Protein 5H4U (pdb70)

GO terms:
  GO:0005576 extracellular region (C, IDA)
  GO:0008810 cellulase activity (F, IDA)
  GO:0030245 cellulose catabolic process (P, IDA)

InterPro domains:
  IPR000334 Glycoside hydrolase, family 45 [PF02015] (21-219)
  IPR000334 Glycoside hydrolase, family 45 [PS01140] (24-35)
  IPR036908 RlpA-like domain superfamily [G3DSA:2.40.40.10] (17-224)
  IPR036908 RlpA-like domain superfamily [SSF50685] (20-222)
  IPR052288 Glycosyl Hydrolase 45 Enzymes [PTHR39730] (4-222)

Organism: Cryptopygus antarcticus (NCBI:txid187623)

Secondary structure (DSSP, 8-state):
--EEEEEEEEE---BPPGGGSTTSSSBSSPPP-B-TTSSSB--TTSPBGGGTSSBB--GGGS-EEETTEEEEEEEEEESS--HHHHTT-EEEEEE-SSTTTT-EEEEEEEEE----SSEEEEEE-TTS--TT---HHHHH---TT-SSBTTTB-S-GGGGGGS-GGGHHHHHHHHTTSTT-SS-EEEEEEEPPPHHHHHHH---BS--/--EEEEEEEEE---PPPGGGSTTSSSBSSPPP-B-TTSSSB--TTSPBGGGTSSBB--GGGS-EEETTEEEEEEEEEESS--HHHHTT-EEEEEE-SSTTTT-EEEEEEEEE----SSEEEEEE-TTSB-TT---HHHHH---BTBSSBTBTB--SGGGGGGS-HHHHHHHHHHHTTSTT-SS-EEEEEEEPPPHHHHHHH---BS--/--EEEEEEEEE---BPPGGGSTTSSSBSSPPPEE-TTSSSB--TTSPBGGGTSSBEE-GGGS-EEETTEEEEEEEEEESS--HHHHTT-EEEEEE-SSTTTT-EEEEEEEE-----SSEEEEEE-TTS--TT---HHHHH---TT-SSBTTTB-S-GGGGGGS-GGGHHHHHHHHHTSTT-SS-EEEEEEEPPPHHHHHHH---BS--

CATH classification: 2.40.40.10

Structure (mmCIF, N/CA/C/O backbone):
data_5H4U
#
_entry.id   5H4U
#
_cell.length_a   81.714
_cell.length_b   81.714
_cell.length_c   89.352
_cell.angle_alpha   90.00
_cell.angle_beta   90.00
_cell.angle_gamma   120.00
#
_symmetry.space_group_name_H-M   'P 31'
#
loop_
_entity.id
_entity.type
_entity.pdbx_description
1 polymer Endo-beta-1,4-glucanase
2 water water
#
loop_
_atom_site.group_PDB
_atom_site.id
_atom_site.type_symbol
_atom_site.label_atom_id
_atom_site.label_alt_id
_atom_site.label_comp_id
_atom_site.label_asym_id
_atom_site.label_entity_id
_atom_site.label_seq_id
_atom_site.pdbx_PDB_ins_code
_atom_site.Cartn_x
_atom_site.Cartn_y
_atom_site.Cartn_z
_atom_site.occupancy
_atom_site.B_iso_or_equiv
_atom_site.auth_seq_id
_atom_site.auth_comp_id
_atom_site.auth_asym_id
_atom_site.auth_atom_id
_atom_site.pdbx_PDB_model_num
ATOM 1 N N . LEU A 1 17 ? -3.984 23.962 7.590 1.00 16.49 1 LEU A N 1
ATOM 2 C CA . LEU A 1 17 ? -3.450 25.073 6.808 1.00 14.80 1 LEU A CA 1
ATOM 3 C C . LEU A 1 17 ? -4.527 26.146 6.683 1.00 14.21 1 LEU A C 1
ATOM 4 O O . LEU A 1 17 ? -5.713 25.852 6.750 1.00 15.72 1 LEU A O 1
ATOM 9 N N . THR A 1 18 ? -4.108 27.387 6.500 1.00 13.22 2 THR A N 1
ATOM 10 C CA . THR A 1 18 ? -4.990 28.536 6.598 1.00 13.14 2 THR A CA 1
ATOM 11 C C . THR A 1 18 ? -5.443 28.964 5.216 1.00 12.82 2 THR A C 1
ATOM 12 O O . THR A 1 18 ? -4.663 28.948 4.260 1.00 12.46 2 THR A O 1
ATOM 16 N N . SER A 1 19 ? -6.710 29.324 5.105 1.00 12.69 3 SER A N 1
ATOM 17 C CA . SER A 1 19 ? -7.189 29.878 3.853 1.00 12.47 3 SER A CA 1
ATOM 18 C C . SER A 1 19 ? -8.390 30.748 4.165 1.00 12.72 3 SER A C 1
ATOM 19 O O . SER A 1 19 ? -9.023 30.611 5.210 1.00 13.33 3 SER A O 1
ATOM 22 N N . GLY A 1 20 ? -8.677 31.680 3.268 1.00 13.30 4 GLY A N 1
ATOM 23 C CA . GLY A 1 20 ? -9.860 32.499 3.449 1.00 12.79 4 GLY A CA 1
ATOM 24 C C . GLY A 1 20 ? -9.855 33.668 2.496 1.00 11.69 4 GLY A C 1
ATOM 25 O O . GLY A 1 20 ? -9.229 33.619 1.452 1.00 11.60 4 GLY A O 1
ATOM 26 N N . SER A 1 21 ? -10.635 34.676 2.837 1.00 12.25 5 SER A N 1
ATOM 27 C CA . SER A 1 21 ? -10.736 35.909 2.077 1.00 11.82 5 SER A CA 1
ATOM 28 C C . SER A 1 21 ? -9.971 36.998 2.811 1.00 12.66 5 SER A C 1
ATOM 29 O O . SER A 1 21 ? -9.842 36.962 4.039 1.00 13.39 5 SER A O 1
ATOM 32 N N . GLY A 1 22 ? -9.459 37.974 2.069 1.00 11.79 6 GLY A N 1
ATOM 33 C CA . GLY A 1 22 ? -8.735 39.018 2.763 1.00 10.85 6 GLY A CA 1
ATOM 34 C C . GLY A 1 22 ? -8.603 40.267 1.927 1.00 10.95 6 GLY A C 1
ATOM 35 O O . GLY A 1 22 ? -8.987 40.317 0.753 1.00 10.85 6 GLY A O 1
ATOM 36 N N . VAL A 1 23 ? -8.023 41.274 2.562 1.00 10.10 7 VAL A N 1
ATOM 37 C CA . VAL A 1 23 ? -7.725 42.532 1.903 1.00 9.80 7 VAL A CA 1
ATOM 38 C C . VAL A 1 23 ? -6.212 42.730 1.889 1.00 10.02 7 VAL A C 1
ATOM 39 O O . VAL A 1 23 ? -5.472 42.124 2.669 1.00 10.68 7 VAL A O 1
ATOM 43 N N . THR A 1 24 ? -5.744 43.567 0.968 1.00 9.59 8 THR A N 1
ATOM 44 C CA . THR A 1 24 ? -4.314 43.821 0.828 1.00 9.07 8 THR A CA 1
ATOM 45 C C . THR A 1 24 ? -4.045 45.318 0.932 1.00 8.65 8 THR A C 1
ATOM 46 O O . THR A 1 24 ? -4.963 46.138 0.909 1.00 9.10 8 THR A O 1
ATOM 50 N N . THR A 1 25 ? -2.775 45.672 1.109 1.00 8.24 9 THR A N 1
ATOM 51 C CA . THR A 1 25 ? -2.308 47.048 1.000 1.00 8.16 9 THR A CA 1
ATOM 52 C C . THR A 1 25 ? -0.958 47.000 0.305 1.00 7.95 9 THR A C 1
ATOM 53 O O . THR A 1 25 ? -0.472 45.925 -0.041 1.00 8.10 9 THR A O 1
ATOM 57 N N . ARG A 1 26 ? -0.333 48.154 0.096 1.00 7.79 10 ARG A N 1
ATOM 58 C CA . ARG A 1 26 ? 1.023 48.176 -0.441 1.00 7.98 10 ARG A CA 1
ATOM 59 C C . ARG A 1 26 ? 1.929 49.020 0.444 1.00 7.99 10 ARG A C 1
ATOM 60 O O . ARG A 1 26 ? 1.518 50.063 0.955 1.00 8.25 10 ARG A O 1
ATOM 68 N N . TYR A 1 27 ? 3.180 48.602 0.589 1.00 8.01 11 TYR A N 1
ATOM 69 C CA . TYR A 1 27 ? 4.035 49.369 1.479 1.00 8.11 11 TYR A CA 1
ATOM 70 C C . TYR A 1 27 ? 5.482 48.977 1.285 1.00 7.98 11 TYR A C 1
ATOM 71 O O . TYR A 1 27 ? 5.783 47.875 0.840 1.00 8.00 11 TYR A O 1
ATOM 80 N N . TRP A 1 28 ? 6.370 49.912 1.604 1.00 8.03 12 TRP A N 1
ATOM 81 C CA . TRP A 1 28 ? 7.801 49.640 1.590 1.00 8.51 12 TRP A CA 1
ATOM 82 C C . TRP A 1 28 ? 8.448 50.690 2.495 1.00 9.19 12 TRP A C 1
ATOM 83 O O . TRP A 1 28 ? 8.776 51.791 2.053 1.00 9.31 12 TRP A O 1
ATOM 94 N N . ASP A 1 29 ? 8.610 50.330 3.753 1.00 9.03 13 ASP A N 1
ATOM 95 C CA . ASP A 1 29 ? 9.212 51.207 4.730 1.00 9.49 13 ASP A CA 1
ATOM 96 C C . ASP A 1 29 ? 10.686 50.900 4.943 1.00 9.72 13 ASP A C 1
ATOM 97 O O . ASP A 1 29 ? 11.316 51.540 5.781 1.00 10.17 13 ASP A O 1
ATOM 102 N N . CYS A 1 30 ? 11.241 49.923 4.228 1.00 9.56 14 CYS A N 1
ATOM 103 C CA . CYS A 1 30 ? 12.652 49.583 4.284 1.00 9.28 14 CYS A CA 1
ATOM 104 C C . CYS A 1 30 ? 13.081 48.929 5.593 1.00 9.78 14 CYS A C 1
ATOM 105 O O . CYS A 1 30 ? 14.277 48.649 5.757 1.00 9.55 14 CYS A O 1
ATOM 108 N N . CYS A 1 31 ? 12.171 48.688 6.540 1.00 10.13 15 CYS A N 1
ATOM 109 C CA . CYS A 1 31 ? 12.602 48.288 7.873 1.00 10.11 15 CYS A CA 1
ATOM 110 C C . CYS A 1 31 ? 12.959 46.807 7.922 1.00 10.24 15 CYS A C 1
ATOM 111 O O . CYS A 1 31 ? 12.475 45.998 7.126 1.00 10.09 15 CYS A O 1
ATOM 114 N N . LYS A 1 32 ? 13.751 46.443 8.919 1.00 9.86 16 LYS A N 1
ATOM 115 C CA . LYS A 1 32 ? 14.034 45.032 9.109 1.00 10.06 16 LYS A CA 1
ATOM 116 C C . LYS A 1 32 ? 12.740 44.332 9.505 1.00 9.53 16 LYS A C 1
ATOM 117 O O . LYS A 1 32 ? 12.097 44.737 10.479 1.00 9.94 16 LYS A O 1
ATOM 123 N N . PRO A 1 33 ? 12.301 43.324 8.762 1.00 9.30 17 PRO A N 1
ATOM 124 C CA . PRO A 1 33 ? 10.985 42.733 9.013 1.00 9.49 17 PRO A CA 1
ATOM 125 C C . PRO A 1 33 ? 10.978 41.849 10.255 1.00 9.81 17 PRO A C 1
ATOM 126 O O . PRO A 1 33 ? 11.993 41.263 10.647 1.00 9.50 17 PRO A O 1
ATOM 130 N N . SER A 1 34 ? 9.798 41.746 10.869 1.00 9.71 18 SER A N 1
ATOM 131 C CA . SER A 1 34 ? 9.722 41.144 12.196 1.00 9.64 18 SER A CA 1
ATOM 132 C C . SER A 1 34 ? 10.146 39.681 12.197 1.00 10.19 18 SER A C 1
ATOM 133 O O . SER A 1 34 ? 10.716 39.212 13.184 1.00 10.73 18 SER A O 1
ATOM 136 N N . CYS A 1 35 ? 9.939 38.961 11.096 1.00 9.98 19 CYS A N 1
ATOM 137 C CA . CYS A 1 35 ? 10.341 37.560 11.033 1.00 10.28 19 CYS A CA 1
ATOM 138 C C . CYS A 1 35 ? 11.837 37.399 10.784 1.00 10.95 19 CYS A C 1
ATOM 139 O O . CYS A 1 35 ? 12.311 36.266 10.613 1.00 10.36 19 CYS A O 1
ATOM 142 N N . SER A 1 36 ? 12.581 38.507 10.733 1.00 10.84 20 SER A N 1
ATOM 143 C CA . SER A 1 36 ? 14.025 38.466 10.607 1.00 10.76 20 SER A CA 1
ATOM 144 C C . SER A 1 36 ? 14.735 38.298 11.949 1.00 10.60 20 SER A C 1
ATOM 145 O O . SER A 1 36 ? 15.961 38.214 11.968 1.00 10.93 20 SER A O 1
ATOM 147 N N . TRP A 1 37 ? 14.016 38.229 13.063 1.00 10.52 21 TRP A N 1
ATOM 148 C CA . TRP A 1 37 ? 14.669 37.876 14.319 1.00 10.55 21 TRP A CA 1
ATOM 149 C C . TRP A 1 37 ? 14.606 36.368 14.539 1.00 11.19 21 TRP A C 1
ATOM 150 O O . TRP A 1 37 ? 13.738 35.665 14.010 1.00 10.96 21 TRP A O 1
ATOM 161 N N . GLY A 1 38 ? 15.560 35.875 15.320 1.00 12.21 22 GLY A N 1
ATOM 162 C CA . GLY A 1 38 ? 15.518 34.491 15.736 1.00 12.65 22 GLY A CA 1
ATOM 163 C C . GLY A 1 38 ? 14.464 34.261 16.797 1.00 11.23 22 GLY A C 1
ATOM 164 O O . GLY A 1 38 ? 14.054 35.168 17.516 1.00 11.49 22 GLY A O 1
ATOM 165 N N . GLY A 1 39 ? 13.978 33.030 16.866 1.00 10.66 23 GLY A N 1
ATOM 166 C CA . GLY A 1 39 ? 13.032 32.684 17.898 1.00 11.44 23 GLY A CA 1
ATOM 167 C C . GLY A 1 39 ? 11.594 33.082 17.655 1.00 11.67 23 GLY A C 1
ATOM 168 O O . GLY A 1 39 ? 10.782 32.984 18.584 1.00 11.83 23 GLY A O 1
ATOM 169 N N . LYS A 1 40 ? 11.243 33.533 16.450 1.00 11.47 24 LYS A N 1
ATOM 170 C CA . LYS A 1 40 ? 9.857 33.894 16.183 1.00 11.85 24 LYS A CA 1
ATOM 171 C C . LYS A 1 40 ? 9.047 32.748 15.599 1.00 11.34 24 LYS A C 1
ATOM 172 O O . LYS A 1 40 ? 7.817 32.758 15.689 1.00 11.36 24 LYS A O 1
ATOM 178 N N . ALA A 1 41 ? 9.699 31.786 14.975 1.00 11.25 25 ALA A N 1
ATOM 179 C CA . ALA A 1 41 ? 9.013 30.586 14.547 1.00 11.54 25 ALA A CA 1
ATOM 180 C C . ALA A 1 41 ? 10.055 29.506 14.358 1.00 12.36 25 ALA A C 1
ATOM 181 O O . ALA A 1 41 ? 11.251 29.785 14.241 1.00 12.73 25 ALA A O 1
ATOM 183 N N . SER A 1 42 ? 9.581 28.275 14.303 1.00 12.20 26 SER A N 1
ATOM 184 C CA . SER A 1 42 ? 10.447 27.157 13.973 1.00 13.63 26 SER A CA 1
ATOM 185 C C . SER A 1 42 ? 10.846 27.233 12.503 1.00 13.77 26 SER A C 1
ATOM 186 O O . SER A 1 42 ? 10.036 26.933 11.616 1.00 13.15 26 SER A O 1
ATOM 189 N N . VAL A 1 43 ? 12.091 27.636 12.238 1.00 14.08 27 VAL A N 1
ATOM 190 C CA . VAL A 1 43 ? 12.574 27.843 10.874 1.00 14.56 27 VAL A CA 1
ATOM 191 C C . VAL A 1 43 ? 14.026 27.405 10.750 1.00 15.25 27 VAL A C 1
ATOM 192 O O . VAL A 1 43 ? 14.748 27.264 11.736 1.00 16.46 27 VAL A O 1
ATOM 196 N N . THR A 1 44 ? 14.448 27.223 9.500 1.00 15.59 28 THR A N 1
ATOM 197 C CA . THR A 1 44 ? 15.841 26.894 9.215 1.00 17.47 28 THR A CA 1
ATOM 198 C C . THR A 1 44 ? 16.753 28.042 9.614 1.00 18.70 28 THR A C 1
ATOM 199 O O . THR A 1 44 ? 17.790 27.837 10.253 1.00 22.40 28 THR A O 1
ATOM 203 N N . LYS A 1 45 ? 16.377 29.257 9.227 1.00 16.83 29 LYS A N 1
ATOM 204 C CA . LYS A 1 45 ? 17.067 30.509 9.485 1.00 16.68 29 LYS A CA 1
ATOM 205 C C . LYS A 1 45 ? 16.008 31.596 9.530 1.00 15.12 29 LYS A C 1
ATOM 206 O O . LYS A 1 45 ? 14.980 31.466 8.860 1.00 14.60 29 LYS A O 1
ATOM 212 N N . PRO A 1 46 ? 16.227 32.683 10.264 1.00 14.93 30 PRO A N 1
ATOM 213 C CA . PRO A 1 46 ? 15.290 33.806 10.181 1.00 13.14 30 PRO A CA 1
ATOM 214 C C . PRO A 1 46 ? 15.357 34.393 8.786 1.00 12.35 30 PRO A C 1
ATOM 215 O O . PRO A 1 46 ? 16.253 34.078 8.004 1.00 13.17 30 PRO A O 1
ATOM 219 N N . VAL A 1 47 ? 14.406 35.266 8.466 1.00 11.63 31 VAL A N 1
ATOM 220 C CA . VAL A 1 47 ? 14.475 35.921 7.169 1.00 11.22 31 VAL A CA 1
ATOM 221 C C . VAL A 1 47 ? 15.731 36.776 7.099 1.00 10.79 31 VAL A C 1
ATOM 222 O O . VAL A 1 47 ? 16.059 37.522 8.030 1.00 11.10 31 VAL A O 1
ATOM 226 N N . ARG A 1 48 ? 16.403 36.703 5.961 1.00 10.57 32 ARG A N 1
ATOM 227 C CA . ARG A 1 48 ? 17.661 37.402 5.735 1.00 10.81 32 ARG A CA 1
ATOM 228 C C . ARG A 1 48 ? 17.469 38.922 5.756 1.00 10.70 32 ARG A C 1
ATOM 229 O O . ARG A 1 48 ? 16.540 39.455 5.144 1.00 10.64 32 ARG A O 1
ATOM 237 N N . THR A 1 49 ? 18.324 39.627 6.485 1.00 10.53 33 THR A N 1
ATOM 238 C CA . THR A 1 49 ? 18.360 41.076 6.389 1.00 10.65 33 THR A CA 1
ATOM 239 C C . THR A 1 49 ? 19.720 41.540 5.882 1.00 10.73 33 THR A C 1
ATOM 240 O O . THR A 1 49 ? 20.688 40.784 5.810 1.00 10.84 33 THR A O 1
ATOM 244 N N . CYS A 1 50 ? 19.767 42.785 5.462 1.00 10.69 34 CYS A N 1
ATOM 245 C CA . CYS A 1 50 ? 20.927 43.262 4.751 1.00 10.93 34 CYS A CA 1
ATOM 246 C C . CYS A 1 50 ? 21.444 44.546 5.368 1.00 11.21 34 CYS A C 1
ATOM 247 O O . CYS A 1 50 ? 20.788 45.204 6.192 1.00 11.36 34 CYS A O 1
ATOM 250 N N . LYS A 1 51 ? 22.622 44.915 4.903 1.00 11.03 35 LYS A N 1
ATOM 251 C CA . LYS A 1 51 ? 23.198 46.195 5.230 1.00 11.39 35 LYS A CA 1
ATOM 252 C C . LYS A 1 51 ? 22.475 47.266 4.427 1.00 10.97 35 LYS A C 1
ATOM 253 O O . LYS A 1 51 ? 21.609 46.981 3.597 1.00 10.94 35 LYS A O 1
ATOM 259 N N . ALA A 1 52 ? 22.852 48.517 4.658 1.00 11.35 36 ALA A N 1
ATOM 260 C CA . ALA A 1 52 ? 22.194 49.629 3.985 1.00 10.53 36 ALA A CA 1
ATOM 261 C C . ALA A 1 52 ? 22.147 49.466 2.482 1.00 9.90 36 ALA A C 1
ATOM 262 O O . ALA A 1 52 ? 21.185 49.894 1.849 1.00 10.45 36 ALA A O 1
ATOM 264 N N . ASN A 1 53 ? 23.138 48.809 1.893 1.00 10.21 37 ASN A N 1
ATOM 265 C CA . ASN A 1 53 ? 23.179 48.779 0.441 1.00 10.10 37 ASN A CA 1
ATOM 266 C C . ASN A 1 53 ? 22.089 47.902 -0.149 1.00 10.70 37 ASN A C 1
ATOM 267 O O . ASN A 1 53 ? 21.848 47.970 -1.356 1.00 10.90 37 ASN A O 1
ATOM 272 N N . GLY A 1 54 ? 21.448 47.066 0.662 1.00 11.08 38 GLY A N 1
ATOM 273 C CA . GLY A 1 54 ? 20.413 46.190 0.172 1.00 10.73 38 GLY A CA 1
ATOM 274 C C . GLY A 1 54 ? 20.895 44.868 -0.379 1.00 11.02 38 GLY A C 1
ATOM 275 O O . GLY A 1 54 ? 20.067 44.094 -0.853 1.00 11.00 38 GLY A O 1
ATOM 276 N N . ASN A 1 55 ? 22.204 44.604 -0.387 1.00 10.89 39 ASN A N 1
ATOM 277 C CA . ASN A 1 55 ? 22.716 43.357 -0.938 1.00 11.48 39 ASN A CA 1
ATOM 278 C C . ASN A 1 55 ? 23.535 42.503 0.027 1.00 12.79 39 ASN A C 1
ATOM 279 O O . ASN A 1 55 ? 23.397 41.271 0.016 1.00 13.24 39 ASN A O 1
ATOM 284 N N . THR A 1 56 ? 24.420 43.082 0.836 1.00 12.09 40 THR A N 1
ATOM 285 C CA . THR A 1 56 ? 25.319 42.267 1.648 1.00 12.90 40 THR A CA 1
ATOM 286 C C . THR A 1 56 ? 24.664 41.901 2.981 1.00 13.01 40 THR A C 1
ATOM 287 O O . THR A 1 56 ? 24.070 42.752 3.649 1.00 12.59 40 THR A O 1
ATOM 291 N N . THR A 1 57 ? 24.779 40.633 3.354 1.00 12.75 41 THR A N 1
ATOM 292 C CA . THR A 1 57 ? 24.056 40.108 4.498 1.00 12.55 41 THR A CA 1
ATOM 293 C C . THR A 1 57 ? 24.582 40.679 5.811 1.00 12.99 41 THR A C 1
ATOM 294 O O . THR A 1 57 ? 25.790 40.750 6.042 1.00 14.28 41 THR A O 1
ATOM 298 N N . ILE A 1 58 ? 23.669 41.054 6.687 1.00 12.20 42 ILE A N 1
ATOM 299 C CA . ILE A 1 58 ? 24.014 41.518 8.016 1.00 12.67 42 ILE A CA 1
ATOM 300 C C . ILE A 1 58 ? 23.505 40.480 9.013 1.00 13.14 42 ILE A C 1
ATOM 301 O O . ILE A 1 58 ? 22.688 39.624 8.678 1.00 13.10 42 ILE A O 1
ATOM 306 N N . ASP A 1 59 ? 24.005 40.538 10.246 1.00 14.20 43 ASP A N 1
ATOM 307 C CA . ASP A 1 59 ? 23.627 39.523 11.233 1.00 15.22 43 ASP A CA 1
ATOM 308 C C . ASP A 1 59 ? 22.165 39.675 11.634 1.00 13.80 43 ASP A C 1
ATOM 309 O O . ASP A 1 59 ? 21.659 40.790 11.771 1.00 13.92 43 ASP A O 1
ATOM 311 N N . SER A 1 60 ? 21.487 38.542 11.829 1.00 13.73 44 SER A N 1
ATOM 312 C CA . SER A 1 60 ? 20.070 38.565 12.168 1.00 14.01 44 SER A CA 1
ATOM 313 C C . SER A 1 60 ? 19.779 39.196 13.524 1.00 13.70 44 SER A C 1
ATOM 314 O O . SER A 1 60 ? 18.636 39.586 13.769 1.00 12.81 44 SER A O 1
ATOM 317 N N . ASN A 1 61 ? 20.779 39.376 14.376 1.00 14.21 45 ASN A N 1
ATOM 318 C CA . ASN A 1 61 ? 20.555 40.057 15.641 1.00 13.87 45 ASN A CA 1
ATOM 319 C C . ASN A 1 61 ? 20.889 41.538 15.573 1.00 13.27 45 ASN A C 1
ATOM 320 O O . ASN A 1 61 ? 20.625 42.251 16.537 1.00 13.59 45 ASN A O 1
ATOM 325 N N . THR A 1 62 ? 21.467 42.022 14.477 1.00 12.64 46 THR A N 1
ATOM 326 C CA . THR A 1 62 ? 21.712 43.450 14.358 1.00 12.40 46 THR A CA 1
ATOM 327 C C . THR A 1 62 ? 20.393 44.220 14.395 1.00 12.51 46 THR A C 1
ATOM 328 O O . THR A 1 62 ? 19.397 43.826 13.779 1.00 11.79 46 THR A O 1
ATOM 332 N N . GLN A 1 63 ? 20.393 45.316 15.155 1.00 12.44 47 GLN A N 1
ATOM 333 C CA . GLN A 1 63 ? 19.206 46.147 15.282 1.00 12.59 47 GLN A CA 1
ATOM 334 C C . GLN A 1 63 ? 18.861 46.806 13.934 1.00 12.45 47 GLN A C 1
ATOM 335 O O . GLN A 1 63 ? 19.707 46.975 13.050 1.00 11.61 47 GLN A O 1
ATOM 341 N N . SER A 1 64 ? 17.587 47.135 13.781 1.00 12.10 48 SER A N 1
ATOM 342 C CA . SER A 1 64 ? 17.046 47.662 12.540 1.00 11.82 48 SER A CA 1
ATOM 343 C C . SER A 1 64 ? 17.344 49.147 12.386 1.00 12.80 48 SER A C 1
ATOM 344 O O . SER A 1 64 ? 17.357 49.905 13.362 1.00 13.20 48 SER A O 1
ATOM 347 N N . GLY A 1 65 ? 17.552 49.567 11.130 1.00 11.96 49 GLY A N 1
ATOM 348 C CA . GLY A 1 65 ? 17.685 50.977 10.861 1.00 11.46 49 GLY A CA 1
ATOM 349 C C . GLY A 1 65 ? 16.470 51.758 11.304 1.00 13.00 49 GLY A C 1
ATOM 350 O O . GLY A 1 65 ? 16.590 52.913 11.714 1.00 13.69 49 GLY A O 1
ATOM 351 N N . CYS A 1 66 ? 15.289 51.128 11.274 1.00 13.29 50 CYS A N 1
ATOM 352 C CA . CYS A 1 66 ? 14.081 51.784 11.763 1.00 12.72 50 CYS A CA 1
ATOM 353 C C . CYS A 1 66 ? 14.143 52.061 13.261 1.00 13.74 50 CYS A C 1
ATOM 354 O O . CYS A 1 66 ? 13.464 52.979 13.741 1.00 14.36 50 CYS A O 1
ATOM 357 N N . ASN A 1 67 ? 14.996 51.362 14.005 1.00 13.61 51 ASN A N 1
ATOM 358 C CA . ASN A 1 67 ? 15.100 51.563 15.449 1.00 13.82 51 ASN A CA 1
ATOM 359 C C . ASN A 1 67 ? 16.475 52.097 15.824 1.00 14.51 51 ASN A C 1
ATOM 360 O O . ASN A 1 67 ? 16.937 51.920 16.954 1.00 15.98 51 ASN A O 1
ATOM 365 N N . GLY A 1 68 ? 17.151 52.728 14.880 1.00 13.77 52 GLY A N 1
ATOM 366 C CA . GLY A 1 68 ? 18.432 53.323 15.140 1.00 14.00 52 GLY A CA 1
ATOM 367 C C . GLY A 1 68 ? 19.617 52.435 14.867 1.00 14.02 52 GLY A C 1
ATOM 368 O O . GLY A 1 68 ? 20.758 52.877 15.071 1.00 15.79 52 GLY A O 1
ATOM 369 N N . GLY A 1 69 ? 19.408 51.235 14.369 1.00 12.64 53 GLY A N 1
ATOM 370 C CA . GLY A 1 69 ? 20.491 50.336 14.033 1.00 12.45 53 GLY A CA 1
ATOM 371 C C . GLY A 1 69 ? 20.911 50.457 12.583 1.00 12.19 53 GLY A C 1
ATOM 372 O O . GLY A 1 69 ? 20.839 51.520 11.974 1.00 12.37 53 GLY A O 1
ATOM 373 N N . SER A 1 70 ? 21.337 49.344 12.009 1.00 12.05 54 SER A N 1
ATOM 374 C CA . SER A 1 70 ? 21.911 49.392 10.674 1.00 11.38 54 SER A CA 1
ATOM 375 C C . SER A 1 70 ? 21.448 48.262 9.753 1.00 10.99 54 SER A C 1
ATOM 376 O O . SER A 1 70 ? 22.090 48.022 8.731 1.00 11.73 54 SER A O 1
ATOM 379 N N . SER A 1 71 ? 20.376 47.557 10.081 1.00 10.62 55 SER A N 1
ATOM 380 C CA . SER A 1 71 ? 19.883 46.436 9.289 1.00 10.72 55 SER A CA 1
ATOM 381 C C . SER A 1 71 ? 18.618 46.811 8.520 1.00 10.17 55 SER A C 1
ATOM 382 O O . SER A 1 71 ? 17.701 47.414 9.079 1.00 10.14 55 SER A O 1
ATOM 385 N N . TYR A 1 72 ? 18.545 46.418 7.247 1.00 10.17 56 TYR A N 1
ATOM 386 C CA . TYR A 1 72 ? 17.433 46.804 6.371 1.00 9.85 56 TYR A CA 1
ATOM 387 C C . TYR A 1 72 ? 16.879 45.595 5.630 1.00 9.95 56 TYR A C 1
ATOM 388 O O . TYR A 1 72 ? 17.435 44.493 5.693 1.00 10.23 56 TYR A O 1
ATOM 397 N N . VAL A 1 73 ? 15.750 45.801 4.943 1.00 9.52 57 VAL A N 1
ATOM 398 C CA . VAL A 1 73 ? 15.223 44.764 4.057 1.00 9.78 57 VAL A CA 1
ATOM 399 C C . VAL A 1 73 ? 16.097 44.663 2.810 1.00 9.67 57 VAL A C 1
ATOM 400 O O . VAL A 1 73 ? 16.632 45.662 2.312 1.00 9.58 57 VAL A O 1
ATOM 404 N N . CYS A 1 74 ? 16.221 43.447 2.281 1.00 10.08 58 CYS A N 1
ATOM 405 C CA . CYS A 1 74 ? 17.136 43.192 1.174 1.00 10.02 58 CYS A CA 1
ATOM 406 C C . CYS A 1 74 ? 16.496 43.536 -0.171 1.00 10.21 58 CYS A C 1
ATOM 407 O O . CYS A 1 74 ? 15.293 43.329 -0.379 1.00 9.84 58 CYS A O 1
ATOM 410 N N . ASN A 1 75 ? 17.322 44.049 -1.098 1.00 10.33 59 ASN A N 1
ATOM 411 C CA . ASN A 1 75 ? 16.851 44.364 -2.445 1.00 10.02 59 ASN A CA 1
ATOM 412 C C . ASN A 1 75 ? 16.199 43.132 -3.043 1.00 10.11 59 ASN A C 1
ATOM 413 O O . ASN A 1 75 ? 15.252 43.226 -3.833 1.00 10.16 59 ASN A O 1
ATOM 418 N N . ASP A 1 76 ? 16.643 41.977 -2.569 1.00 10.21 60 ASP A N 1
ATOM 419 C CA . ASP A 1 76 ? 16.215 40.654 -2.963 1.00 10.16 60 ASP A CA 1
ATOM 420 C C . ASP A 1 76 ? 14.754 40.388 -2.649 1.00 10.37 60 ASP A C 1
ATOM 421 O O . ASP A 1 76 ? 14.149 39.472 -3.224 1.00 10.00 60 ASP A O 1
ATOM 426 N N . GLN A 1 77 ? 14.165 41.172 -1.760 1.00 9.34 61 GLN A N 1
ATOM 427 C CA . GLN A 1 77 ? 12.821 40.899 -1.300 1.00 9.08 61 GLN A CA 1
ATOM 428 C C . GLN A 1 77 ? 11.776 41.790 -1.957 1.00 8.86 61 GLN A C 1
ATOM 429 O O . GLN A 1 77 ? 10.753 42.111 -1.350 1.00 8.76 61 GLN A O 1
ATOM 435 N N . GLN A 1 78 ? 12.004 42.164 -3.197 1.00 9.42 62 GLN A N 1
ATOM 436 C CA . GLN A 1 78 ? 11.098 42.883 -4.070 1.00 8.77 62 GLN A CA 1
ATOM 437 C C . GLN A 1 78 ? 10.156 41.926 -4.791 1.00 8.49 62 GLN A C 1
ATOM 438 O O . GLN A 1 78 ? 10.496 40.761 -5.015 1.00 8.17 62 GLN A O 1
ATOM 444 N N . PRO A 1 79 ? 8.995 42.433 -5.200 1.00 8.49 63 PRO A N 1
ATOM 445 C CA . PRO A 1 79 ? 8.053 41.599 -5.943 1.00 8.28 63 PRO A CA 1
ATOM 446 C C . PRO A 1 79 ? 8.551 41.349 -7.351 1.00 8.74 63 PRO A C 1
ATOM 447 O O . PRO A 1 79 ? 9.252 42.172 -7.950 1.00 8.47 63 PRO A O 1
ATOM 451 N N . PHE A 1 80 ? 8.160 40.197 -7.885 1.00 8.85 64 PHE A N 1
ATOM 452 C CA . PHE A 1 80 ? 8.571 39.802 -9.217 1.00 8.80 64 PHE A CA 1
ATOM 453 C C . PHE A 1 80 ? 7.523 38.871 -9.799 1.00 8.72 64 PHE A C 1
ATOM 454 O O . PHE A 1 80 ? 6.436 38.697 -9.244 1.00 8.57 64 PHE A O 1
ATOM 462 N N . THR A 1 81 ? 7.864 38.280 -10.934 1.00 9.26 65 THR A N 1
ATOM 463 C CA . THR A 1 81 ? 7.017 37.339 -11.641 1.00 9.32 65 THR A CA 1
ATOM 464 C C . THR A 1 81 ? 7.819 36.118 -12.049 1.00 9.67 65 THR A C 1
ATOM 465 O O . THR A 1 81 ? 9.019 36.206 -12.320 1.00 9.56 65 THR A O 1
ATOM 469 N N . GLN A 1 82 ? 7.121 34.992 -12.141 1.00 9.79 66 GLN A N 1
ATOM 470 C CA . GLN A 1 82 ? 7.614 33.808 -12.828 1.00 10.38 66 GLN A CA 1
ATOM 471 C C . GLN A 1 82 ? 6.484 33.335 -13.736 1.00 10.27 66 GLN A C 1
ATOM 472 O O . GLN A 1 82 ? 5.399 32.983 -13.256 1.00 10.12 66 GLN A O 1
ATOM 478 N N . GLY A 1 83 ? 6.734 33.324 -15.044 1.00 10.24 67 GLY A N 1
ATOM 479 C CA . GLY A 1 83 ? 5.624 33.170 -15.971 1.00 9.77 67 GLY A CA 1
ATOM 480 C C . GLY A 1 83 ? 4.606 34.270 -15.722 1.00 9.92 67 GLY A C 1
ATOM 481 O O . GLY A 1 83 ? 4.957 35.444 -15.559 1.00 10.48 67 GLY A O 1
ATOM 482 N N . ASN A 1 84 ? 3.331 33.908 -15.628 1.00 9.76 68 ASN A N 1
ATOM 483 C CA . ASN A 1 84 ? 2.307 34.903 -15.343 1.00 9.92 68 ASN A CA 1
ATOM 484 C C . ASN A 1 84 ? 2.002 35.022 -13.857 1.00 9.44 68 ASN A C 1
ATOM 485 O O . ASN A 1 84 ? 1.099 35.770 -13.485 1.00 9.06 68 ASN A O 1
ATOM 490 N N . VAL A 1 85 ? 2.743 34.337 -12.999 1.00 9.35 69 VAL A N 1
ATOM 491 C CA . VAL A 1 85 ? 2.418 34.297 -11.584 1.00 9.09 69 VAL A CA 1
ATOM 492 C C . VAL A 1 85 ? 3.236 35.351 -10.870 1.00 9.01 69 VAL A C 1
ATOM 493 O O . VAL A 1 85 ? 4.442 35.484 -11.116 1.00 8.90 69 VAL A O 1
ATOM 497 N N . GLY A 1 86 ? 2.576 36.109 -9.993 1.00 8.63 70 GLY A N 1
ATOM 498 C CA . GLY A 1 86 ? 3.286 37.034 -9.150 1.00 8.16 70 GLY A CA 1
ATOM 499 C C . GLY A 1 86 ? 3.937 36.340 -7.969 1.00 8.53 70 GLY A C 1
ATOM 500 O O . GLY A 1 86 ? 3.501 35.278 -7.512 1.00 8.34 70 GLY A O 1
ATOM 501 N N . TYR A 1 87 ? 5.019 36.951 -7.489 1.00 8.18 71 TYR A N 1
ATOM 502 C CA . TYR A 1 87 ? 5.769 36.448 -6.349 1.00 8.63 71 TYR A CA 1
ATOM 503 C C . TYR A 1 87 ? 6.237 37.627 -5.520 1.00 8.43 71 TYR A C 1
ATOM 504 O O . TYR A 1 87 ? 6.532 38.692 -6.056 1.00 8.43 71 TYR A O 1
ATOM 513 N N . GLY A 1 88 ? 6.262 37.458 -4.209 1.00 8.74 72 GLY A N 1
ATOM 514 C CA . GLY A 1 88 ? 6.756 38.545 -3.396 1.00 8.52 72 GLY A CA 1
ATOM 515 C C . GLY A 1 88 ? 6.755 38.198 -1.930 1.00 8.37 72 GLY A C 1
ATOM 516 O O . GLY A 1 88 ? 6.612 37.040 -1.530 1.00 8.30 72 GLY A O 1
ATOM 517 N N . PHE A 1 89 ? 6.931 39.237 -1.141 1.00 8.47 73 PHE A N 1
ATOM 518 C CA . PHE A 1 89 ? 6.956 39.132 0.300 1.00 8.58 73 PHE A CA 1
ATOM 519 C C . PHE A 1 89 ? 5.914 40.087 0.870 1.00 8.22 73 PHE A C 1
ATOM 520 O O . PHE A 1 89 ? 5.505 41.055 0.222 1.00 7.98 73 PHE A O 1
ATOM 528 N N . ALA A 1 90 ? 5.443 39.780 2.070 1.00 8.23 74 ALA A N 1
ATOM 529 C CA . ALA A 1 90 ? 4.342 40.553 2.612 1.00 7.99 74 ALA A CA 1
ATOM 530 C C . ALA A 1 90 ? 4.366 40.539 4.133 1.00 8.43 74 ALA A C 1
ATOM 531 O O . ALA A 1 90 ? 4.954 39.661 4.773 1.00 8.44 74 ALA A O 1
ATOM 533 N N . ALA A 1 91 ? 3.735 41.556 4.693 1.00 8.16 75 ALA A N 1
ATOM 534 C CA . ALA A 1 91 ? 3.300 41.541 6.070 1.00 8.98 75 ALA A CA 1
ATOM 535 C C . ALA A 1 91 ? 1.904 40.944 6.122 1.00 9.39 75 ALA A C 1
ATOM 536 O O . ALA A 1 91 ? 1.133 41.042 5.168 1.00 9.27 75 ALA A O 1
ATOM 538 N N . ALA A 1 92 ? 1.600 40.256 7.206 1.00 9.49 76 ALA A N 1
ATOM 539 C CA . ALA A 1 92 ? 0.270 39.690 7.308 1.00 10.31 76 ALA A CA 1
ATOM 540 C C . ALA A 1 92 ? -0.226 39.803 8.733 1.00 10.88 76 ALA A C 1
ATOM 541 O O . ALA A 1 92 ? 0.544 39.874 9.694 1.00 10.71 76 ALA A O 1
ATOM 543 N N . SER A 1 93 ? -1.541 39.816 8.832 1.00 11.55 77 SER A N 1
ATOM 544 C CA . SER A 1 93 ? -2.303 39.898 10.069 1.00 11.53 77 SER A CA 1
ATOM 545 C C . SER A 1 93 ? -3.445 38.939 9.775 1.00 12.10 77 SER A C 1
ATOM 546 O O . SER A 1 93 ? -4.434 39.320 9.146 1.00 12.59 77 SER A O 1
ATOM 549 N N . ILE A 1 94 ? -3.260 37.679 10.146 1.00 12.29 78 ILE A N 1
ATOM 550 C CA . ILE A 1 94 ? -4.191 36.639 9.733 1.00 13.43 78 ILE A CA 1
ATOM 551 C C . ILE A 1 94 ? -5.067 36.217 10.905 1.00 15.61 78 ILE A C 1
ATOM 552 O O . ILE A 1 94 ? -4.688 35.336 11.685 1.00 16.03 78 ILE A O 1
ATOM 557 N N . SER A 1 95 ? -6.230 36.854 11.033 1.00 15.88 79 SER A N 1
ATOM 558 C CA . SER A 1 95 ? -7.340 36.409 11.881 1.00 17.17 79 SER A CA 1
ATOM 559 C C . SER A 1 95 ? -6.863 35.771 13.184 1.00 17.84 79 SER A C 1
ATOM 560 O O . SER A 1 95 ? -7.022 34.576 13.418 1.00 18.37 79 SER A O 1
ATOM 562 N N . GLY A 1 96 ? -6.241 36.592 14.025 1.00 18.50 80 GLY A N 1
ATOM 563 C CA . GLY A 1 96 ? -5.792 36.119 15.323 1.00 17.94 80 GLY A CA 1
ATOM 564 C C . GLY A 1 96 ? -4.885 34.907 15.265 1.00 17.58 80 GLY A C 1
ATOM 565 O O . GLY A 1 96 ? -5.239 33.833 15.781 1.00 19.81 80 GLY A O 1
ATOM 566 N N . GLN A 1 97 ? -3.738 35.050 14.599 1.00 15.84 81 GLN A N 1
ATOM 567 C CA . GLN A 1 97 ? -2.722 34.015 14.510 1.00 14.64 81 GLN A CA 1
ATOM 568 C C . GLN A 1 97 ? -1.394 34.578 14.992 1.00 13.24 81 GLN A C 1
ATOM 569 O O . GLN A 1 97 ? -1.048 35.718 14.671 1.00 12.28 81 GLN A O 1
ATOM 575 N N . PRO A 1 98 ? -0.650 33.817 15.781 1.00 12.50 82 PRO A N 1
ATOM 576 C CA . PRO A 1 98 ? 0.635 34.298 16.287 1.00 11.73 82 PRO A CA 1
ATOM 577 C C . PRO A 1 98 ? 1.743 34.128 15.251 1.00 11.85 82 PRO A C 1
ATOM 578 O O . PRO A 1 98 ? 1.620 33.373 14.282 1.00 11.62 82 PRO A O 1
ATOM 582 N N . GLU A 1 99 ? 2.853 34.836 15.486 1.00 11.59 83 GLU A N 1
ATOM 583 C CA . GLU A 1 99 ? 3.962 34.798 14.533 1.00 11.61 83 GLU A CA 1
ATOM 584 C C . GLU A 1 99 ? 4.522 33.385 14.384 1.00 11.53 83 GLU A C 1
ATOM 585 O O . GLU A 1 99 ? 5.053 33.034 13.324 1.00 11.63 83 GLU A O 1
ATOM 591 N N . SER A 1 100 ? 4.403 32.550 15.413 1.00 10.77 84 SER A N 1
ATOM 592 C CA . SER A 1 100 ? 4.854 31.184 15.242 1.00 10.77 84 SER A CA 1
ATOM 593 C C . SER A 1 100 ? 4.097 30.480 14.124 1.00 11.24 84 SER A C 1
ATOM 594 O O . SER A 1 100 ? 4.631 29.555 13.508 1.00 11.10 84 SER A O 1
ATOM 597 N N . GLN A 1 101 ? 2.900 30.947 13.795 1.00 11.29 85 GLN A N 1
ATOM 598 C CA . GLN A 1 101 ? 2.134 30.331 12.726 1.00 11.70 85 GLN A CA 1
ATOM 599 C C . GLN A 1 101 ? 2.238 31.049 11.390 1.00 11.15 85 GLN A C 1
ATOM 600 O O . GLN A 1 101 ? 1.953 30.433 10.361 1.00 11.83 85 GLN A O 1
ATOM 606 N N . THR A 1 102 ? 2.671 32.306 11.362 1.00 11.09 86 THR A N 1
ATOM 607 C CA . THR A 1 102 ? 2.689 33.074 10.123 1.00 10.54 86 THR A CA 1
ATOM 608 C C . THR A 1 102 ? 4.083 33.370 9.600 1.00 9.99 86 THR A C 1
ATOM 609 O O . THR A 1 102 ? 4.247 33.501 8.388 1.00 9.48 86 THR A O 1
ATOM 613 N N . CYS A 1 103 ? 5.083 33.464 10.470 1.00 9.53 87 CYS A N 1
ATOM 614 C CA . CYS A 1 103 ? 6.408 33.866 10.030 1.00 9.55 87 CYS A CA 1
ATOM 615 C C . CYS A 1 103 ? 6.997 32.863 9.048 1.00 9.75 87 CYS A C 1
ATOM 616 O O . CYS A 1 103 ? 7.123 31.667 9.348 1.00 9.40 87 CYS A O 1
ATOM 619 N N . CYS A 1 104 ? 7.310 33.366 7.853 1.00 9.39 88 CYS A N 1
ATOM 620 C CA . CYS A 1 104 ? 7.862 32.609 6.736 1.00 9.93 88 CYS A CA 1
ATOM 621 C C . CYS A 1 104 ? 6.890 31.588 6.169 1.00 9.36 88 CYS A C 1
ATOM 622 O O . CYS A 1 104 ? 7.300 30.686 5.442 1.00 9.77 88 CYS A O 1
ATOM 625 N N . ALA A 1 105 ? 5.608 31.715 6.475 1.00 8.96 89 ALA A N 1
ATOM 626 C CA . ALA A 1 105 ? 4.615 30.924 5.788 1.00 8.93 89 ALA A CA 1
ATOM 627 C C . ALA A 1 105 ? 4.309 31.569 4.448 1.00 9.05 89 ALA A C 1
ATOM 628 O O . ALA A 1 105 ? 4.402 32.791 4.284 1.00 9.31 89 ALA A O 1
ATOM 630 N N . CYS A 1 106 ? 3.968 30.739 3.479 1.00 8.84 90 CYS A N 1
ATOM 631 C CA . CYS A 1 106 ? 3.598 31.221 2.160 1.00 9.20 90 CYS A CA 1
ATOM 632 C C . CYS A 1 106 ? 2.116 31.052 1.900 1.00 8.99 90 CYS A C 1
ATOM 633 O O . CYS A 1 106 ? 1.493 30.060 2.299 1.00 9.04 90 CYS A O 1
ATOM 636 N N . TYR A 1 107 ? 1.577 32.015 1.191 1.00 8.88 91 TYR A N 1
ATOM 637 C CA . TYR A 1 107 ? 0.184 31.993 0.820 1.00 9.14 91 TYR A CA 1
ATOM 638 C C . TYR A 1 107 ? 0.125 32.301 -0.665 1.00 9.21 91 TYR A C 1
ATOM 639 O O . TYR A 1 107 ? 0.896 33.131 -1.157 1.00 8.90 91 TYR A O 1
ATOM 648 N N . GLU A 1 108 ? -0.699 31.555 -1.394 1.00 9.36 92 GLU A N 1
ATOM 649 C CA . GLU A 1 108 ? -1.034 31.922 -2.760 1.00 9.51 92 GLU A CA 1
ATOM 650 C C . GLU A 1 108 ? -2.453 32.472 -2.787 1.00 10.20 92 GLU A C 1
ATOM 651 O O . GLU A 1 108 ? -3.375 31.883 -2.210 1.00 10.81 92 GLU A O 1
ATOM 657 N N . MET A 1 109 ? -2.606 33.636 -3.397 1.00 9.71 93 MET A N 1
ATOM 658 C CA . MET A 1 109 ? -3.854 34.372 -3.399 1.00 9.92 93 MET A CA 1
ATOM 659 C C . MET A 1 109 ? -4.308 34.622 -4.828 1.00 9.80 93 MET A C 1
ATOM 660 O O . MET A 1 109 ? -3.487 34.852 -5.731 1.00 9.38 93 MET A O 1
ATOM 665 N N . THR A 1 110 ? -5.618 34.528 -5.024 1.00 9.63 94 THR A N 1
ATOM 666 C CA . THR A 1 110 ? -6.269 34.927 -6.256 1.00 9.73 94 THR A CA 1
ATOM 667 C C . THR A 1 110 ? -6.930 36.269 -5.992 1.00 9.65 94 THR A C 1
ATOM 668 O O . THR A 1 110 ? -7.772 36.391 -5.094 1.00 9.69 94 THR A O 1
ATOM 672 N N . PHE A 1 111 ? -6.515 37.279 -6.743 1.00 9.13 95 PHE A N 1
ATOM 673 C CA . PHE A 1 111 ? -7.122 38.582 -6.580 1.00 9.33 95 PHE A CA 1
ATOM 674 C C . PHE A 1 111 ? -8.565 38.547 -7.039 1.00 9.59 95 PHE A C 1
ATOM 675 O O . PHE A 1 111 ? -8.915 37.876 -8.017 1.00 9.54 95 PHE A O 1
ATOM 683 N N . THR A 1 112 ? -9.405 39.259 -6.300 1.00 9.87 96 THR A N 1
ATOM 684 C CA . THR A 1 112 ? -10.843 39.136 -6.428 1.00 10.37 96 THR A CA 1
ATOM 685 C C . THR A 1 112 ? -11.540 40.381 -6.983 1.00 10.06 96 THR A C 1
ATOM 686 O O . THR A 1 112 ? -12.687 40.283 -7.407 1.00 9.51 96 THR A O 1
ATOM 690 N N . ASN A 1 113 ? -10.872 41.526 -7.088 1.00 10.67 97 ASN A N 1
ATOM 691 C CA . ASN A 1 113 ? -11.673 42.693 -7.440 1.00 11.09 97 ASN A CA 1
ATOM 692 C C . ASN A 1 113 ? -11.006 43.856 -8.169 1.00 11.56 97 ASN A C 1
ATOM 693 O O . ASN A 1 113 ? -11.674 44.890 -8.315 1.00 12.51 97 ASN A O 1
ATOM 698 N N . THR A 1 114 ? -9.764 43.814 -8.618 1.00 10.32 98 THR A N 1
ATOM 699 C CA . THR A 1 114 ? -9.452 45.036 -9.366 1.00 10.30 98 THR A CA 1
ATOM 700 C C . THR A 1 114 ? -9.223 44.745 -10.837 1.00 10.18 98 THR A C 1
ATOM 701 O O . THR A 1 114 ? -9.766 43.792 -11.394 1.00 10.61 98 THR A O 1
ATOM 705 N N . ALA A 1 115 ? -8.445 45.588 -11.489 1.00 10.24 99 ALA A N 1
ATOM 706 C CA . ALA A 1 115 ? -8.019 45.242 -12.831 1.00 10.21 99 ALA A CA 1
ATOM 707 C C . ALA A 1 115 ? -7.165 43.976 -12.839 1.00 9.92 99 ALA A C 1
ATOM 708 O O . ALA A 1 115 ? -6.967 43.394 -13.907 1.00 9.89 99 ALA A O 1
ATOM 710 N N . ILE A 1 116 ? -6.628 43.557 -11.691 1.00 9.44 100 ILE A N 1
ATOM 711 C CA . ILE A 1 116 ? -5.842 42.325 -11.601 1.00 9.11 100 ILE A CA 1
ATOM 712 C C . ILE A 1 116 ? -6.677 41.163 -11.051 1.00 9.21 100 ILE A C 1
ATOM 713 O O . ILE A 1 116 ? -6.120 40.161 -10.596 1.00 8.55 100 ILE A O 1
ATOM 718 N N . SER A 1 117 ? -8.005 41.303 -11.055 1.00 9.87 101 SER A N 1
ATOM 719 C CA . SER A 1 117 ? -8.914 40.228 -10.655 1.00 9.61 101 SER A CA 1
ATOM 720 C C . SER A 1 117 ? -8.662 38.965 -11.467 1.00 9.34 101 SER A C 1
ATOM 721 O O . SER A 1 117 ? -8.544 39.019 -12.693 1.00 9.60 101 SER A O 1
ATOM 724 N N . GLY A 1 118 ? -8.559 37.834 -10.778 1.00 9.17 102 GLY A N 1
ATOM 725 C CA . GLY A 1 118 ? -8.251 36.582 -11.414 1.00 9.37 102 GLY A CA 1
ATOM 726 C C . GLY A 1 118 ? -6.785 36.226 -11.410 1.00 10.06 102 GLY A C 1
ATOM 727 O O . GLY A 1 118 ? -6.445 35.049 -11.596 1.00 10.69 102 GLY A O 1
ATOM 728 N N . GLN A 1 119 ? -5.909 37.211 -11.220 1.00 9.44 103 GLN A N 1
ATOM 729 C CA . GLN A 1 119 ? -4.480 36.972 -11.208 1.00 9.19 103 GLN A CA 1
ATOM 730 C C . GLN A 1 119 ? -4.046 36.372 -9.876 1.00 8.87 103 GLN A C 1
ATOM 731 O O . GLN A 1 119 ? -4.719 36.493 -8.848 1.00 8.63 103 GLN A O 1
ATOM 737 N N . LYS A 1 120 ? -2.918 35.682 -9.923 1.00 8.65 104 LYS A N 1
ATOM 738 C CA . LYS A 1 120 ? -2.442 34.850 -8.841 1.00 8.73 104 LYS A CA 1
ATOM 739 C C . LYS A 1 120 ? -1.105 35.389 -8.366 1.00 8.91 104 LYS A C 1
ATOM 740 O O . LYS A 1 120 ? -0.174 35.543 -9.164 1.00 8.80 104 LYS A O 1
ATOM 746 N N . MET A 1 121 ? -0.992 35.642 -7.071 1.00 8.63 105 MET A N 1
ATOM 747 C CA . MET A 1 121 ? 0.291 36.034 -6.518 1.00 8.37 105 MET A CA 1
ATOM 748 C C . MET A 1 121 ? 0.617 35.159 -5.320 1.00 8.95 105 MET A C 1
ATOM 749 O O . MET A 1 121 ? -0.246 34.886 -4.479 1.00 9.14 105 MET A O 1
ATOM 754 N N . ILE A 1 122 ? 1.876 34.762 -5.216 1.00 8.59 106 ILE A N 1
ATOM 755 C CA . ILE A 1 122 ? 2.344 33.927 -4.125 1.00 8.40 106 ILE A CA 1
ATOM 756 C C . ILE A 1 122 ? 3.329 34.758 -3.321 1.00 8.51 106 ILE A C 1
ATOM 757 O O . ILE A 1 122 ? 4.305 35.297 -3.871 1.00 8.41 106 ILE A O 1
ATOM 762 N N . VAL A 1 123 ? 3.037 34.923 -2.033 1.00 8.46 107 VAL A N 1
ATOM 763 C CA . VAL A 1 123 ? 3.880 35.732 -1.163 1.00 8.64 107 VAL A CA 1
ATOM 764 C C . VAL A 1 123 ? 4.392 34.863 -0.029 1.00 8.68 107 VAL A C 1
ATOM 765 O O . VAL A 1 123 ? 3.739 33.904 0.405 1.00 8.83 107 VAL A O 1
ATOM 769 N N . GLN A 1 124 ? 5.587 35.200 0.438 1.00 8.77 108 GLN A N 1
ATOM 770 C CA . GLN A 1 124 ? 6.079 34.730 1.715 1.00 8.39 108 GLN A CA 1
ATOM 771 C C . GLN A 1 124 ? 5.944 35.848 2.739 1.00 8.67 108 GLN A C 1
ATOM 772 O O . GLN A 1 124 ? 6.325 36.998 2.478 1.00 8.72 108 GLN A O 1
ATOM 778 N N . VAL A 1 125 ? 5.394 35.499 3.897 1.00 8.36 109 VAL A N 1
ATOM 779 C CA . VAL A 1 125 ? 5.173 36.458 4.963 1.00 8.17 109 VAL A CA 1
ATOM 780 C C . VAL A 1 125 ? 6.491 36.622 5.713 1.00 8.85 109 VAL A C 1
ATOM 781 O O . VAL A 1 125 ? 7.088 35.638 6.170 1.00 8.58 109 VAL A O 1
ATOM 785 N N . THR A 1 126 ? 6.982 37.862 5.790 1.00 9.07 110 THR A N 1
ATOM 786 C CA . THR A 1 126 ? 8.203 38.155 6.527 1.00 9.11 110 THR A CA 1
ATOM 787 C C . THR A 1 126 ? 7.981 39.141 7.677 1.00 9.48 110 THR A C 1
ATOM 788 O O . THR A 1 126 ? 8.930 39.452 8.415 1.00 9.07 110 THR A O 1
ATOM 792 N N . ASN A 1 127 ? 6.756 39.624 7.868 1.00 9.27 111 ASN A N 1
ATOM 793 C CA . ASN A 1 127 ? 6.535 40.690 8.826 1.00 9.50 111 ASN A CA 1
ATOM 794 C C . ASN A 1 127 ? 5.108 40.623 9.320 1.00 9.31 111 ASN A C 1
ATOM 795 O O . ASN A 1 127 ? 4.215 40.141 8.624 1.00 9.36 111 ASN A O 1
ATOM 800 N N . THR A 1 128 ? 4.887 41.166 10.501 1.00 9.56 112 THR A N 1
ATOM 801 C CA . THR A 1 128 ? 3.545 41.298 11.037 1.00 10.10 112 THR A CA 1
ATOM 802 C C . THR A 1 128 ? 3.125 42.750 10.961 1.00 10.17 112 THR A C 1
ATOM 803 O O . THR A 1 128 ? 3.848 43.632 11.431 1.00 10.27 112 THR A O 1
ATOM 807 N N . GLY A 1 129 ? 1.959 42.992 10.359 1.00 11.00 113 GLY A N 1
ATOM 808 C CA . GLY A 1 129 ? 1.419 44.329 10.217 1.00 11.39 113 GLY A CA 1
ATOM 809 C C . GLY A 1 129 ? 0.656 44.773 11.454 1.00 11.66 113 GLY A C 1
ATOM 810 O O . GLY A 1 129 ? 0.914 44.329 12.574 1.00 11.29 113 GLY A O 1
ATOM 811 N N . SER A 1 130 ? -0.318 45.652 11.224 1.00 12.23 114 SER A N 1
ATOM 812 C CA . SER A 1 130 ? -1.154 46.139 12.313 1.00 11.88 114 SER A CA 1
ATOM 813 C C . SER A 1 130 ? -2.292 45.162 12.587 1.00 13.01 114 SER A C 1
ATOM 814 O O . SER A 1 130 ? -2.790 44.492 11.681 1.00 13.70 114 SER A O 1
ATOM 817 N N . ASP A 1 131 ? -2.676 45.040 13.859 1.00 12.85 115 ASP A N 1
ATOM 818 C CA . ASP A 1 131 ? -3.742 44.104 14.227 1.00 13.50 115 ASP A CA 1
ATOM 819 C C . ASP A 1 131 ? -5.103 44.694 13.892 1.00 14.26 115 ASP A C 1
ATOM 820 O O . ASP A 1 131 ? -5.843 45.169 14.759 1.00 15.09 115 ASP A O 1
ATOM 825 N N . LEU A 1 132 ? -5.457 44.639 12.624 1.00 15.13 116 LEU A N 1
ATOM 826 C CA . LEU A 1 132 ? -6.844 44.923 12.308 1.00 15.75 116 LEU A CA 1
ATOM 827 C C . LEU A 1 132 ? -7.600 43.601 12.327 1.00 17.10 116 LEU A C 1
ATOM 828 O O . LEU A 1 132 ? -7.009 42.520 12.187 1.00 17.69 116 LEU A O 1
ATOM 830 N N . ASN A 1 133 ? -8.921 43.677 12.416 1.00 16.62 117 ASN A N 1
ATOM 831 C CA . ASN A 1 133 ? -9.680 42.436 12.522 1.00 17.71 117 ASN A CA 1
ATOM 832 C C . ASN A 1 133 ? -9.783 41.803 11.135 1.00 17.30 117 ASN A C 1
ATOM 833 O O . ASN A 1 133 ? -10.072 42.491 10.148 1.00 17.50 117 ASN A O 1
ATOM 835 N N . GLY A 1 134 ? -9.420 40.518 11.035 1.00 16.07 118 GLY A N 1
ATOM 836 C CA . GLY A 1 134 ? -9.663 39.737 9.836 1.00 15.41 118 GLY A CA 1
ATOM 837 C C . GLY A 1 134 ? -8.367 39.225 9.214 1.00 15.02 118 GLY A C 1
ATOM 838 O O . GLY A 1 134 ? -7.449 38.796 9.920 1.00 15.36 118 GLY A O 1
ATOM 839 N N . ASN A 1 135 ? -8.306 39.254 7.879 1.00 14.40 119 ASN A N 1
ATOM 840 C CA . ASN A 1 135 ? -7.109 38.845 7.141 1.00 13.51 119 ASN A CA 1
ATOM 841 C C . ASN A 1 135 ? -6.575 39.978 6.276 1.00 12.62 119 ASN A C 1
ATOM 842 O O . ASN A 1 135 ? -7.217 40.391 5.305 1.00 12.41 119 ASN A O 1
ATOM 847 N N . HIS A 1 136 ? -5.373 40.436 6.602 1.00 12.29 120 HIS A N 1
ATOM 848 C CA . HIS A 1 136 ? -4.805 41.622 5.988 1.00 11.64 120 HIS A CA 1
ATOM 849 C C . HIS A 1 136 ? -3.399 41.277 5.530 1.00 10.94 120 HIS A C 1
ATOM 850 O O . HIS A 1 136 ? -2.584 40.825 6.341 1.00 10.73 120 HIS A O 1
ATOM 857 N N . PHE A 1 137 ? -3.104 41.510 4.253 1.00 10.28 121 PHE A N 1
ATOM 858 C CA . PHE A 1 137 ? -1.771 41.279 3.701 1.00 9.19 121 PHE A CA 1
ATOM 859 C C . PHE A 1 137 ? -1.271 42.603 3.149 1.00 9.10 121 PHE A C 1
ATOM 860 O O . PHE A 1 137 ? -1.923 43.206 2.293 1.00 9.12 121 PHE A O 1
ATOM 868 N N . ASP A 1 138 ? -0.115 43.045 3.624 1.00 9.09 122 ASP A N 1
ATOM 869 C CA . ASP A 1 138 ? 0.506 44.289 3.169 1.00 8.64 122 ASP A CA 1
ATOM 870 C C . ASP A 1 138 ? 1.629 43.870 2.241 1.00 8.01 122 ASP A C 1
ATOM 871 O O . ASP A 1 138 ? 2.666 43.398 2.694 1.00 8.36 122 ASP A O 1
ATOM 876 N N . LEU A 1 139 ? 1.392 43.974 0.940 1.00 7.93 123 LEU A N 1
ATOM 877 C CA . LEU A 1 139 ? 2.394 43.564 -0.036 1.00 8.13 123 LEU A CA 1
ATOM 878 C C . LEU A 1 139 ? 3.585 44.513 -0.015 1.00 7.27 123 LEU A C 1
ATOM 879 O O . LEU A 1 139 ? 3.428 45.734 -0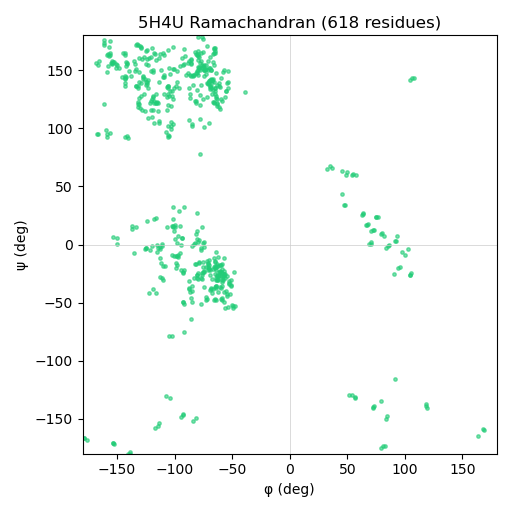.034 1.00 7.69 123 LEU A O 1
ATOM 884 N N . MET A 1 140 ? 4.777 43.944 -0.047 1.00 7.35 124 MET A N 1
ATOM 885 C CA . MET A 1 140 ? 5.995 44.743 -0.005 1.00 7.59 124 MET A CA 1
ATOM 886 C C . MET A 1 140 ? 6.335 45.192 -1.426 1.00 7.60 124 MET A C 1
ATOM 887 O O . MET A 1 140 ? 6.833 44.417 -2.240 1.00 7.70 124 MET A O 1
ATOM 892 N N . ILE A 1 141 ? 6.060 46.459 -1.732 1.00 7.94 125 ILE A N 1
ATOM 893 C CA . ILE A 1 141 ? 6.281 47.016 -3.061 1.00 7.67 125 ILE A CA 1
ATOM 894 C C . ILE A 1 141 ? 7.062 48.321 -2.958 1.00 7.98 125 ILE A C 1
ATOM 895 O O . ILE A 1 141 ? 6.573 49.285 -2.368 1.00 8.17 125 ILE A O 1
ATOM 900 N N . PRO A 1 142 ? 8.268 48.410 -3.518 1.00 8.20 126 PRO A N 1
ATOM 901 C CA . PRO A 1 142 ? 9.030 49.663 -3.451 1.00 8.22 126 PRO A CA 1
ATOM 902 C C . PRO A 1 142 ? 8.266 50.807 -4.093 1.00 8.64 126 PRO A C 1
ATOM 903 O O . PRO A 1 142 ? 7.825 50.721 -5.240 1.00 8.45 126 PRO A O 1
ATOM 907 N N . GLY A 1 143 ? 8.049 51.859 -3.318 1.00 8.64 127 GLY A N 1
ATOM 908 C CA . GLY A 1 143 ? 7.328 52.999 -3.808 1.00 8.62 127 GLY A CA 1
ATOM 909 C C . GLY A 1 143 ? 5.870 53.023 -3.429 1.00 9.02 127 GLY A C 1
ATOM 910 O O . GLY A 1 143 ? 5.187 53.994 -3.764 1.00 9.66 127 GLY A O 1
ATOM 911 N N . GLY A 1 144 ? 5.354 51.954 -2.808 1.00 8.86 128 GLY A N 1
ATOM 912 C CA . GLY A 1 144 ? 3.966 51.925 -2.402 1.00 8.66 128 GLY A CA 1
ATOM 913 C C . GLY A 1 144 ? 3.624 52.628 -1.108 1.00 8.83 128 GLY A C 1
ATOM 914 O O . GLY A 1 144 ? 2.475 52.525 -0.670 1.00 9.32 128 GLY A O 1
ATOM 915 N N . GLY A 1 145 ? 4.540 53.374 -0.509 1.00 8.71 129 GLY A N 1
ATOM 916 C CA . GLY A 1 145 ? 4.280 54.059 0.754 1.00 9.23 129 GLY A CA 1
ATOM 917 C C . GLY A 1 145 ? 4.975 53.418 1.947 1.00 9.23 129 GLY A C 1
ATOM 918 O O . GLY A 1 145 ? 5.084 52.190 2.046 1.00 9.07 129 GLY A O 1
ATOM 919 N N . VAL A 1 146 ? 5.440 54.255 2.874 1.00 9.43 130 VAL A N 1
ATOM 920 C CA . VAL A 1 146 ? 6.130 53.739 4.060 1.00 9.07 130 VAL A CA 1
ATOM 921 C C . VAL A 1 146 ? 5.155 53.359 5.159 1.00 9.07 130 VAL A C 1
ATOM 922 O O . VAL A 1 146 ? 5.387 52.412 5.911 1.00 9.33 130 VAL A O 1
ATOM 926 N N . GLY A 1 147 ? 4.070 54.086 5.323 1.00 9.14 131 GLY A N 1
ATOM 927 C CA . GLY A 1 147 ? 3.141 53.691 6.352 1.00 9.39 131 GLY A CA 1
ATOM 928 C C . GLY A 1 147 ? 3.555 54.225 7.712 1.00 9.08 131 GLY A C 1
ATOM 929 O O . GLY A 1 147 ? 4.228 55.247 7.832 1.00 9.52 131 GLY A O 1
ATOM 930 N N . ILE A 1 148 ? 3.184 53.475 8.749 1.00 9.39 132 ILE A N 1
ATOM 931 C CA . ILE A 1 148 ? 3.483 53.866 10.125 1.00 9.17 132 ILE A CA 1
ATOM 932 C C . ILE A 1 148 ? 4.978 54.117 10.311 1.00 9.51 132 ILE A C 1
ATOM 933 O O . ILE A 1 148 ? 5.380 55.118 10.915 1.00 9.45 132 ILE A O 1
ATOM 938 N N . PHE A 1 149 ? 5.821 53.242 9.774 1.00 8.57 133 PHE A N 1
ATOM 939 C CA . PHE A 1 149 ? 7.265 53.338 9.930 1.00 9.38 133 PHE A CA 1
ATOM 940 C C . PHE A 1 149 ? 7.925 53.820 8.638 1.00 9.60 133 PHE A C 1
ATOM 941 O O . PHE A 1 149 ? 7.306 53.871 7.579 1.00 9.03 133 PHE A O 1
ATOM 949 N N . ASN A 1 150 ? 9.210 54.189 8.752 1.00 9.98 134 ASN A N 1
ATOM 950 C CA . ASN A 1 150 ? 10.002 54.655 7.610 1.00 9.81 134 ASN A CA 1
ATOM 951 C C . ASN A 1 150 ? 11.490 54.518 7.939 1.00 10.44 134 ASN A C 1
ATOM 952 O O . ASN A 1 150 ? 12.056 55.397 8.585 1.00 11.37 134 ASN A O 1
ATOM 957 N N . GLY A 1 151 ? 12.119 53.448 7.479 1.00 10.08 135 GLY A N 1
ATOM 958 C CA . GLY A 1 151 ? 13.564 53.467 7.516 1.00 10.27 135 GLY A CA 1
ATOM 959 C C . GLY A 1 151 ? 14.197 53.782 6.178 1.00 9.84 135 GLY A C 1
ATOM 960 O O . GLY A 1 151 ? 15.412 53.615 6.010 1.00 9.55 135 GLY A O 1
ATOM 961 N N . CYS A 1 152 ? 13.394 54.307 5.247 1.00 9.37 136 CYS A N 1
ATOM 962 C CA . CYS A 1 152 ? 13.880 54.551 3.898 1.00 9.61 136 CYS A CA 1
ATOM 963 C C . CYS A 1 152 ? 14.680 55.841 3.805 1.00 9.63 136 CYS A C 1
ATOM 964 O O . CYS A 1 152 ? 15.546 55.967 2.930 1.00 9.20 136 CYS A O 1
ATOM 967 N N . GLN A 1 153 ? 14.427 56.810 4.689 1.00 9.55 137 GLN A N 1
ATOM 968 C CA . GLN A 1 153 ? 15.284 57.986 4.650 1.00 10.05 137 GLN A CA 1
ATOM 969 C C . GLN A 1 153 ? 16.699 57.615 5.082 1.00 9.90 137 GLN A C 1
ATOM 970 O O . GLN A 1 153 ? 17.675 57.987 4.423 1.00 9.95 137 GLN A O 1
ATOM 976 N N . SER A 1 154 ? 16.826 56.797 6.120 1.00 9.83 138 SER A N 1
ATOM 977 C CA . SER A 1 154 ? 18.154 56.463 6.587 1.00 9.65 138 SER A CA 1
ATOM 978 C C . SER A 1 154 ? 18.823 55.450 5.672 1.00 9.43 138 SER A C 1
ATOM 979 O O . SER A 1 154 ? 20.051 55.427 5.594 1.00 9.48 138 SER A O 1
ATOM 982 N N . GLN A 1 155 ? 18.059 54.625 4.950 1.00 9.57 139 GLN A N 1
ATOM 983 C CA . GLN A 1 155 ? 18.729 53.657 4.086 1.00 9.41 139 GLN A CA 1
ATOM 984 C C . GLN A 1 155 ? 19.084 54.252 2.733 1.00 9.31 139 GLN A C 1
ATOM 985 O O . GLN A 1 155 ? 20.184 54.015 2.226 1.00 9.38 139 GLN A O 1
ATOM 991 N N . TRP A 1 156 ? 18.192 55.067 2.165 1.00 9.62 140 TRP A N 1
ATOM 992 C CA . TRP A 1 156 ? 18.306 55.529 0.786 1.00 9.13 140 TRP A CA 1
ATOM 993 C C . TRP A 1 156 ? 18.258 57.033 0.625 1.00 8.95 140 TRP A C 1
ATOM 994 O O . TRP A 1 156 ? 18.341 57.509 -0.509 1.00 9.33 140 TRP A O 1
ATOM 1005 N N . GLY A 1 157 ? 18.043 57.792 1.695 1.00 9.17 141 GLY A N 1
ATOM 1006 C CA . GLY A 1 157 ? 17.887 59.225 1.547 1.00 8.77 141 GLY A CA 1
ATOM 1007 C C . GLY A 1 157 ? 16.562 59.669 0.978 1.00 9.23 141 GLY A C 1
ATOM 1008 O O . GLY A 1 157 ? 16.468 60.781 0.453 1.00 8.83 141 GLY A O 1
ATOM 1009 N N . ALA A 1 158 ? 15.517 58.847 1.104 1.00 9.17 142 ALA A N 1
ATOM 1010 C CA . ALA A 1 158 ? 14.182 59.217 0.65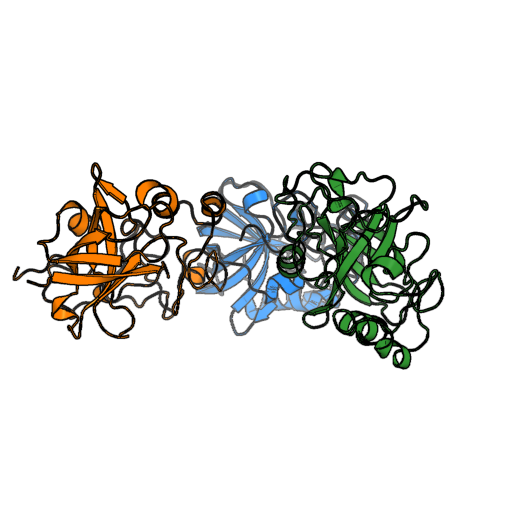1 1.00 9.42 142 ALA A CA 1
ATOM 1011 C C . ALA A 1 158 ? 13.650 60.394 1.467 1.00 9.06 142 ALA A C 1
ATOM 1012 O O . ALA A 1 158 ? 14.220 60.751 2.493 1.00 9.57 142 ALA A O 1
ATOM 1014 N N . PRO A 1 159 ? 12.572 61.034 1.031 1.00 9.42 143 PRO A N 1
ATOM 1015 C CA . PRO A 1 159 ? 12.010 62.138 1.824 1.00 9.72 143 PRO A CA 1
ATOM 1016 C C . PRO A 1 159 ? 11.469 61.655 3.161 1.00 10.24 143 PRO A C 1
ATOM 1017 O O . PRO A 1 159 ? 11.271 60.462 3.388 1.00 10.74 143 PRO A O 1
ATOM 1021 N N . SER A 1 160 ? 11.238 62.614 4.065 1.00 10.66 144 SER A N 1
ATOM 1022 C CA . SER A 1 160 ? 10.797 62.268 5.416 1.00 10.59 144 SER A CA 1
ATOM 1023 C C . SER A 1 160 ? 9.511 61.475 5.417 1.00 10.74 144 SER A C 1
ATOM 1024 O O . SER A 1 160 ? 9.285 60.674 6.327 1.00 10.67 144 SER A O 1
ATOM 1027 N N . ASN A 1 161 ? 8.679 61.652 4.395 1.00 10.75 145 ASN A N 1
ATOM 1028 C CA . ASN A 1 161 ? 7.394 60.981 4.300 1.00 10.63 145 ASN A CA 1
ATOM 1029 C C . ASN A 1 161 ? 7.447 59.773 3.371 1.00 10.59 145 ASN A C 1
ATOM 1030 O O . ASN A 1 161 ? 6.399 59.209 3.039 1.00 10.21 145 ASN A O 1
ATOM 1032 N N . GLY A 1 162 ? 8.648 59.346 2.977 1.00 10.51 146 GLY A N 1
ATOM 1033 C CA . GLY A 1 162 ? 8.805 58.355 1.930 1.00 10.38 146 GLY A CA 1
ATOM 1034 C C . GLY A 1 162 ? 8.661 58.931 0.522 1.00 10.66 146 GLY A C 1
ATOM 1035 O O . GLY A 1 162 ? 8.570 60.145 0.287 1.00 10.28 146 GLY A O 1
ATOM 1036 N N . TRP A 1 163 ? 8.706 58.020 -0.440 1.00 10.55 147 TRP A N 1
ATOM 1037 C CA . TRP A 1 163 ? 8.519 58.393 -1.832 1.00 10.42 147 TRP A CA 1
ATOM 1038 C C . TRP A 1 163 ? 7.030 58.589 -2.035 1.00 10.28 147 TRP A C 1
ATOM 1039 O O . TRP A 1 163 ? 6.236 57.671 -1.804 1.00 10.10 147 TRP A O 1
ATOM 1050 N N . GLY A 1 164 ? 6.653 59.790 -2.435 1.00 10.76 148 GLY A N 1
ATOM 1051 C CA . GLY A 1 164 ? 5.250 60.089 -2.635 1.00 11.28 148 GLY A CA 1
ATOM 1052 C C . GLY A 1 164 ? 4.528 60.204 -1.305 1.00 10.92 148 GLY A C 1
ATOM 1053 O O . GLY A 1 164 ? 5.082 60.675 -0.306 1.00 10.35 148 GLY A O 1
ATOM 1054 N N . GLN A 1 165 ? 3.307 59.678 -1.268 1.00 11.06 149 GLN A N 1
ATOM 1055 C CA . GLN A 1 165 ? 2.482 59.752 -0.072 1.00 11.14 149 GLN A CA 1
ATOM 1056 C C . GLN A 1 165 ? 2.974 58.782 0.980 1.00 10.83 149 GLN A C 1
ATOM 1057 O O . GLN A 1 165 ? 3.353 57.648 0.670 1.00 10.59 149 GLN A O 1
ATOM 1063 N N . ARG A 1 166 ? 2.867 59.185 2.242 1.00 10.77 150 ARG A N 1
ATOM 1064 C CA . ARG A 1 166 ? 3.214 58.244 3.291 1.00 9.77 150 ARG A CA 1
ATOM 1065 C C . ARG A 1 166 ? 2.370 56.989 3.180 1.00 9.08 150 ARG A C 1
ATOM 1066 O O . ARG A 1 166 ? 2.836 55.899 3.514 1.00 9.52 150 ARG A O 1
ATOM 1074 N N . TYR A 1 167 ? 1.157 57.113 2.646 1.00 9.30 151 TYR A N 1
ATOM 1075 C CA . TYR A 1 167 ? 0.244 55.991 2.455 1.00 9.25 151 TYR A CA 1
ATOM 1076 C C . TYR A 1 167 ? -0.162 55.864 0.993 1.00 9.65 151 TYR A C 1
ATOM 1077 O O . TYR A 1 167 ? -0.983 56.642 0.504 1.00 10.65 151 TYR A O 1
ATOM 1086 N N . GLY A 1 168 ? 0.336 54.829 0.316 1.00 9.53 152 GLY A N 1
ATOM 1087 C CA . GLY A 1 168 ? 0.087 54.624 -1.092 1.00 9.34 152 GLY A CA 1
ATOM 1088 C C . GLY A 1 168 ? 1.282 54.945 -1.965 1.00 9.62 152 GLY A C 1
ATOM 1089 O O . GLY A 1 168 ? 1.366 54.451 -3.096 1.00 9.36 152 GLY A O 1
ATOM 1090 N N . GLY A 1 169 ? 2.174 55.809 -1.483 1.00 10.21 153 GLY A N 1
ATOM 1091 C CA . GLY A 1 169 ? 3.421 56.065 -2.183 1.00 10.05 153 GLY A CA 1
ATOM 1092 C C . GLY A 1 169 ? 3.203 56.895 -3.430 1.00 10.74 153 GLY A C 1
ATOM 1093 O O . GLY A 1 169 ? 2.367 57.809 -3.461 1.00 11.03 153 GLY A O 1
ATOM 1094 N N . ILE A 1 170 ? 3.908 56.514 -4.504 1.00 10.50 154 ILE A N 1
ATOM 1095 C CA . ILE A 1 170 ? 3.944 57.327 -5.702 1.00 10.91 154 ILE A CA 1
ATOM 1096 C C . ILE A 1 170 ? 2.703 57.041 -6.536 1.00 10.60 154 ILE A C 1
ATOM 1097 O O . ILE A 1 170 ? 2.031 56.032 -6.360 1.00 10.73 154 ILE A O 1
ATOM 1102 N N . SER A 1 171 ? 2.437 57.911 -7.500 1.00 11.51 155 SER A N 1
ATOM 1103 C CA . SER A 1 171 ? 1.221 57.810 -8.303 1.00 11.86 155 SER A CA 1
ATOM 1104 C C . SER A 1 171 ? 1.471 57.354 -9.727 1.00 12.36 155 SER A C 1
ATOM 1105 O O . SER A 1 171 ? 0.541 56.867 -10.377 1.00 12.53 155 SER A O 1
ATOM 1108 N N . SER A 1 172 ? 2.697 57.452 -10.208 1.00 12.29 156 SER A N 1
ATOM 1109 C CA . SER A 1 172 ? 2.959 57.266 -11.613 1.00 12.67 156 SER A CA 1
ATOM 1110 C C . SER A 1 172 ? 4.215 56.445 -11.748 1.00 12.58 156 SER A C 1
ATOM 1111 O O . SER A 1 172 ? 5.157 56.603 -10.968 1.00 12.91 156 SER A O 1
ATOM 1114 N N . GLN A 1 173 ? 4.229 55.603 -12.767 1.00 12.30 157 GLN A N 1
ATOM 1115 C CA . GLN A 1 173 ? 5.438 54.892 -13.101 1.00 12.07 157 GLN A CA 1
ATOM 1116 C C . GLN A 1 173 ? 6.556 55.856 -13.460 1.00 13.20 157 GLN A C 1
ATOM 1117 O O . GLN A 1 173 ? 7.730 55.517 -13.259 1.00 13.69 157 GLN A O 1
ATOM 1123 N N . SER A 1 174 ? 6.217 57.084 -13.903 1.00 13.24 158 SER A N 1
ATOM 1124 C CA . SER A 1 174 ? 7.238 58.104 -14.154 1.00 13.80 158 SER A CA 1
ATOM 1125 C C . SER A 1 174 ? 8.024 58.428 -12.886 1.00 13.96 158 SER A C 1
ATOM 1126 O O . SER A 1 174 ? 9.241 58.648 -12.941 1.00 14.38 158 SER A O 1
ATOM 1129 N N . GLU A 1 175 ? 7.360 58.425 -11.731 1.00 13.58 159 GLU A N 1
ATOM 1130 C CA . GLU A 1 175 ? 8.060 58.686 -10.484 1.00 14.08 159 GLU A CA 1
ATOM 1131 C C . GLU A 1 175 ? 8.874 57.498 -9.983 1.00 14.23 159 GLU A C 1
ATOM 1132 O O . GLU A 1 175 ? 9.590 57.648 -8.977 1.00 14.24 159 GLU A O 1
ATOM 1138 N N . CYS A 1 176 ? 8.840 56.348 -10.665 1.00 13.53 160 CYS A N 1
ATOM 1139 C CA . CYS A 1 176 ? 9.752 55.277 -10.269 1.00 13.52 160 CYS A CA 1
ATOM 1140 C C . CYS A 1 176 ? 11.215 55.705 -10.372 1.00 13.33 160 CYS A C 1
ATOM 1141 O O . CYS A 1 176 ? 12.049 55.166 -9.646 1.00 13.04 160 CYS A O 1
ATOM 1144 N N . ASN A 1 177 ? 11.529 56.707 -11.208 1.00 14.09 161 ASN A N 1
ATOM 1145 C CA . ASN A 1 177 ? 12.893 57.229 -11.300 1.00 13.56 161 ASN A CA 1
ATOM 1146 C C . ASN A 1 177 ? 13.366 57.870 -10.006 1.00 14.13 161 ASN A C 1
ATOM 1147 O O . ASN A 1 177 ? 14.581 57.979 -9.806 1.00 14.09 161 ASN A O 1
ATOM 1149 N N . GLN A 1 178 ? 12.443 58.256 -9.105 1.00 13.95 162 GLN A N 1
ATOM 1150 C CA . GLN A 1 178 ? 12.820 58.862 -7.835 1.00 13.72 162 GLN A CA 1
ATOM 1151 C C . GLN A 1 178 ? 13.351 57.847 -6.837 1.00 12.97 162 GLN A C 1
ATOM 1152 O O . GLN A 1 178 ? 13.972 58.234 -5.842 1.00 13.19 162 GLN A O 1
ATOM 1158 N N . LEU A 1 179 ? 13.132 56.604 -7.078 1.00 12.43 163 LEU A N 1
ATOM 1159 C CA . LEU A 1 179 ? 13.555 55.538 -6.203 1.00 11.92 163 LEU A CA 1
ATOM 1160 C C . LEU A 1 179 ? 14.979 55.119 -6.504 1.00 12.66 163 LEU A C 1
ATOM 1161 O O . LEU A 1 179 ? 15.530 55.442 -7.561 1.00 13.28 163 LEU A O 1
ATOM 1166 N N . PRO A 1 180 ? 15.639 54.475 -5.552 1.00 12.14 164 PRO A N 1
ATOM 1167 C CA . PRO A 1 180 ? 16.971 53.950 -5.824 1.00 12.59 164 PRO A CA 1
ATOM 1168 C C . PRO A 1 180 ? 16.888 53.003 -6.998 1.00 12.94 164 PRO A C 1
ATOM 1169 O O . PRO A 1 180 ? 15.887 52.313 -7.182 1.00 13.07 164 PRO A O 1
ATOM 1173 N N . THR A 1 181 ? 17.965 52.941 -7.777 1.00 13.79 165 THR A N 1
ATOM 1174 C CA . THR A 1 181 ? 17.969 52.046 -8.930 1.00 13.66 165 THR A CA 1
ATOM 1175 C C . THR A 1 181 ? 17.686 50.611 -8.504 1.00 13.00 165 THR A C 1
ATOM 1176 O O . THR A 1 181 ? 16.919 49.909 -9.168 1.00 13.34 165 THR A O 1
ATOM 1180 N N . SER A 1 182 ? 18.268 50.187 -7.367 1.00 13.30 166 SER A N 1
ATOM 1181 C CA . SER A 1 182 ? 18.149 48.826 -6.836 1.00 12.32 166 SER A CA 1
ATOM 1182 C C . SER A 1 182 ? 16.724 48.395 -6.555 1.00 11.40 166 SER A C 1
ATOM 1183 O O . SER A 1 182 ? 16.497 47.198 -6.369 1.00 10.93 166 SER A O 1
ATOM 1186 N N . LEU A 1 183 ? 15.776 49.328 -6.474 1.00 11.41 167 LEU A N 1
ATOM 1187 C CA . LEU A 1 183 ? 14.383 48.996 -6.182 1.00 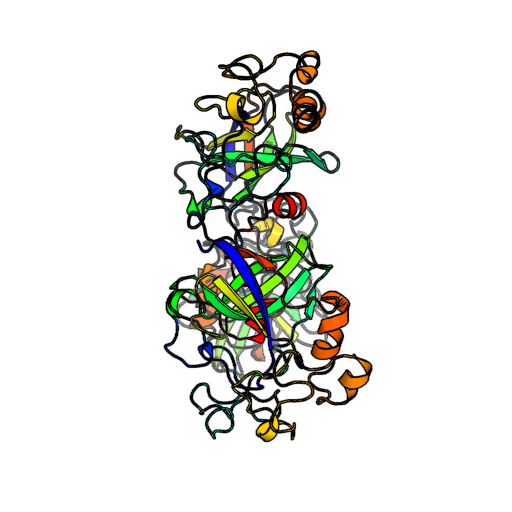11.26 167 LEU A CA 1
ATOM 1188 C C . LEU A 1 183 ? 13.477 49.228 -7.378 1.00 11.38 167 LEU A C 1
ATOM 1189 O O . LEU A 1 183 ? 12.269 48.952 -7.306 1.00 11.04 167 LEU A O 1
ATOM 1194 N N . ARG A 1 184 ? 14.035 49.712 -8.483 1.00 11.65 168 ARG A N 1
ATOM 1195 C CA . ARG A 1 184 ? 13.201 50.168 -9.574 1.00 11.24 168 ARG A CA 1
ATOM 1196 C C . ARG A 1 184 ? 12.461 49.010 -10.230 1.00 11.05 168 ARG A C 1
ATOM 1197 O O . ARG A 1 184 ? 11.406 49.227 -10.840 1.00 11.17 168 ARG A O 1
ATOM 1205 N N . ALA A 1 185 ? 13.030 47.803 -10.215 1.00 10.29 169 ALA A N 1
ATOM 1206 C CA . ALA A 1 185 ? 12.265 46.666 -10.706 1.00 10.33 169 ALA A CA 1
ATOM 1207 C C . ALA A 1 185 ? 10.956 46.546 -9.938 1.00 10.09 169 ALA A C 1
ATOM 1208 O O . ALA A 1 185 ? 9.868 46.570 -10.529 1.00 10.28 169 ALA A O 1
ATOM 1210 N N . GLY A 1 186 ? 11.043 46.480 -8.610 1.00 9.72 170 GLY A N 1
ATOM 1211 C CA . GLY A 1 186 ? 9.844 46.265 -7.818 1.00 9.44 170 GLY A CA 1
ATOM 1212 C C . GLY A 1 186 ? 8.841 47.368 -8.034 1.00 9.71 170 GLY A C 1
ATOM 1213 O O . GLY A 1 186 ? 7.666 47.117 -8.318 1.00 9.57 170 GLY A O 1
ATOM 1214 N N . CYS A 1 187 ? 9.322 48.608 -7.977 1.00 10.19 171 CYS A N 1
ATOM 1215 C CA . CYS A 1 187 ? 8.495 49.763 -8.282 1.00 10.06 171 CYS A CA 1
ATOM 1216 C C . CYS A 1 187 ? 7.735 49.533 -9.575 1.00 10.19 171 CYS A C 1
ATOM 1217 O O . CYS A 1 187 ? 6.500 49.573 -9.594 1.00 10.56 171 CYS A O 1
ATOM 1220 N N . ASN A 1 188 ? 8.457 49.183 -10.645 1.00 9.98 172 ASN A N 1
ATOM 1221 C CA . ASN A 1 188 ? 7.817 49.037 -11.951 1.00 10.29 172 ASN A CA 1
ATOM 1222 C C . ASN A 1 188 ? 6.800 47.905 -11.962 1.00 9.82 172 ASN A C 1
ATOM 1223 O O . ASN A 1 188 ? 5.739 48.015 -12.597 1.00 9.65 172 ASN A O 1
ATOM 1228 N N . TRP A 1 189 ? 7.104 46.814 -11.260 1.00 9.54 173 TRP A N 1
ATOM 1229 C CA . TRP A 1 189 ? 6.163 45.707 -11.140 1.00 8.85 173 TRP A CA 1
ATOM 1230 C C . TRP A 1 189 ? 4.783 46.185 -10.696 1.00 8.81 173 TRP A C 1
ATOM 1231 O O . TRP A 1 189 ? 3.759 45.668 -11.154 1.00 8.78 173 TRP A O 1
ATOM 1242 N N . ARG A 1 190 ? 4.736 47.207 -9.845 1.00 8.86 174 ARG A N 1
ATOM 1243 C CA . ARG A 1 190 ? 3.456 47.687 -9.349 1.00 9.09 174 ARG A CA 1
ATOM 1244 C C . ARG A 1 190 ? 2.581 48.264 -10.469 1.00 9.54 174 ARG A C 1
ATOM 1245 O O . ARG A 1 190 ? 1.344 48.186 -10.400 1.00 8.81 174 ARG A O 1
ATOM 1253 N N . PHE A 1 191 ? 3.197 48.838 -11.504 1.00 9.60 175 PHE A N 1
ATOM 1254 C CA . PHE A 1 191 ? 2.449 49.429 -12.595 1.00 9.61 175 PHE A CA 1
ATOM 1255 C C . PHE A 1 191 ? 2.323 48.529 -13.808 1.00 10.06 175 PHE A C 1
ATOM 1256 O O . PHE A 1 191 ? 1.536 48.847 -14.708 1.00 10.43 175 PHE A O 1
ATOM 1264 N N . GLY A 1 192 ? 3.045 47.410 -13.848 1.00 9.59 176 GLY A N 1
ATOM 1265 C CA . GLY A 1 192 ? 2.926 46.528 -14.990 1.00 8.96 176 GLY A CA 1
ATOM 1266 C C . GLY A 1 192 ? 2.064 45.318 -14.703 1.00 8.83 176 GLY A C 1
ATOM 1267 O O . GLY A 1 192 ? 0.868 45.319 -15.009 1.00 9.25 176 GLY A O 1
ATOM 1268 N N . TRP A 1 193 ? 2.629 44.323 -14.019 1.00 8.08 177 TRP A N 1
ATOM 1269 C CA . TRP A 1 193 ? 1.870 43.116 -13.714 1.00 7.96 177 TRP A CA 1
ATOM 1270 C C . TRP A 1 193 ? 0.766 43.405 -12.711 1.00 8.26 177 TRP A C 1
ATOM 1271 O O . TRP A 1 193 ? -0.341 42.861 -12.816 1.00 8.25 177 TRP A O 1
ATOM 1282 N N . PHE A 1 194 ? 1.058 44.264 -11.731 1.00 8.48 178 PHE A N 1
ATOM 1283 C CA . PHE A 1 194 ? 0.152 44.619 -10.651 1.00 8.13 178 PHE A CA 1
ATOM 1284 C C . PHE A 1 194 ? -0.855 45.685 -11.060 1.00 8.48 178 PHE A C 1
ATOM 1285 O O . PHE A 1 194 ? -1.852 45.872 -10.369 1.00 8.30 178 PHE A O 1
ATOM 1293 N N . LYS A 1 195 ? -0.600 46.398 -12.159 1.00 9.26 179 LYS A N 1
ATOM 1294 C CA . LYS A 1 195 ? -1.550 47.319 -12.796 1.00 8.82 179 LYS A CA 1
ATOM 1295 C C . LYS A 1 195 ? -1.946 48.475 -11.902 1.00 9.03 179 LYS A C 1
ATOM 1296 O O . LYS A 1 195 ? -3.013 49.057 -12.089 1.00 9.62 179 LYS A O 1
ATOM 1302 N N . ASN A 1 196 ? -1.086 48.831 -10.950 1.00 9.07 180 ASN A N 1
ATOM 1303 C CA . ASN A 1 196 ? -1.372 49.855 -9.947 1.00 9.04 180 ASN A CA 1
ATOM 1304 C C . ASN A 1 196 ? -2.745 49.665 -9.302 1.00 8.75 180 ASN A C 1
ATOM 1305 O O . ASN A 1 196 ? -3.385 50.623 -8.868 1.00 9.28 180 ASN A O 1
ATOM 1310 N N . ALA A 1 197 ? -3.150 48.409 -9.147 1.00 8.62 181 ALA A N 1
ATOM 1311 C CA . ALA A 1 197 ? -4.369 48.067 -8.433 1.00 8.61 181 ALA A CA 1
ATOM 1312 C C . ALA A 1 197 ? -4.354 48.697 -7.059 1.00 9.28 181 ALA A C 1
ATOM 1313 O O . ALA A 1 197 ? -3.314 48.746 -6.398 1.00 9.77 181 ALA A O 1
ATOM 1315 N N . ASP A 1 198 ? -5.504 49.204 -6.642 1.00 9.73 182 ASP A N 1
ATOM 1316 C CA . ASP A 1 198 ? -5.641 49.899 -5.363 1.00 9.39 182 ASP A CA 1
ATOM 1317 C C . ASP A 1 198 ? -6.312 48.966 -4.361 1.00 9.21 182 ASP A C 1
ATOM 1318 O O . ASP A 1 198 ? -7.524 48.741 -4.433 1.00 9.57 182 ASP A O 1
ATOM 1323 N N . ASN A 1 199 ? -5.537 48.436 -3.418 1.00 9.64 183 ASN A N 1
ATOM 1324 C CA . ASN A 1 199 ? -6.046 47.539 -2.384 1.00 9.89 183 ASN A CA 1
ATOM 1325 C C . ASN A 1 199 ? -6.886 46.422 -2.986 1.00 9.97 183 ASN A C 1
ATOM 1326 O O . ASN A 1 199 ? -8.090 46.339 -2.718 1.00 10.45 183 ASN A O 1
ATOM 1331 N N . PRO A 1 200 ? -6.310 45.569 -3.822 1.00 9.70 184 PRO A N 1
ATOM 1332 C CA . PRO A 1 200 ? -7.115 44.481 -4.380 1.00 9.46 184 PRO A CA 1
ATOM 1333 C C . PRO A 1 200 ? -7.441 43.526 -3.261 1.00 9.48 184 PRO A C 1
ATOM 1334 O O . PRO A 1 200 ? -6.617 43.236 -2.401 1.00 9.31 184 PRO A O 1
ATOM 1338 N N . SER A 1 201 ? -8.699 43.095 -3.234 1.00 9.96 185 SER A N 1
ATOM 1339 C CA . SER A 1 201 ? -9.136 42.021 -2.367 1.00 10.03 185 SER A CA 1
ATOM 1340 C C . SER A 1 201 ? -8.783 40.666 -2.980 1.00 10.42 185 SER A C 1
ATOM 1341 O O . SER A 1 201 ? -8.526 40.554 -4.185 1.00 10.25 185 SER A O 1
ATOM 1344 N N . MET A 1 202 ? -8.809 39.619 -2.157 1.00 10.22 186 MET A N 1
ATOM 1345 C CA . MET A 1 202 ? -8.421 38.330 -2.707 1.00 10.35 186 MET A CA 1
ATOM 1346 C C . MET A 1 202 ? -9.029 37.223 -1.860 1.00 10.83 186 MET A C 1
ATOM 1347 O O . MET A 1 202 ? -9.571 37.466 -0.781 1.00 11.01 186 MET A O 1
ATOM 1352 N N . LYS A 1 203 ? -8.919 36.001 -2.373 1.00 10.47 187 LYS A N 1
ATOM 1353 C CA . LYS A 1 203 ? -9.016 34.786 -1.587 1.00 11.35 187 LYS A CA 1
ATOM 1354 C C . LYS A 1 203 ? -7.635 34.137 -1.579 1.00 11.27 187 LYS A C 1
ATOM 1355 O O . LYS A 1 203 ? -6.863 34.313 -2.515 1.00 11.55 187 LYS A O 1
ATOM 1361 N N . PHE A 1 204 ? -7.295 33.421 -0.513 1.00 11.20 188 PHE A N 1
ATOM 1362 C CA . PHE A 1 204 ? -5.942 32.918 -0.344 1.00 11.32 188 PHE A CA 1
ATOM 1363 C C . PHE A 1 204 ? -5.961 31.537 0.276 1.00 11.02 188 PHE A C 1
ATOM 1364 O O . PHE A 1 204 ? -6.860 31.185 1.035 1.00 11.37 188 PHE A O 1
ATOM 1372 N N . THR A 1 205 ? -4.884 30.813 0.039 1.00 10.60 189 THR A N 1
ATOM 1373 C CA . THR A 1 205 ? -4.682 29.514 0.643 1.00 10.89 189 THR A CA 1
ATOM 1374 C C . THR A 1 205 ? -3.212 29.345 0.970 1.00 10.68 189 THR A C 1
ATOM 1375 O O . THR A 1 205 ? -2.337 29.765 0.201 1.00 10.15 189 THR A O 1
ATOM 1379 N N . GLN A 1 206 ? -2.950 28.764 2.133 1.00 10.50 190 GLN A N 1
ATOM 1380 C CA . GLN A 1 206 ? -1.578 28.525 2.524 1.00 10.05 190 GLN A CA 1
ATOM 1381 C C . GLN A 1 206 ? -1.009 27.429 1.632 1.00 10.10 190 GLN A C 1
ATOM 1382 O O . GLN A 1 206 ? -1.723 26.507 1.222 1.00 9.92 190 GLN A O 1
ATOM 1388 N N . VAL A 1 207 ? 0.254 27.602 1.235 1.00 9.76 191 VAL A N 1
ATOM 1389 C CA . VAL A 1 207 ? 0.958 26.638 0.399 1.00 10.05 191 VAL A CA 1
ATOM 1390 C C . VAL A 1 207 ? 2.344 26.450 0.999 1.00 9.54 191 VAL A C 1
ATOM 1391 O O . VAL A 1 207 ? 2.835 27.290 1.749 1.00 9.28 191 VAL A O 1
ATOM 1395 N N . ARG A 1 208 ? 2.967 25.327 0.680 1.00 9.70 192 ARG A N 1
ATOM 1396 C CA . ARG A 1 208 ? 4.357 25.126 1.051 1.00 10.50 192 ARG A CA 1
ATOM 1397 C C . ARG A 1 208 ? 5.238 26.074 0.236 1.00 11.32 192 ARG A C 1
ATOM 1398 O O . ARG A 1 208 ? 5.037 26.242 -0.973 1.00 10.71 192 ARG A O 1
ATOM 1406 N N . CYS A 1 209 ? 6.168 26.740 0.911 1.00 11.05 193 CYS A N 1
ATOM 1407 C CA . CYS A 1 209 ? 6.856 27.864 0.298 1.00 11.11 193 CYS A CA 1
ATOM 1408 C C . CYS A 1 209 ? 7.684 27.401 -0.902 1.00 11.71 193 CYS A C 1
ATOM 1409 O O . CYS A 1 209 ? 8.492 26.475 -0.776 1.00 11.63 193 CYS A O 1
ATOM 1412 N N . PRO A 1 210 ? 7.521 28.012 -2.071 1.00 12.41 194 PRO A N 1
ATOM 1413 C CA . PRO A 1 210 ? 8.346 27.620 -3.220 1.00 11.84 194 PRO A CA 1
ATOM 1414 C C . PRO A 1 210 ? 9.793 28.047 -3.027 1.00 11.61 194 PRO A C 1
ATOM 1415 O O . PRO A 1 210 ? 10.089 29.022 -2.337 1.00 10.84 194 PRO A O 1
ATOM 1419 N N . THR A 1 211 ? 10.704 27.299 -3.653 1.00 11.91 195 THR A N 1
ATOM 1420 C CA . THR A 1 211 ? 12.115 27.650 -3.551 1.00 12.06 195 THR A CA 1
ATOM 1421 C C . THR A 1 211 ? 12.433 28.967 -4.232 1.00 11.90 195 THR A C 1
ATOM 1422 O O . THR A 1 211 ? 13.459 29.571 -3.920 1.00 11.89 195 THR A O 1
ATOM 1426 N N . ILE A 1 212 ? 11.603 29.428 -5.168 1.00 12.04 196 ILE A N 1
ATOM 1427 C CA . ILE A 1 212 ? 11.944 30.703 -5.777 1.00 12.18 196 ILE A CA 1
ATOM 1428 C C . ILE A 1 212 ? 11.767 31.858 -4.800 1.00 11.73 196 ILE A C 1
ATOM 1429 O O . ILE A 1 212 ? 12.361 32.921 -4.995 1.00 12.02 196 ILE A O 1
ATOM 1434 N N . LEU A 1 213 ? 10.990 31.673 -3.738 1.00 11.64 197 LEU A N 1
ATOM 1435 C CA . LEU A 1 213 ? 10.919 32.648 -2.657 1.00 11.40 197 LEU A CA 1
ATOM 1436 C C . LEU A 1 213 ? 11.924 32.326 -1.545 1.00 11.08 197 LEU A C 1
ATOM 1437 O O . LEU A 1 213 ? 12.700 33.191 -1.129 1.00 10.97 197 LEU A O 1
ATOM 1442 N N . THR A 1 214 ? 11.945 31.077 -1.075 1.00 11.59 198 THR A N 1
ATOM 1443 C CA . THR A 1 214 ? 12.794 30.723 0.062 1.00 11.86 198 THR A CA 1
ATOM 1444 C C . THR A 1 214 ? 14.277 30.755 -0.266 1.00 11.75 198 THR A C 1
ATOM 1445 O O . THR A 1 214 ? 15.095 30.869 0.648 1.00 12.02 198 THR A O 1
ATOM 1449 N N . GLN A 1 215 ? 14.656 30.647 -1.528 1.00 12.11 199 GLN A N 1
ATOM 1450 C CA . GLN A 1 215 ? 16.064 30.828 -1.845 1.00 13.02 199 GLN A CA 1
ATOM 1451 C C . GLN A 1 215 ? 16.469 32.292 -1.731 1.00 13.35 199 GLN A C 1
ATOM 1452 O O . GLN A 1 215 ? 17.654 32.588 -1.554 1.00 13.71 199 GLN A O 1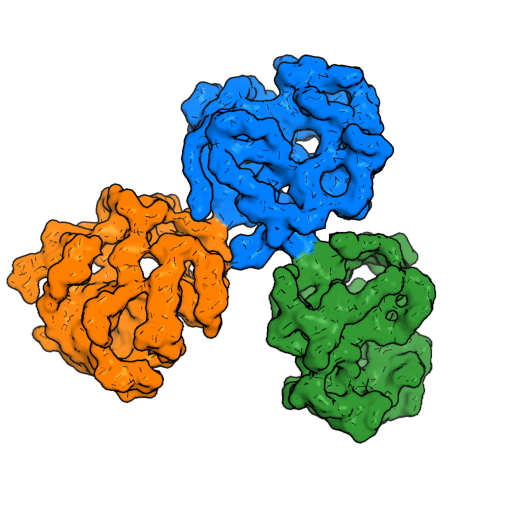
ATOM 1458 N N . LYS A 1 216 ? 15.500 33.208 -1.777 1.00 12.79 200 LYS A N 1
ATOM 1459 C CA . LYS A 1 216 ? 15.761 34.618 -1.531 1.00 11.99 200 LYS A CA 1
ATOM 1460 C C . LYS A 1 216 ? 15.739 34.937 -0.040 1.00 11.99 200 LYS A C 1
ATOM 1461 O O . LYS A 1 216 ? 16.682 35.541 0.485 1.00 11.99 200 LYS A O 1
ATOM 1467 N N . SER A 1 217 ? 14.691 34.502 0.670 1.00 12.02 201 SER A N 1
ATOM 1468 C CA . SER A 1 217 ? 14.526 34.916 2.063 1.00 11.17 201 SER A CA 1
ATOM 1469 C C . SER A 1 217 ? 15.398 34.117 3.014 1.00 11.26 201 SER A C 1
ATOM 1470 O O . SER A 1 217 ? 15.806 34.638 4.060 1.00 11.26 201 SER A O 1
ATOM 1473 N N . GLN A 1 218 ? 15.682 32.864 2.662 1.00 11.82 202 GLN A N 1
ATOM 1474 C CA . GLN A 1 218 ? 16.475 31.901 3.422 1.00 11.96 202 GLN A CA 1
ATOM 1475 C C . GLN A 1 218 ? 15.739 31.385 4.651 1.00 12.34 202 GLN A C 1
ATOM 1476 O O . GLN A 1 218 ? 16.347 30.704 5.489 1.00 13.98 202 GLN A O 1
ATOM 1478 N N . CYS A 1 219 ? 14.432 31.640 4.754 1.00 12.09 203 CYS A N 1
ATOM 1479 C CA . CYS A 1 219 ? 13.618 31.291 5.919 1.00 11.71 203 CYS A CA 1
ATOM 1480 C C . CYS A 1 219 ? 12.606 30.225 5.521 1.00 11.55 203 CYS A C 1
ATOM 1481 O O . CYS A 1 219 ? 11.640 30.513 4.805 1.00 11.20 203 CYS A O 1
ATOM 1484 N N . VAL A 1 220 ? 12.849 28.994 5.963 1.00 11.83 204 VAL A N 1
ATOM 1485 C CA . VAL A 1 220 ? 12.031 27.834 5.624 1.00 11.95 204 VAL A CA 1
ATOM 1486 C C . VAL A 1 220 ? 11.420 27.256 6.891 1.00 12.13 204 VAL A C 1
ATOM 1487 O O . VAL A 1 220 ? 12.150 26.857 7.801 1.00 12.65 204 VAL A O 1
ATOM 1491 N N . ARG A 1 221 ? 10.093 27.189 6.949 1.00 11.69 205 ARG A N 1
ATOM 1492 C CA . ARG A 1 221 ? 9.475 26.597 8.129 1.00 12.60 205 ARG A CA 1
ATOM 1493 C C . ARG A 1 221 ? 9.877 25.131 8.221 1.00 13.69 205 ARG A C 1
ATOM 1494 O O . ARG A 1 221 ? 9.592 24.335 7.313 1.00 13.42 205 ARG A O 1
ATOM 1502 N N . THR A 1 222 ? 10.556 24.774 9.320 1.00 14.50 206 THR A N 1
ATOM 1503 C CA . THR A 1 222 ? 11.227 23.480 9.290 1.00 16.00 206 THR A CA 1
ATOM 1504 C C . THR A 1 222 ? 10.545 22.287 9.951 1.00 18.01 206 THR A C 1
ATOM 1505 O O . THR A 1 222 ? 10.963 21.152 9.682 1.00 20.99 206 THR A O 1
ATOM 1509 N N . PRO A 1 223 ? 9.526 22.435 10.810 1.00 16.91 207 PRO A N 1
ATOM 1510 C CA . PRO A 1 223 ? 8.822 21.214 11.225 1.00 17.04 207 PRO A CA 1
ATOM 1511 C C . PRO A 1 223 ? 8.147 20.571 10.054 1.00 17.32 207 PRO A C 1
ATOM 1512 O O . PRO A 1 223 ? 7.649 19.445 10.195 1.00 17.34 207 PRO A O 1
ATOM 1516 N N . GLY A 1 224 ? 8.173 21.235 8.895 1.00 15.94 208 GLY A N 1
ATOM 1517 C CA . GLY A 1 224 ? 7.452 20.843 7.714 1.00 14.76 208 GLY A CA 1
ATOM 1518 C C . GLY A 1 224 ? 6.349 21.872 7.584 1.00 15.93 208 GLY A C 1
ATOM 1519 O O . GLY A 1 224 ? 6.439 22.949 8.179 1.00 15.09 208 GLY A O 1
ATOM 1520 N N . LEU B 1 17 ? -17.881 -15.006 -4.256 1.00 13.62 1 LEU B N 1
ATOM 1521 C CA . LEU B 1 17 ? -17.454 -14.478 -2.962 1.00 11.80 1 LEU B CA 1
ATOM 1522 C C . LEU B 1 17 ? -15.950 -14.645 -2.782 1.00 11.56 1 LEU B C 1
ATOM 1523 O O . LEU B 1 17 ? -15.460 -15.760 -2.595 1.00 12.46 1 LEU B O 1
ATOM 1528 N N . THR B 1 18 ? -15.210 -13.547 -2.816 1.00 10.52 2 THR B N 1
ATOM 1529 C CA . THR B 1 18 ? -13.764 -13.655 -2.861 1.00 10.55 2 THR B CA 1
ATOM 1530 C C . THR B 1 18 ? -13.170 -13.831 -1.482 1.00 10.33 2 THR B C 1
ATOM 1531 O O . THR B 1 18 ? -13.544 -13.138 -0.531 1.00 10.43 2 THR B O 1
ATOM 1535 N N . SER B 1 19 ? -12.206 -14.739 -1.392 1.00 10.49 3 SER B N 1
ATOM 1536 C CA . SER B 1 19 ? -11.455 -14.935 -0.166 1.00 10.28 3 SER B CA 1
ATOM 1537 C C . SER B 1 19 ? -10.087 -15.508 -0.517 1.00 10.35 3 SER B C 1
ATOM 1538 O O . SER B 1 19 ? -9.902 -16.133 -1.563 1.00 10.24 3 SER B O 1
ATOM 1541 N N . GLY B 1 20 ? -9.122 -15.283 0.368 1.00 10.56 4 GLY B N 1
ATOM 1542 C CA . GLY B 1 20 ? -7.813 -15.880 0.166 1.00 10.48 4 GLY B CA 1
ATOM 1543 C C . GLY B 1 20 ? -6.783 -15.288 1.103 1.00 9.66 4 GLY B C 1
ATOM 1544 O O . GLY B 1 20 ? -7.114 -14.765 2.157 1.00 9.11 4 GLY B O 1
ATOM 1545 N N . SER B 1 21 ? -5.526 -15.434 0.712 1.00 10.05 5 SER B N 1
ATOM 1546 C CA . SER B 1 21 ? -4.382 -14.904 1.437 1.00 9.77 5 SER B CA 1
ATOM 1547 C C . SER B 1 21 ? -3.928 -13.632 0.756 1.00 9.81 5 SER B C 1
ATOM 1548 O O . SER B 1 21 ? -4.103 -13.457 -0.449 1.00 11.25 5 SER B O 1
ATOM 1551 N N . GLY B 1 22 ? -3.353 -12.737 1.524 1.00 9.42 6 GLY B N 1
ATOM 1552 C CA . GLY B 1 22 ? -2.839 -11.563 0.854 1.00 9.46 6 GLY B CA 1
ATOM 1553 C C . GLY B 1 22 ? -1.838 -10.878 1.744 1.00 9.66 6 GLY B C 1
ATOM 1554 O O . GLY B 1 22 ? -1.659 -11.213 2.920 1.00 9.26 6 GLY B O 1
ATOM 1555 N N . VAL B 1 23 ? -1.185 -9.903 1.153 1.00 9.18 7 VAL B N 1
ATOM 1556 C CA . VAL B 1 23 ? -0.253 -9.093 1.903 1.00 8.98 7 VAL B CA 1
ATOM 1557 C C . VAL B 1 23 ? -0.714 -7.642 1.792 1.00 9.08 7 VAL B C 1
ATOM 1558 O O . VAL B 1 23 ? -1.540 -7.286 0.942 1.00 9.49 7 VAL B O 1
ATOM 1562 N N . THR B 1 24 ? -0.251 -6.814 2.713 1.00 8.68 8 THR B N 1
ATOM 1563 C CA . THR B 1 24 ? -0.720 -5.434 2.770 1.00 8.33 8 THR B CA 1
ATOM 1564 C C . THR B 1 24 ? 0.440 -4.454 2.685 1.00 8.57 8 THR B C 1
ATOM 1565 O O . THR B 1 24 ? 1.611 -4.819 2.777 1.00 9.65 8 THR B O 1
ATOM 1569 N N . THR B 1 25 ? 0.103 -3.194 2.465 1.00 8.30 9 THR B N 1
ATOM 1570 C CA . THR B 1 25 ? 1.038 -2.092 2.616 1.00 8.43 9 THR B CA 1
ATOM 1571 C C . THR B 1 25 ? 0.277 -0.961 3.288 1.00 7.93 9 THR B C 1
ATOM 1572 O O . THR B 1 25 ? -0.884 -1.112 3.651 1.00 6.69 9 THR B O 1
ATOM 1576 N N . ARG B 1 26 ? 0.939 0.161 3.493 1.00 7.91 10 ARG B N 1
ATOM 1577 C CA . ARG B 1 26 ? 0.289 1.349 4.024 1.00 7.82 10 ARG B CA 1
ATOM 1578 C C . ARG B 1 26 ? 0.582 2.527 3.106 1.00 8.04 10 ARG B C 1
ATOM 1579 O O . ARG B 1 26 ? 1.657 2.617 2.517 1.00 8.65 10 ARG B O 1
ATOM 1587 N N . TYR B 1 27 ? -0.382 3.428 2.967 1.00 8.25 11 TYR B N 1
ATOM 1588 C CA . TYR B 1 27 ? -0.148 4.569 2.095 1.00 8.29 11 TYR B CA 1
ATOM 1589 C C . TYR B 1 27 ? -1.240 5.601 2.311 1.00 7.33 11 TYR B C 1
ATOM 1590 O O . TYR B 1 27 ? -2.318 5.291 2.814 1.00 8.11 11 TYR B O 1
ATOM 1599 N N . TRP B 1 28 ? -0.909 6.847 1.981 1.00 8.58 12 TRP B N 1
ATOM 1600 C CA . TRP B 1 28 ? -1.863 7.959 1.990 1.00 8.25 12 TRP B CA 1
ATOM 1601 C C . TRP B 1 28 ? -1.287 9.047 1.076 1.00 8.66 12 TRP B C 1
ATOM 1602 O O . TRP B 1 28 ? -0.455 9.849 1.499 1.00 8.99 12 TRP B O 1
ATOM 1613 N N . ASP B 1 29 ? -1.714 9.036 -0.174 1.00 8.31 13 ASP B N 1
ATOM 1614 C CA . ASP B 1 29 ? -1.227 9.980 -1.160 1.00 8.89 13 ASP B CA 1
ATOM 1615 C C . ASP B 1 29 ? -2.180 11.150 -1.402 1.00 9.00 13 ASP B C 1
ATOM 1616 O O . ASP B 1 29 ? -1.979 11.907 -2.352 1.00 9.46 13 ASP B O 1
ATOM 1621 N N . CYS B 1 30 ? -3.270 11.242 -0.649 1.00 9.09 14 CYS B N 1
ATOM 1622 C CA . CYS B 1 30 ? -4.251 12.328 -0.702 1.00 9.18 14 CYS B CA 1
ATOM 1623 C C . CYS B 1 30 ? -5.078 12.350 -1.983 1.00 9.08 14 CYS B C 1
ATOM 1624 O O . CYS B 1 30 ? -5.961 13.204 -2.117 1.00 9.01 14 CYS B O 1
ATOM 1627 N N . CYS B 1 31 ? -4.862 11.419 -2.903 1.00 9.29 15 CYS B N 1
ATOM 1628 C CA . CYS B 1 31 ? -5.422 11.546 -4.238 1.00 9.57 15 CYS B CA 1
ATOM 1629 C C . CYS B 1 31 ? -6.889 11.155 -4.259 1.00 9.54 15 CYS B C 1
ATOM 1630 O O . CYS B 1 31 ? -7.385 10.431 -3.392 1.00 9.40 15 CYS B O 1
ATOM 1633 N N . LYS B 1 32 ? -7.565 11.595 -5.307 1.00 9.17 16 LYS B N 1
ATOM 1634 C CA . LYS B 1 32 ? -8.924 11.147 -5.515 1.00 9.29 16 LYS B CA 1
ATOM 1635 C C . LYS B 1 32 ? -8.884 9.656 -5.826 1.00 8.99 16 LYS B C 1
ATOM 1636 O O . LYS B 1 32 ? -8.171 9.241 -6.747 1.00 8.81 16 LYS B O 1
ATOM 1642 N N . PRO B 1 33 ? -9.570 8.818 -5.061 1.00 8.43 17 PRO B N 1
ATOM 1643 C CA . PRO B 1 33 ? -9.432 7.380 -5.270 1.00 8.50 17 PRO B CA 1
ATOM 1644 C C . PRO B 1 33 ? -10.169 6.941 -6.531 1.00 8.60 17 PRO B C 1
ATOM 1645 O O . PRO B 1 33 ? -11.191 7.508 -6.918 1.00 8.34 17 PRO B O 1
ATOM 1649 N N . SER B 1 34 ? -9.649 5.884 -7.151 1.00 8.51 18 SER B N 1
ATOM 1650 C CA . SER B 1 34 ? -10.098 5.514 -8.486 1.00 8.56 18 SER B CA 1
ATOM 1651 C C . SER B 1 34 ? -11.571 5.142 -8.519 1.00 8.82 18 SER B C 1
ATOM 1652 O O . SER B 1 34 ? -12.226 5.330 -9.549 1.00 8.95 18 SER B O 1
ATOM 1655 N N . CYS B 1 35 ? -12.111 4.617 -7.420 1.00 8.34 19 CYS B N 1
ATOM 1656 C CA . CYS B 1 35 ? -13.519 4.269 -7.392 1.00 8.52 19 CYS B CA 1
ATOM 1657 C C . CYS B 1 35 ? -14.393 5.489 -7.146 1.00 9.02 19 CYS B C 1
ATOM 1658 O O . CYS B 1 35 ? -15.614 5.344 -7.010 1.00 8.95 19 CYS B O 1
ATOM 1661 N N . SER B 1 36 ? -13.803 6.682 -7.082 1.00 8.97 20 SER B N 1
ATOM 1662 C CA . SER B 1 36 ? -14.577 7.910 -6.935 1.00 8.94 20 SER B CA 1
ATOM 1663 C C . SER B 1 36 ? -15.124 8.422 -8.259 1.00 8.94 20 SER B C 1
ATOM 1664 O O . SER B 1 36 ? -15.737 9.492 -8.275 1.00 9.37 20 SER B O 1
ATOM 1666 N N . TRP B 1 37 ? -14.875 7.725 -9.366 1.00 8.84 21 TRP B N 1
ATOM 1667 C CA . TRP B 1 37 ? -15.486 8.040 -10.650 1.00 9.02 21 TRP B CA 1
ATOM 1668 C C . TRP B 1 37 ? -16.734 7.200 -10.880 1.00 9.52 21 TRP B C 1
ATOM 1669 O O . TRP B 1 37 ? -16.859 6.085 -10.367 1.00 9.44 21 TRP B O 1
ATOM 1680 N N . GLY B 1 38 ? -17.650 7.742 -11.684 1.00 9.20 22 GLY B N 1
ATOM 1681 C CA . GLY B 1 38 ? -18.773 6.966 -12.143 1.00 9.03 22 GLY B CA 1
ATOM 1682 C C . GLY B 1 38 ? -18.373 5.997 -13.237 1.00 9.72 22 GLY B C 1
ATOM 1683 O O . GLY B 1 38 ? -17.396 6.193 -13.952 1.00 10.43 22 GLY B O 1
ATOM 1684 N N . GLY B 1 39 ? -19.141 4.924 -13.359 1.00 9.79 23 GLY B N 1
ATOM 1685 C CA . GLY B 1 39 ? -18.921 3.928 -14.389 1.00 9.59 23 GLY B CA 1
ATOM 1686 C C . GLY B 1 39 ? -17.864 2.896 -14.093 1.00 10.00 23 GLY B C 1
ATOM 1687 O O . GLY B 1 39 ? -17.554 2.074 -14.961 1.00 10.59 23 GLY B O 1
ATOM 1688 N N . LYS B 1 40 ? -17.318 2.871 -12.890 1.00 10.51 24 LYS B N 1
ATOM 1689 C CA . LYS B 1 40 ? -16.352 1.828 -12.588 1.00 10.66 24 LYS B CA 1
ATOM 1690 C C . LYS B 1 40 ? -17.001 0.603 -11.960 1.00 10.29 24 LYS B C 1
ATOM 1691 O O . LYS B 1 40 ? -16.477 -0.509 -12.095 1.00 10.07 24 LYS B O 1
ATOM 1697 N N . ALA B 1 41 ? -18.151 0.769 -11.326 1.00 10.03 25 ALA B N 1
ATOM 1698 C CA . ALA B 1 41 ? -18.862 -0.393 -10.834 1.00 9.69 25 ALA B CA 1
ATOM 1699 C C . ALA B 1 41 ? -20.327 -0.041 -10.707 1.00 9.47 25 ALA B C 1
ATOM 1700 O O . ALA B 1 41 ? -20.712 1.130 -10.737 1.00 9.92 25 ALA B O 1
ATOM 1702 N N . SER B 1 42 ? -21.137 -1.079 -10.610 1.00 8.74 26 SER B N 1
ATOM 1703 C CA . SER B 1 42 ? -22.554 -0.938 -10.327 1.00 9.16 26 SER B CA 1
ATOM 1704 C C . SER B 1 42 ? -22.726 -0.583 -8.854 1.00 9.65 26 SER B C 1
ATOM 1705 O O . SER B 1 42 ? -22.674 -1.457 -7.988 1.00 9.86 26 SER B O 1
ATOM 1708 N N . VAL B 1 43 ? -22.967 0.699 -8.552 1.00 10.26 27 VAL B N 1
ATOM 1709 C CA . VAL B 1 43 ? -23.009 1.197 -7.168 1.00 9.96 27 VAL B CA 1
ATOM 1710 C C . VAL B 1 43 ? -24.068 2.289 -7.035 1.00 9.74 27 VAL B C 1
ATOM 1711 O O . VAL B 1 43 ? -24.533 2.858 -8.019 1.00 9.94 27 VAL B O 1
ATOM 1715 N N . THR B 1 44 ? -24.432 2.606 -5.791 1.00 9.71 28 THR B N 1
ATOM 1716 C CA . THR B 1 44 ? -25.402 3.673 -5.537 1.00 9.68 28 THR B CA 1
ATOM 1717 C C . THR B 1 44 ? -24.852 5.030 -5.957 1.00 9.86 28 THR B C 1
ATOM 1718 O O . THR B 1 44 ? -25.532 5.819 -6.619 1.00 10.10 28 THR B O 1
ATOM 1722 N N . LYS B 1 45 ? -23.632 5.315 -5.551 1.00 9.75 29 LYS B N 1
ATOM 1723 C CA . LYS B 1 45 ? -22.911 6.545 -5.832 1.00 10.15 29 LYS B CA 1
ATOM 1724 C C . LYS B 1 45 ? -21.453 6.170 -5.859 1.00 10.16 29 LYS B C 1
ATOM 1725 O O . LYS B 1 45 ? -21.055 5.185 -5.228 1.00 10.69 29 LYS B O 1
ATOM 1731 N N . PRO B 1 46 ? -20.617 6.913 -6.562 1.00 10.05 30 PRO B N 1
ATOM 1732 C CA . PRO B 1 46 ? -19.182 6.675 -6.434 1.00 9.57 30 PRO B CA 1
ATOM 1733 C C . PRO B 1 46 ? -18.756 7.024 -5.022 1.00 9.36 30 PRO B C 1
ATOM 1734 O O . PRO B 1 46 ? -19.504 7.619 -4.247 1.00 9.41 30 PRO B O 1
ATOM 1738 N N . VAL B 1 47 ? -17.529 6.640 -4.687 1.00 9.46 31 VAL B N 1
ATOM 1739 C CA . VAL B 1 47 ? -16.987 7.001 -3.388 1.00 9.49 31 VAL B CA 1
ATOM 1740 C C . VAL B 1 47 ? -16.925 8.509 -3.303 1.00 9.27 31 VAL B C 1
ATOM 1741 O O . VAL B 1 47 ? -16.576 9.193 -4.270 1.00 9.39 31 VAL B O 1
ATOM 1745 N N . ARG B 1 48 ? -17.287 9.034 -2.151 1.00 9.65 32 ARG B N 1
ATOM 1746 C CA . ARG B 1 48 ? -17.300 10.470 -1.950 1.00 9.56 32 ARG B CA 1
ATOM 1747 C C . ARG B 1 48 ? -15.873 11.017 -2.006 1.00 9.80 32 ARG B C 1
ATOM 1748 O O . ARG B 1 48 ? -14.953 10.417 -1.447 1.00 10.39 32 ARG B O 1
ATOM 1756 N N . THR B 1 49 ? -15.659 12.095 -2.760 1.00 9.89 33 THR B N 1
ATOM 1757 C CA . THR B 1 49 ? -14.412 12.844 -2.690 1.00 9.46 33 THR B CA 1
ATOM 1758 C C . THR B 1 49 ? -14.724 14.241 -2.198 1.00 9.95 33 THR B C 1
ATOM 1759 O O . THR B 1 49 ? -15.876 14.678 -2.175 1.00 10.14 33 THR B O 1
ATOM 1763 N N . CYS B 1 50 ? -13.685 14.932 -1.763 1.00 10.12 34 CYS B N 1
ATOM 1764 C CA . CYS B 1 50 ? -13.875 16.173 -1.044 1.00 10.23 34 CYS B CA 1
ATOM 1765 C C . CYS B 1 50 ? -13.011 17.269 -1.634 1.00 10.33 34 CYS B C 1
ATOM 1766 O O . CYS B 1 50 ? -12.130 17.026 -2.467 1.00 10.47 34 CYS B O 1
ATOM 1769 N N . LYS B 1 51 ? -13.253 18.484 -1.165 1.00 9.83 35 LYS B N 1
ATOM 1770 C CA . LYS B 1 51 ? -12.390 19.580 -1.540 1.00 10.45 35 LYS B CA 1
ATOM 1771 C C . LYS B 1 51 ? -11.094 19.476 -0.742 1.00 10.18 35 LYS B C 1
ATOM 1772 O O . LYS B 1 51 ? -10.913 18.573 0.092 1.00 9.96 35 LYS B O 1
ATOM 1778 N N . ALA B 1 52 ? -10.176 20.406 -1.008 1.00 9.88 36 ALA B N 1
ATOM 1779 C CA . ALA B 1 52 ? -8.886 20.370 -0.326 1.00 9.96 36 ALA B CA 1
ATOM 1780 C C . ALA B 1 52 ? -9.027 20.270 1.184 1.00 9.48 36 ALA B C 1
ATOM 1781 O O . ALA B 1 52 ? -8.199 19.630 1.829 1.00 9.80 36 ALA B O 1
ATOM 1783 N N . ASN B 1 53 ? -10.097 20.826 1.763 1.00 9.78 37 ASN B N 1
ATOM 1784 C CA . ASN B 1 53 ? -10.195 20.832 3.219 1.00 9.70 37 ASN B CA 1
ATOM 1785 C C . ASN B 1 53 ? -10.455 19.445 3.777 1.00 10.22 37 ASN B C 1
ATOM 1786 O O . ASN B 1 53 ? -10.294 19.247 4.986 1.00 10.65 37 ASN B O 1
ATOM 1791 N N . GLY B 1 54 ? -10.891 18.495 2.937 1.00 10.20 38 GLY B N 1
ATOM 1792 C CA . GLY B 1 54 ? -11.143 17.142 3.377 1.00 9.83 38 GLY B CA 1
ATOM 1793 C C . GLY B 1 54 ? -12.512 16.905 3.963 1.00 10.19 38 GLY B C 1
ATOM 1794 O O . GLY B 1 54 ? -12.807 15.767 4.332 1.00 10.41 38 GLY B O 1
ATOM 1795 N N . ASN B 1 55 ? -13.358 17.939 4.060 1.00 10.26 39 ASN B N 1
ATOM 1796 C CA . ASN B 1 55 ? -14.688 17.870 4.659 1.00 10.36 39 ASN B CA 1
ATOM 1797 C C . ASN B 1 55 ? -15.820 18.206 3.701 1.00 10.57 39 ASN B C 1
ATOM 1798 O O . ASN B 1 55 ? -16.899 17.626 3.819 1.00 11.07 39 ASN B O 1
ATOM 1803 N N . THR B 1 56 ? -15.645 19.177 2.817 1.00 10.13 40 THR B N 1
ATOM 1804 C CA . THR B 1 56 ? -16.709 19.598 1.911 1.00 11.06 40 THR B CA 1
ATOM 1805 C C . THR B 1 56 ? -16.708 18.737 0.647 1.00 11.15 40 THR B C 1
ATOM 1806 O O . THR B 1 56 ? -15.681 18.616 -0.026 1.00 11.16 40 THR B O 1
ATOM 1810 N N . THR B 1 57 ? -17.851 18.145 0.316 1.00 10.98 41 THR B N 1
ATOM 1811 C CA . THR B 1 57 ? -17.886 17.205 -0.796 1.00 11.07 41 THR B CA 1
ATOM 1812 C C . THR B 1 57 ? -17.867 17.911 -2.158 1.00 11.07 41 THR B C 1
ATOM 1813 O O . THR B 1 57 ? -18.582 18.892 -2.391 1.00 11.43 41 THR B O 1
ATOM 1817 N N . ILE B 1 58 ? -17.072 17.355 -3.070 1.00 11.02 42 ILE B N 1
ATOM 1818 C CA . ILE B 1 58 ? -16.850 17.895 -4.408 1.00 10.45 42 ILE B CA 1
ATOM 1819 C C . ILE B 1 58 ? -17.521 16.974 -5.433 1.00 10.55 42 ILE B C 1
ATOM 1820 O O . ILE B 1 58 ? -17.877 15.835 -5.132 1.00 10.41 42 ILE B O 1
ATOM 1825 N N . ASP B 1 59 ? -17.682 17.473 -6.658 1.00 10.35 43 ASP B N 1
ATOM 1826 C CA . ASP B 1 59 ? -18.338 16.665 -7.683 1.00 10.43 43 ASP B CA 1
ATOM 1827 C C . ASP B 1 59 ? -17.470 15.466 -8.068 1.00 10.42 43 ASP B C 1
ATOM 1828 O O . ASP B 1 59 ? -16.243 15.560 -8.179 1.00 10.32 43 ASP B O 1
ATOM 1830 N N . SER B 1 60 ? -18.124 14.331 -8.289 1.00 10.21 44 SER B N 1
ATOM 1831 C CA . SER B 1 60 ? -17.409 13.110 -8.629 1.00 10.37 44 SER B CA 1
ATOM 1832 C C . SER B 1 60 ? -16.690 13.182 -9.970 1.00 10.26 44 SER B C 1
ATOM 1833 O O . SER B 1 60 ? -15.837 12.329 -10.233 1.00 9.91 44 SER B O 1
ATOM 1836 N N . ASN B 1 61 ? -16.991 14.173 -10.806 1.00 10.50 45 ASN B N 1
ATOM 1837 C CA . ASN B 1 61 ? -16.302 14.332 -12.084 1.00 10.75 45 ASN B CA 1
ATOM 1838 C C . ASN B 1 61 ? -15.172 15.347 -12.003 1.00 10.02 45 ASN B C 1
ATOM 1839 O O . ASN B 1 61 ? -14.416 15.484 -12.960 1.00 10.00 45 ASN B O 1
ATOM 1844 N N . THR B 1 62 ? -15.064 16.082 -10.905 1.00 9.76 46 THR B N 1
ATOM 1845 C CA . THR B 1 62 ? -13.949 17.001 -10.767 1.00 9.86 46 THR B CA 1
ATOM 1846 C C . THR B 1 62 ? -12.646 16.208 -10.816 1.00 9.75 46 THR B C 1
ATOM 1847 O O . THR B 1 62 ? -12.530 15.129 -10.219 1.00 9.55 46 THR B O 1
ATOM 1851 N N . GLN B 1 63 ? -11.684 16.719 -11.574 1.00 9.45 47 GLN B N 1
ATOM 1852 C CA . GLN B 1 63 ? -10.395 16.050 -11.666 1.00 9.74 47 GLN B CA 1
ATOM 1853 C C . GLN B 1 63 ? -9.667 16.110 -10.310 1.00 9.36 47 GLN B C 1
ATOM 1854 O O . GLN B 1 63 ? -9.952 16.946 -9.447 1.00 9.41 47 GLN B O 1
ATOM 1860 N N . SER B 1 64 ? -8.744 15.172 -10.118 1.00 9.84 48 SER B N 1
ATOM 1861 C CA . SER B 1 64 ? -8.055 15.010 -8.845 1.00 9.80 48 SER B CA 1
ATOM 1862 C C . SER B 1 64 ? -6.897 15.988 -8.664 1.00 10.31 48 SER B C 1
ATOM 1863 O O . SER B 1 64 ? -6.190 16.338 -9.616 1.00 10.51 48 SER B O 1
ATOM 1866 N N . GLY B 1 65 ? -6.674 16.384 -7.397 1.00 10.26 49 GLY B N 1
ATOM 1867 C CA . GLY B 1 65 ? -5.507 17.187 -7.077 1.00 10.31 49 GLY B CA 1
ATOM 1868 C C . GLY B 1 65 ? -4.211 16.523 -7.494 1.00 10.96 49 GLY B C 1
ATOM 1869 O O . GLY B 1 65 ? -3.237 17.205 -7.814 1.00 11.25 49 GLY B O 1
ATOM 1870 N N . CYS B 1 66 ? -4.188 15.184 -7.510 1.00 11.09 50 CYS B N 1
ATOM 1871 C CA . CYS B 1 66 ? -3.048 14.439 -8.025 1.00 10.73 50 CYS B CA 1
ATOM 1872 C C . CYS B 1 66 ? -2.847 14.660 -9.511 1.00 11.40 50 CYS B C 1
ATOM 1873 O O . CYS B 1 66 ? -1.760 14.378 -10.027 1.00 11.52 50 CYS B O 1
ATOM 1876 N N . ASN B 1 67 ? -3.864 15.138 -10.220 1.00 11.23 51 ASN B N 1
ATOM 1877 C CA . ASN B 1 67 ? -3.730 15.304 -11.662 1.00 11.66 51 ASN B CA 1
ATOM 1878 C C . ASN B 1 67 ? -3.872 16.761 -12.084 1.00 11.57 51 ASN B C 1
ATOM 1879 O O . ASN B 1 67 ? -4.187 17.036 -13.242 1.00 12.74 51 ASN B O 1
ATOM 1884 N N . GLY B 1 68 ? -3.652 17.694 -11.169 1.00 10.90 52 GLY B N 1
ATOM 1885 C CA . GLY B 1 68 ? -3.734 19.095 -11.481 1.00 10.56 52 GLY B CA 1
ATOM 1886 C C . GLY B 1 68 ? -5.088 19.702 -11.257 1.00 10.81 52 GLY B C 1
ATOM 1887 O O . GLY B 1 68 ? -5.256 20.894 -11.515 1.00 11.77 52 GLY B O 1
ATOM 1888 N N . GLY B 1 69 ? -6.045 18.941 -10.748 1.00 10.64 53 GLY B N 1
ATOM 1889 C CA . GLY B 1 69 ? -7.377 19.427 -10.462 1.00 9.82 53 GLY B CA 1
ATOM 1890 C C . GLY B 1 69 ? -7.492 19.897 -9.034 1.00 10.00 53 GLY B C 1
ATOM 1891 O O . GLY B 1 69 ? -6.543 20.428 -8.457 1.00 10.74 53 GLY B O 1
ATOM 1892 N N . SER B 1 70 ? -8.669 19.705 -8.447 1.00 9.56 54 SER B N 1
ATOM 1893 C CA . SER B 1 70 ? -8.934 20.256 -7.125 1.00 9.57 54 SER B CA 1
ATOM 1894 C C . SER B 1 70 ? -9.651 19.298 -6.181 1.00 9.61 54 SER B C 1
ATOM 1895 O O . SER B 1 70 ? -10.153 19.752 -5.145 1.00 9.37 54 SER B O 1
ATOM 1898 N N . SER B 1 71 ? -9.727 18.008 -6.508 1.00 9.40 55 SER B N 1
ATOM 1899 C CA . SER B 1 71 ? -10.470 17.013 -5.745 1.00 9.42 55 SER B CA 1
ATOM 1900 C C . SER B 1 71 ? -9.539 16.083 -4.975 1.00 9.64 55 SER B C 1
ATOM 1901 O O . SER B 1 71 ? -8.561 15.571 -5.535 1.00 9.75 55 SER B O 1
ATOM 1904 N N . TYR B 1 72 ? -9.872 15.819 -3.703 1.00 9.40 56 TYR B N 1
ATOM 1905 C CA . TYR B 1 72 ? -9.020 15.016 -2.823 1.00 9.33 56 TYR B CA 1
ATOM 1906 C C . TYR B 1 72 ? -9.823 13.948 -2.086 1.00 9.55 56 TYR B C 1
ATOM 1907 O O . TYR B 1 72 ? -11.057 13.890 -2.170 1.00 9.64 56 TYR B O 1
ATOM 1916 N N . VAL B 1 73 ? -9.097 13.075 -1.380 1.00 9.40 57 VAL B N 1
ATOM 1917 C CA . VAL B 1 73 ? -9.733 12.099 -0.493 1.00 9.40 57 VAL B CA 1
ATOM 1918 C C . VAL B 1 73 ? -10.294 12.821 0.724 1.00 9.46 57 VAL B C 1
ATOM 1919 O O . VAL B 1 73 ? -9.809 13.891 1.116 1.00 9.66 57 VAL B O 1
ATOM 1923 N N . CYS B 1 74 ? -11.365 12.266 1.287 1.00 9.59 58 CYS B N 1
ATOM 1924 C CA . CYS B 1 74 ? -12.081 12.862 2.411 1.00 9.56 58 CYS B CA 1
ATOM 1925 C C . CYS B 1 74 ? -11.477 12.459 3.755 1.00 9.80 58 CYS B C 1
ATOM 1926 O O . CYS B 1 74 ? -10.987 11.342 3.930 1.00 9.69 58 CYS B O 1
ATOM 1929 N N . ASN B 1 75 ? -11.518 13.389 4.715 1.00 10.01 59 ASN B N 1
ATOM 1930 C CA . ASN B 1 75 ? -11.005 13.103 6.052 1.00 9.60 59 ASN B CA 1
ATOM 1931 C C . ASN B 1 75 ? -11.719 11.924 6.703 1.00 9.72 59 ASN B C 1
ATOM 1932 O O . ASN B 1 75 ? -11.116 11.224 7.526 1.00 10.06 59 ASN B O 1
ATOM 1937 N N . ASP B 1 76 ? -13.007 11.709 6.411 1.00 9.34 60 ASP B N 1
ATOM 1938 C CA . ASP B 1 76 ? -13.658 10.573 7.057 1.00 9.72 60 ASP B CA 1
ATOM 1939 C C . ASP B 1 76 ? -13.251 9.228 6.463 1.00 9.55 60 ASP B C 1
ATOM 1940 O O . ASP B 1 76 ? -13.790 8.200 6.881 1.00 9.41 60 ASP B O 1
ATOM 1945 N N . GLN B 1 77 ? -12.359 9.193 5.473 1.00 9.20 61 GLN B N 1
ATOM 1946 C CA . GLN B 1 77 ? -11.913 7.924 4.919 1.00 8.58 61 GLN B CA 1
ATOM 1947 C C . GLN B 1 77 ? -10.614 7.465 5.557 1.00 8.37 61 GLN B C 1
ATOM 1948 O O . GLN B 1 77 ? -9.859 6.691 4.969 1.00 8.77 61 GLN B O 1
ATOM 1954 N N . GLN B 1 78 ? -10.401 7.861 6.796 1.00 8.72 62 GLN B N 1
ATOM 1955 C CA . GLN B 1 78 ? -9.309 7.444 7.656 1.00 8.39 62 GLN B CA 1
ATOM 1956 C C . GLN B 1 78 ? -9.637 6.151 8.388 1.00 7.66 62 GLN B C 1
ATOM 1957 O O . GLN B 1 78 ? -10.797 5.781 8.536 1.00 7.36 62 GLN B O 1
ATOM 1963 N N . PRO B 1 79 ? -8.620 5.445 8.856 1.00 7.52 63 PRO B N 1
ATOM 1964 C CA . PRO B 1 79 ? -8.874 4.250 9.651 1.00 7.55 63 PRO B CA 1
ATOM 1965 C C . PRO B 1 79 ? -9.359 4.612 11.042 1.00 7.88 63 PRO B C 1
ATOM 1966 O O . PRO B 1 79 ? -9.043 5.669 11.592 1.00 7.74 63 PRO B O 1
ATOM 1970 N N . PHE B 1 80 ? -10.153 3.708 11.601 1.00 7.59 64 PHE B N 1
ATOM 1971 C CA . PHE B 1 80 ? -10.728 3.869 12.912 1.00 7.35 64 PHE B CA 1
ATOM 1972 C C . PHE B 1 80 ? -10.995 2.480 13.470 1.00 7.66 64 PHE B C 1
ATOM 1973 O O . PHE B 1 80 ? -10.566 1.472 12.904 1.00 7.89 64 PHE B O 1
ATOM 1981 N N . THR B 1 81 ? -11.691 2.422 14.594 1.00 7.62 65 THR B N 1
ATOM 1982 C CA . THR B 1 81 ? -12.064 1.161 15.209 1.00 7.78 65 THR B CA 1
ATOM 1983 C C . THR B 1 81 ? -13.519 1.245 15.614 1.00 8.13 65 THR B C 1
ATOM 1984 O O . THR B 1 81 ? -14.064 2.331 15.825 1.00 8.26 65 THR B O 1
ATOM 1988 N N . GLN B 1 82 ? -14.150 0.087 15.705 1.00 8.20 66 GLN B N 1
ATOM 1989 C CA . GLN B 1 82 ? -15.424 -0.041 16.399 1.00 8.29 66 GLN B CA 1
ATOM 1990 C C . GLN B 1 82 ? -15.285 -1.243 17.312 1.00 8.34 66 GLN B C 1
ATOM 1991 O O . GLN B 1 82 ? -14.985 -2.346 16.843 1.00 8.42 66 GLN B O 1
ATOM 1997 N N . GLY B 1 83 ? -15.453 -1.025 18.617 1.00 8.41 67 GLY B N 1
ATOM 1998 C CA . GLY B 1 83 ? -15.091 -2.074 19.560 1.00 8.30 67 GLY B CA 1
ATOM 1999 C C . GLY B 1 83 ? -13.632 -2.448 19.360 1.00 8.57 67 GLY B C 1
ATOM 2000 O O . GLY B 1 83 ? -12.755 -1.586 19.260 1.00 8.75 67 GLY B O 1
ATOM 2001 N N . ASN B 1 84 ? -13.343 -3.736 19.250 1.00 8.62 68 ASN B N 1
ATOM 2002 C CA . ASN B 1 84 ? -11.964 -4.149 19.025 1.00 8.76 68 ASN B CA 1
ATOM 2003 C C . ASN B 1 84 ? -11.617 -4.342 17.564 1.00 8.45 68 ASN B C 1
ATOM 2004 O O . ASN B 1 84 ? -10.494 -4.745 17.276 1.00 8.63 68 ASN B O 1
ATOM 2009 N N . VAL B 1 85 ? -12.512 -4.021 16.637 1.00 8.16 69 VAL B N 1
ATOM 2010 C CA . VAL B 1 85 ? -12.282 -4.320 15.232 1.00 7.64 69 VAL B CA 1
ATOM 2011 C C . VAL B 1 85 ? -11.776 -3.069 14.529 1.00 7.73 69 VAL B C 1
ATOM 2012 O O . VAL B 1 85 ? -12.292 -1.958 14.742 1.00 7.91 69 VAL B O 1
ATOM 2016 N N . GLY B 1 86 ? -10.764 -3.246 13.686 1.00 7.48 70 GLY B N 1
ATOM 2017 C CA . GLY B 1 86 ? -10.302 -2.154 12.849 1.00 7.51 70 GLY B CA 1
ATOM 2018 C C . GLY B 1 86 ? -11.191 -1.934 11.635 1.00 7.71 70 GLY B C 1
ATOM 2019 O O . GLY B 1 86 ? -11.828 -2.847 11.110 1.00 7.43 70 GLY B O 1
ATOM 2020 N N . TYR B 1 87 ? -11.219 -0.692 11.179 1.00 7.27 71 TYR B N 1
ATOM 2021 C CA . TYR B 1 87 ? -12.058 -0.310 10.059 1.00 7.69 71 TYR B CA 1
ATOM 2022 C C . TYR B 1 87 ? -11.331 0.709 9.205 1.00 7.63 71 TYR B C 1
ATOM 2023 O O . TYR B 1 87 ? -10.655 1.602 9.723 1.00 7.53 71 TYR B O 1
ATOM 2032 N N . GLY B 1 88 ? -11.502 0.600 7.898 1.00 7.25 72 GLY B N 1
ATOM 2033 C CA . GLY B 1 88 ? -10.842 1.556 7.049 1.00 7.38 72 GLY B CA 1
ATOM 2034 C C . GLY B 1 88 ? -11.152 1.336 5.590 1.00 7.95 72 GLY B C 1
ATOM 2035 O O . GLY B 1 88 ? -12.073 0.608 5.211 1.00 7.81 72 GLY B O 1
ATOM 2036 N N . PHE B 1 89 ? -10.350 2.004 4.787 1.00 7.95 73 PHE B N 1
ATOM 2037 C CA . PHE B 1 89 ? -10.437 1.981 3.351 1.00 7.83 73 PHE B CA 1
ATOM 2038 C C . PHE B 1 89 ? -9.090 1.554 2.806 1.00 8.00 73 PHE B C 1
ATOM 2039 O O . PHE B 1 89 ? -8.092 1.545 3.528 1.00 7.53 73 PHE B O 1
ATOM 2047 N N . ALA B 1 90 ? -9.103 1.073 1.565 1.00 8.19 74 ALA B N 1
ATOM 2048 C CA . ALA B 1 90 ? -7.909 0.473 1.003 1.00 7.87 74 ALA B CA 1
ATOM 2049 C C . ALA B 1 90 ? -7.931 0.554 -0.521 1.00 8.23 74 ALA B C 1
ATOM 2050 O O . ALA B 1 90 ? -8.987 0.676 -1.151 1.00 8.04 74 ALA B O 1
ATOM 2052 N N . ALA B 1 91 ? -6.731 0.508 -1.091 1.00 7.91 75 ALA B N 1
ATOM 2053 C CA . ALA B 1 91 ? -6.511 0.131 -2.470 1.00 8.21 75 ALA B CA 1
ATOM 2054 C C . ALA B 1 91 ? -6.310 -1.373 -2.510 1.00 8.46 75 ALA B C 1
ATOM 2055 O O . ALA B 1 91 ? -5.771 -1.961 -1.579 1.00 8.36 75 ALA B O 1
ATOM 2057 N N . ALA B 1 92 ? -6.762 -2.007 -3.576 1.00 8.98 76 ALA B N 1
ATOM 2058 C CA . ALA B 1 92 ? -6.607 -3.449 -3.653 1.00 9.29 76 ALA B CA 1
ATOM 2059 C C . ALA B 1 92 ? -6.265 -3.864 -5.074 1.00 9.79 76 ALA B C 1
ATOM 2060 O O . ALA B 1 92 ? -6.500 -3.139 -6.041 1.00 9.92 76 ALA B O 1
ATOM 2062 N N . SER B 1 93 ? -5.641 -5.024 -5.163 1.00 10.42 77 SER B N 1
ATOM 2063 C CA . SER B 1 93 ? -5.209 -5.656 -6.407 1.00 10.80 77 SER B CA 1
ATOM 2064 C C . SER B 1 93 ? -5.453 -7.130 -6.129 1.00 10.70 77 SER B C 1
ATOM 2065 O O . SER B 1 93 ? -4.619 -7.808 -5.533 1.00 10.84 77 SER B O 1
ATOM 2068 N N . ILE B 1 94 ? -6.624 -7.602 -6.511 1.00 11.46 78 ILE B N 1
ATOM 2069 C CA . ILE B 1 94 ? -7.095 -8.928 -6.133 1.00 12.26 78 ILE B CA 1
ATOM 2070 C C . ILE B 1 94 ? -6.982 -9.827 -7.364 1.00 13.39 78 ILE B C 1
ATOM 2071 O O . ILE B 1 94 ? -7.859 -9.839 -8.229 1.00 13.85 78 ILE B O 1
ATOM 2076 N N . SER B 1 95 ? -5.852 -10.535 -7.465 1.00 13.03 79 SER B N 1
ATOM 2077 C CA . SER B 1 95 ? -5.720 -11.683 -8.359 1.00 14.24 79 SER B CA 1
ATOM 2078 C C . SER B 1 95 ? -6.493 -11.536 -9.665 1.00 15.01 79 SER B C 1
ATOM 2079 O O . SER B 1 95 ? -7.526 -12.192 -9.844 1.00 15.11 79 SER B O 1
ATOM 2081 N N . GLY B 1 96 ? -6.072 -10.613 -10.526 1.00 15.15 80 GLY B N 1
ATOM 2082 C CA . GLY B 1 96 ? -6.722 -10.436 -11.809 1.00 15.42 80 GLY B CA 1
ATOM 2083 C C . GLY B 1 96 ? -8.216 -10.214 -11.690 1.00 15.42 80 GLY B C 1
ATOM 2084 O O . GLY B 1 96 ? -9.017 -11.003 -12.206 1.00 17.20 80 GLY B O 1
ATOM 2085 N N . GLN B 1 97 ? -8.612 -9.166 -10.985 1.00 14.48 81 GLN B N 1
ATOM 2086 C CA . GLN B 1 97 ? -10.029 -8.892 -10.892 1.00 13.60 81 GLN B CA 1
ATOM 2087 C C . GLN B 1 97 ? -10.271 -7.483 -11.383 1.00 12.75 81 GLN B C 1
ATOM 2088 O O . GLN B 1 97 ? -9.456 -6.600 -11.113 1.00 12.94 81 GLN B O 1
ATOM 2094 N N . PRO B 1 98 ? -11.318 -7.249 -12.159 1.00 12.53 82 PRO B N 1
ATOM 2095 C CA . PRO B 1 98 ? -11.580 -5.898 -12.637 1.00 11.55 82 PRO B CA 1
ATOM 2096 C C . PRO B 1 98 ? -12.260 -5.070 -11.555 1.00 11.65 82 PRO B C 1
ATOM 2097 O O . PRO B 1 98 ? -12.791 -5.584 -10.563 1.00 11.09 82 PRO B O 1
ATOM 2101 N N . GLU B 1 99 ? -12.229 -3.748 -11.771 1.00 11.35 83 GLU B N 1
ATOM 2102 C CA . GLU B 1 99 ? -12.769 -2.804 -10.796 1.00 10.80 83 GLU B CA 1
ATOM 2103 C C . GLU B 1 99 ? -14.264 -3.005 -10.582 1.00 11.03 83 GLU B C 1
ATOM 2104 O O . GLU B 1 99 ? -14.773 -2.778 -9.469 1.00 11.26 83 GLU B O 1
ATOM 2110 N N . SER B 1 100 ? -14.993 -3.455 -11.608 1.00 10.29 84 SER B N 1
ATOM 2111 C CA . SER B 1 100 ? -16.405 -3.735 -11.418 1.00 10.25 84 SER B CA 1
ATOM 2112 C C . SER B 1 100 ? -16.625 -4.805 -10.360 1.00 10.64 84 SER B C 1
ATOM 2113 O O . SER B 1 100 ? -17.746 -4.950 -9.869 1.00 10.89 84 SER B O 1
ATOM 2116 N N . GLN B 1 101 ? -15.592 -5.579 -10.016 1.00 10.63 85 GLN B N 1
ATOM 2117 C CA . GLN B 1 101 ? -15.712 -6.594 -8.983 1.00 10.97 85 GLN B CA 1
ATOM 2118 C C . GLN B 1 101 ? -15.184 -6.160 -7.622 1.00 10.74 85 GLN B C 1
ATOM 2119 O O . GLN B 1 101 ? -15.591 -6.738 -6.610 1.00 10.94 85 GLN B O 1
ATOM 2125 N N . THR B 1 102 ? -14.328 -5.145 -7.562 1.00 10.61 86 THR B N 1
ATOM 2126 C CA . THR B 1 102 ? -13.716 -4.717 -6.310 1.00 9.91 86 THR B CA 1
ATOM 2127 C C . THR B 1 102 ? -14.164 -3.345 -5.854 1.00 9.36 86 THR B C 1
ATOM 2128 O O . THR B 1 102 ? -14.168 -3.099 -4.651 1.00 9.26 86 THR B O 1
ATOM 2132 N N . CYS B 1 103 ? -14.545 -2.454 -6.770 1.00 8.86 87 CYS B N 1
ATOM 2133 C CA . CYS B 1 103 ? -14.859 -1.083 -6.384 1.00 9.33 87 CYS B CA 1
ATOM 2134 C C . CYS B 1 103 ? -16.027 -1.038 -5.415 1.00 9.08 87 CYS B C 1
ATOM 2135 O O . CYS B 1 103 ? -17.144 -1.443 -5.750 1.00 8.87 87 CYS B O 1
ATOM 2138 N N . CYS B 1 104 ? -15.743 -0.519 -4.215 1.00 9.00 88 CYS B N 1
ATOM 2139 C CA . CYS B 1 104 ? -16.667 -0.429 -3.088 1.00 8.87 88 CYS B CA 1
ATOM 2140 C C . CYS B 1 104 ? -17.028 -1.789 -2.511 1.00 8.63 88 CYS B C 1
ATOM 2141 O O . CYS B 1 104 ? -17.998 -1.908 -1.758 1.00 8.30 88 CYS B O 1
ATOM 2144 N N . ALA B 1 105 ? -16.239 -2.814 -2.816 1.00 8.59 89 ALA B N 1
ATOM 2145 C CA . ALA B 1 105 ? -16.387 -4.097 -2.152 1.00 8.83 89 ALA B CA 1
ATOM 2146 C C . ALA B 1 105 ? -15.727 -4.062 -0.774 1.00 8.68 89 ALA B C 1
ATOM 2147 O O . ALA B 1 105 ? -14.792 -3.288 -0.529 1.00 8.78 89 ALA B O 1
ATOM 2149 N N . CYS B 1 106 ? -16.260 -4.851 0.150 1.00 7.92 90 CYS B N 1
ATOM 2150 C CA . CYS B 1 106 ? -15.667 -4.954 1.475 1.00 8.06 90 CYS B CA 1
ATOM 2151 C C . CYS B 1 106 ? -15.033 -6.307 1.703 1.00 7.73 90 CYS B C 1
ATOM 2152 O O . CYS B 1 106 ? -15.521 -7.337 1.227 1.00 7.89 90 CYS B O 1
ATOM 2155 N N . TYR B 1 107 ? -13.932 -6.285 2.421 1.00 7.70 91 TYR B N 1
ATOM 2156 C CA . TYR B 1 107 ? -13.255 -7.511 2.784 1.00 8.38 91 TYR B CA 1
ATOM 2157 C C . TYR B 1 107 ? -12.940 -7.407 4.263 1.00 7.94 91 TYR B C 1
ATOM 2158 O O . TYR B 1 107 ? -12.538 -6.350 4.749 1.00 7.29 91 TYR B O 1
ATOM 2167 N N . GLU B 1 108 ? -13.184 -8.491 4.974 1.00 8.16 92 GLU B N 1
ATOM 2168 C CA . GLU B 1 108 ? -12.749 -8.626 6.351 1.00 8.74 92 GLU B CA 1
ATOM 2169 C C . GLU B 1 108 ? -11.505 -9.496 6.353 1.00 8.67 92 GLU B C 1
ATOM 2170 O O . GLU B 1 108 ? -11.500 -10.592 5.788 1.00 8.80 92 GLU B O 1
ATOM 2176 N N . MET B 1 109 ? -10.440 -8.985 6.945 1.00 8.75 93 MET B N 1
ATOM 2177 C CA . MET B 1 109 ? -9.158 -9.662 6.944 1.00 9.14 93 MET B CA 1
ATOM 2178 C C . MET B 1 109 ? -8.679 -9.868 8.374 1.00 9.19 93 MET B C 1
ATOM 2179 O O . MET B 1 109 ? -8.900 -9.017 9.253 1.00 9.16 93 MET B O 1
ATOM 2184 N N . THR B 1 110 ? -8.097 -11.041 8.601 1.00 8.87 94 THR B N 1
ATOM 2185 C CA . THR B 1 110 ? -7.398 -11.398 9.825 1.00 9.07 94 THR B CA 1
ATOM 2186 C C . THR B 1 110 ? -5.903 -11.382 9.531 1.00 9.17 94 THR B C 1
ATOM 2187 O O . THR B 1 110 ? -5.432 -12.103 8.641 1.00 9.24 94 THR B O 1
ATOM 2191 N N . PHE B 1 111 ? -5.170 -10.536 10.244 1.00 8.63 95 PHE B N 1
ATOM 2192 C CA . PHE B 1 111 ? -3.733 -10.491 10.060 1.00 8.68 95 PHE B CA 1
ATOM 2193 C C . PHE B 1 111 ? -3.114 -11.774 10.567 1.00 9.28 95 PHE B C 1
ATOM 2194 O O . PHE B 1 111 ? -3.547 -12.329 11.582 1.00 9.84 95 PHE B O 1
ATOM 2202 N N . THR B 1 112 ? -2.112 -12.265 9.858 1.00 9.18 96 THR B N 1
ATOM 2203 C CA . THR B 1 112 ? -1.581 -13.579 10.178 1.00 9.96 96 THR B CA 1
ATOM 2204 C C . THR B 1 112 ? -0.153 -13.554 10.726 1.00 9.83 96 THR B C 1
ATOM 2205 O O . THR B 1 112 ? 0.349 -14.607 11.108 1.00 9.57 96 THR B O 1
ATOM 2209 N N . ASN B 1 113 ? 0.521 -12.393 10.796 1.00 10.32 97 ASN B N 1
ATOM 2210 C CA . ASN B 1 113 ? 1.952 -12.488 11.057 1.00 10.73 97 ASN B CA 1
ATOM 2211 C C . ASN B 1 113 ? 2.642 -11.367 11.813 1.00 11.60 97 ASN B C 1
ATOM 2212 O O . ASN B 1 113 ? 3.843 -11.523 12.065 1.00 13.59 97 ASN B O 1
ATOM 2217 N N . THR B 1 114 ? 1.995 -10.301 12.260 1.00 10.15 98 THR B N 1
ATOM 2218 C CA . THR B 1 114 ? 2.892 -9.396 12.985 1.00 10.34 98 THR B CA 1
ATOM 2219 C C . THR B 1 114 ? 2.526 -9.304 14.461 1.00 10.41 98 THR B C 1
ATOM 2220 O O . THR B 1 114 ? 1.870 -10.199 15.001 1.00 10.49 98 THR B O 1
ATOM 2224 N N . ALA B 1 115 ? 2.895 -8.211 15.125 1.00 10.05 99 ALA B N 1
ATOM 2225 C CA . ALA B 1 115 ? 2.396 -8.054 16.482 1.00 9.80 99 ALA B CA 1
ATOM 2226 C C . ALA B 1 115 ? 0.878 -7.962 16.518 1.00 9.57 99 ALA B C 1
ATOM 2227 O O . ALA B 1 115 ? 0.301 -8.170 17.588 1.00 9.53 99 ALA B O 1
ATOM 2229 N N . ILE B 1 116 ? 0.226 -7.654 15.385 1.00 9.49 100 ILE B N 1
ATOM 2230 C CA . ILE B 1 116 ? -1.237 -7.592 15.298 1.00 8.89 100 ILE B CA 1
ATOM 2231 C C . ILE B 1 116 ? -1.819 -8.870 14.693 1.00 9.00 100 ILE B C 1
ATOM 2232 O O . ILE B 1 116 ? -2.980 -8.885 14.273 1.00 8.81 100 ILE B O 1
ATOM 2237 N N . SER B 1 117 ? -1.028 -9.937 14.626 1.00 9.30 101 SER B N 1
ATOM 2238 C CA . SER B 1 117 ? -1.521 -11.235 14.161 1.00 9.37 101 SER B CA 1
ATOM 2239 C C . SER B 1 117 ? -2.736 -11.681 14.980 1.00 9.03 101 SER B C 1
ATOM 2240 O O . SER B 1 117 ? -2.731 -11.602 16.214 1.00 9.10 101 SER B O 1
ATOM 2243 N N . GLY B 1 118 ? -3.799 -12.114 14.294 1.00 8.58 102 GLY B N 1
ATOM 2244 C CA . GLY B 1 118 ? -5.039 -12.485 14.940 1.00 8.47 102 GLY B CA 1
ATOM 2245 C C . GLY B 1 118 ? -6.087 -11.391 14.986 1.00 8.92 102 GLY B C 1
ATOM 2246 O O . GLY B 1 118 ? -7.261 -11.689 15.191 1.00 9.36 102 GLY B O 1
ATOM 2247 N N . GLN B 1 119 ? -5.689 -10.133 14.820 1.00 9.14 103 GLN B N 1
ATOM 2248 C CA . GLN B 1 119 ? -6.616 -9.016 14.841 1.00 8.51 103 GLN B CA 1
ATOM 2249 C C . GLN B 1 119 ? -7.377 -8.924 13.517 1.00 8.44 103 GLN B C 1
ATOM 2250 O O . GLN B 1 119 ? -6.973 -9.478 12.486 1.00 8.63 103 GLN B O 1
ATOM 2256 N N . LYS B 1 120 ? -8.531 -8.274 13.581 1.00 8.16 104 LYS B N 1
ATOM 2257 C CA . LYS B 1 120 ? -9.511 -8.243 12.512 1.00 8.35 104 LYS B CA 1
ATOM 2258 C C . LYS B 1 120 ? -9.737 -6.813 12.038 1.00 8.48 104 LYS B C 1
ATOM 2259 O O . LYS B 1 120 ? -10.014 -5.918 12.843 1.00 8.17 104 LYS B O 1
ATOM 2265 N N . MET B 1 121 ? -9.630 -6.599 10.733 1.00 8.41 105 MET B N 1
ATOM 2266 C CA . MET B 1 121 ? -9.933 -5.300 10.154 1.00 7.89 105 MET B CA 1
ATOM 2267 C C . MET B 1 121 ? -10.856 -5.470 8.954 1.00 7.91 105 MET B C 1
ATOM 2268 O O . MET B 1 121 ? -10.680 -6.384 8.150 1.00 8.03 105 MET B O 1
ATOM 2273 N N . ILE B 1 122 ? -11.820 -4.570 8.817 1.00 7.83 106 ILE B N 1
ATOM 2274 C CA . ILE B 1 122 ? -12.781 -4.613 7.725 1.00 7.55 106 ILE B CA 1
ATOM 2275 C C . ILE B 1 122 ? -12.560 -3.365 6.890 1.00 7.60 106 ILE B C 1
ATOM 2276 O O . ILE B 1 122 ? -12.644 -2.243 7.408 1.00 7.41 106 ILE B O 1
ATOM 2281 N N . VAL B 1 123 ? -12.257 -3.558 5.608 1.00 7.42 107 VAL B N 1
ATOM 2282 C CA . VAL B 1 123 ? -11.992 -2.442 4.717 1.00 7.66 107 VAL B CA 1
ATOM 2283 C C . VAL B 1 123 ? -13.012 -2.452 3.596 1.00 7.94 107 VAL B C 1
ATOM 2284 O O . VAL B 1 123 ? -13.501 -3.506 3.182 1.00 8.25 107 VAL B O 1
ATOM 2288 N N . GLN B 1 124 ? -13.338 -1.259 3.107 1.00 7.95 108 GLN B N 1
ATOM 2289 C CA . GLN B 1 124 ? -13.976 -1.113 1.818 1.00 7.82 108 GLN B CA 1
ATOM 2290 C C . GLN B 1 124 ? -12.892 -0.635 0.866 1.00 8.11 108 GLN B C 1
ATOM 2291 O O . GLN B 1 124 ? -12.132 0.281 1.206 1.00 7.69 108 GLN B O 1
ATOM 2297 N N . VAL B 1 125 ? -12.808 -1.279 -0.301 1.00 8.08 109 VAL B N 1
ATOM 2298 C CA . VAL B 1 125 ? -11.800 -0.950 -1.297 1.00 7.72 109 VAL B CA 1
ATOM 2299 C C . VAL B 1 125 ? -12.296 0.257 -2.085 1.00 8.14 109 VAL B C 1
ATOM 2300 O O . VAL B 1 125 ? -13.340 0.195 -2.748 1.00 8.14 109 VAL B O 1
ATOM 2304 N N . THR B 1 126 ? -11.512 1.333 -2.085 1.00 8.03 110 THR B N 1
ATOM 2305 C CA . THR B 1 126 ? -11.905 2.528 -2.810 1.00 8.30 110 THR B CA 1
ATOM 2306 C C . THR B 1 126 ? -10.971 2.858 -3.970 1.00 8.54 110 THR B C 1
ATOM 2307 O O . THR B 1 126 ? -11.222 3.827 -4.691 1.00 8.51 110 THR B O 1
ATOM 2311 N N . ASN B 1 127 ? -9.925 2.065 -4.190 1.00 8.24 111 ASN B N 1
ATOM 2312 C CA . ASN B 1 127 ? -8.897 2.399 -5.159 1.00 8.57 111 ASN B CA 1
ATOM 2313 C C . ASN B 1 127 ? -8.271 1.123 -5.673 1.00 8.61 111 ASN B C 1
ATOM 2314 O O . ASN B 1 127 ? -8.251 0.106 -4.989 1.00 9.12 111 ASN B O 1
ATOM 2319 N N . THR B 1 128 ? -7.689 1.200 -6.855 1.00 9.09 112 THR B N 1
ATOM 2320 C CA . THR B 1 128 ? -6.960 0.073 -7.407 1.00 9.46 112 THR B CA 1
ATOM 2321 C C . THR B 1 128 ? -5.478 0.355 -7.286 1.00 10.01 112 THR B C 1
ATOM 2322 O O . THR B 1 128 ? -5.010 1.416 -7.723 1.00 9.66 112 THR B O 1
ATOM 2326 N N . GLY B 1 129 ? -4.740 -0.599 -6.699 1.00 10.41 113 GLY B N 1
ATOM 2327 C CA . GLY B 1 129 ? -3.311 -0.435 -6.496 1.00 10.78 113 GLY B CA 1
ATOM 2328 C C . GLY B 1 129 ? -2.512 -0.756 -7.739 1.00 10.75 113 GLY B C 1
ATOM 2329 O O . GLY B 1 129 ? -2.996 -0.633 -8.868 1.00 9.92 113 GLY B O 1
ATOM 2330 N N . SER B 1 130 ? -1.301 -1.253 -7.527 1.00 11.57 114 SER B N 1
ATOM 2331 C CA . SER B 1 130 ? -0.413 -1.619 -8.619 1.00 11.32 114 SER B CA 1
ATOM 2332 C C . SER B 1 130 ? -0.545 -3.119 -8.830 1.00 12.75 114 SER B C 1
ATOM 2333 O O . SER B 1 130 ? -0.818 -3.865 -7.888 1.00 13.70 114 SER B O 1
ATOM 2336 N N . ASP B 1 131 ? -0.362 -3.566 -10.072 1.00 12.29 115 ASP B N 1
ATOM 2337 C CA . ASP B 1 131 ? -0.874 -4.890 -10.410 1.00 13.07 115 ASP B CA 1
ATOM 2338 C C . ASP B 1 131 ? -0.057 -6.014 -9.788 1.00 13.82 115 ASP B C 1
ATOM 2339 O O . ASP B 1 131 ? -0.634 -6.956 -9.233 1.00 14.91 115 ASP B O 1
ATOM 2344 N N . LEU B 1 132 ? 1.266 -5.949 -9.855 1.00 14.22 116 LEU B N 1
ATOM 2345 C CA . LEU B 1 132 ? 2.134 -6.893 -9.105 1.00 15.03 116 LEU B CA 1
ATOM 2346 C C . LEU B 1 132 ? 1.651 -8.310 -9.429 1.00 16.14 116 LEU B C 1
ATOM 2347 O O . LEU B 1 132 ? 1.464 -8.629 -10.615 1.00 17.35 116 LEU B O 1
ATOM 2349 N N . ASN B 1 133 ? 1.404 -9.166 -8.436 1.00 16.89 117 ASN B N 1
ATOM 2350 C CA . ASN B 1 133 ? 0.885 -10.518 -8.688 1.00 18.66 117 ASN B CA 1
ATOM 2351 C C . ASN B 1 133 ? 0.292 -11.059 -7.390 1.00 16.55 117 ASN B C 1
ATOM 2352 O O . ASN B 1 133 ? 1.023 -11.204 -6.402 1.00 17.41 117 ASN B O 1
ATOM 2354 N N . GLY B 1 134 ? -1.002 -11.396 -7.391 1.00 15.34 118 GLY B N 1
ATOM 2355 C CA . GLY B 1 134 ? -1.635 -12.076 -6.270 1.00 13.22 118 GLY B CA 1
ATOM 2356 C C . GLY B 1 134 ? -2.753 -11.236 -5.658 1.00 13.19 118 GLY B C 1
ATOM 2357 O O . GLY B 1 134 ? -3.567 -10.636 -6.369 1.00 13.52 118 GLY B O 1
ATOM 2358 N N . ASN B 1 135 ? -2.806 -11.214 -4.324 1.00 12.68 119 ASN B N 1
ATOM 2359 C CA . ASN B 1 135 ? -3.763 -10.374 -3.600 1.00 11.93 119 ASN B CA 1
ATOM 2360 C C . ASN B 1 135 ? -3.038 -9.360 -2.724 1.00 11.30 119 ASN B C 1
ATOM 2361 O O . ASN B 1 135 ? -2.357 -9.728 -1.765 1.00 11.36 119 ASN B O 1
ATOM 2366 N N . HIS B 1 136 ? -3.217 -8.081 -3.036 1.00 11.00 120 HIS B N 1
ATOM 2367 C CA . HIS B 1 136 ? -2.480 -7.010 -2.390 1.00 10.62 120 HIS B CA 1
ATOM 2368 C C . HIS B 1 136 ? -3.467 -5.969 -1.900 1.00 9.76 120 HIS B C 1
ATOM 2369 O O . HIS B 1 136 ? -4.295 -5.490 -2.676 1.00 9.26 120 HIS B O 1
ATOM 2376 N N . PHE B 1 137 ? -3.373 -5.614 -0.622 1.00 9.39 121 PHE B N 1
ATOM 2377 C CA . PHE B 1 137 ? -4.228 -4.589 -0.037 1.00 8.72 121 PHE B CA 1
ATOM 2378 C C . PHE B 1 137 ? -3.323 -3.504 0.518 1.00 8.57 121 PHE B C 1
ATOM 2379 O O . PHE B 1 137 ? -2.483 -3.776 1.379 1.00 8.85 121 PHE B O 1
ATOM 2387 N N . ASP B 1 138 ? -3.505 -2.280 0.040 1.00 8.73 122 ASP B N 1
ATOM 2388 C CA . ASP B 1 138 ? -2.748 -1.104 0.483 1.00 8.47 122 ASP B CA 1
ATOM 2389 C C . ASP B 1 138 ? -3.692 -0.286 1.359 1.00 7.45 122 ASP B C 1
ATOM 2390 O O . ASP B 1 138 ? -4.603 0.367 0.860 1.00 8.02 122 ASP B O 1
ATOM 2395 N N . LEU B 1 139 ? -3.519 -0.391 2.666 1.00 7.85 123 LEU B N 1
ATOM 2396 C CA . LEU B 1 139 ? -4.393 0.286 3.619 1.00 7.78 123 LEU B CA 1
ATOM 2397 C C . LEU B 1 139 ? -4.157 1.790 3.587 1.00 7.71 123 LEU B C 1
ATOM 2398 O O . LEU B 1 139 ? -3.016 2.258 3.522 1.00 8.26 123 LEU B O 1
ATOM 2403 N N . MET B 1 140 ? -5.236 2.554 3.661 1.00 7.50 124 MET B N 1
ATOM 2404 C CA . MET B 1 140 ? -5.132 4.007 3.663 1.00 7.69 124 MET B CA 1
ATOM 2405 C C . MET B 1 140 ? -4.876 4.465 5.094 1.00 8.04 124 MET B C 1
ATOM 2406 O O . MET B 1 140 ? -5.795 4.550 5.907 1.00 8.07 124 MET B O 1
ATOM 2411 N N . ILE B 1 141 ? -3.617 4.791 5.399 1.00 7.86 125 ILE B N 1
ATOM 2412 C CA . ILE B 1 141 ? -3.224 5.251 6.720 1.00 7.96 125 ILE B CA 1
ATOM 2413 C C . ILE B 1 141 ? -2.439 6.548 6.591 1.00 8.22 125 ILE B C 1
ATOM 2414 O O . ILE B 1 141 ? -1.347 6.556 6.023 1.00 8.21 125 ILE B O 1
ATOM 2419 N N . PRO B 1 142 ? -2.941 7.656 7.118 1.00 8.38 126 PRO B N 1
ATOM 2420 C CA . PRO B 1 142 ? -2.208 8.920 7.039 1.00 8.58 126 PRO B CA 1
ATOM 2421 C C . PRO B 1 142 ? -0.852 8.804 7.726 1.00 9.01 126 PRO B C 1
ATOM 2422 O O . PRO B 1 142 ? -0.748 8.349 8.870 1.00 8.44 126 PRO B O 1
ATOM 2426 N N . GLY B 1 143 ? 0.196 9.134 6.971 1.00 9.25 127 GLY B N 1
ATOM 2427 C CA . GLY B 1 143 ? 1.558 9.078 7.437 1.00 8.67 127 GLY B CA 1
ATOM 2428 C C . GLY B 1 143 ? 2.310 7.848 7.002 1.00 9.35 127 GLY B C 1
ATOM 2429 O O . GLY B 1 143 ? 3.527 7.804 7.178 1.00 10.30 127 GLY B O 1
ATOM 2430 N N . GLY B 1 144 ? 1.633 6.862 6.413 1.00 9.25 128 GLY B N 1
ATOM 2431 C CA . GLY B 1 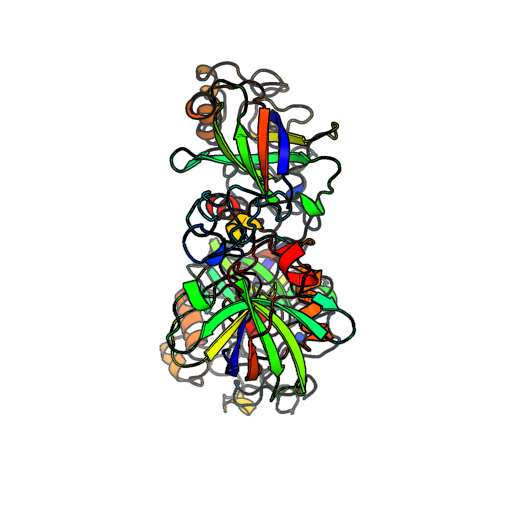144 ? 2.220 5.619 5.947 1.00 9.01 128 GLY B CA 1
ATOM 2432 C C . GLY B 1 144 ? 2.933 5.640 4.613 1.00 9.25 128 GLY B C 1
ATOM 2433 O O . GLY B 1 144 ? 3.272 4.565 4.106 1.00 9.45 128 GLY B O 1
ATOM 2434 N N . GLY B 1 145 ? 3.200 6.804 4.041 1.00 9.41 129 GLY B N 1
ATOM 2435 C CA . GLY B 1 145 ? 3.876 6.927 2.753 1.00 9.67 129 GLY B CA 1
ATOM 2436 C C . GLY B 1 145 ? 2.958 7.370 1.627 1.00 9.50 129 GLY B C 1
ATOM 2437 O O . GLY B 1 145 ? 1.770 7.033 1.596 1.00 8.98 129 GLY B O 1
ATOM 2438 N N . VAL B 1 146 ? 3.492 8.185 0.723 1.00 9.66 130 VAL B N 1
ATOM 2439 C CA . VAL B 1 146 ? 2.688 8.621 -0.415 1.00 9.30 130 VAL B CA 1
ATOM 2440 C C . VAL B 1 146 ? 2.790 7.633 -1.557 1.00 9.58 130 VAL B C 1
ATOM 2441 O O . VAL B 1 146 ? 1.813 7.389 -2.264 1.00 10.05 130 VAL B O 1
ATOM 2445 N N . GLY B 1 147 ? 3.966 7.058 -1.768 1.00 9.78 131 GLY B N 1
ATOM 2446 C CA . GLY B 1 147 ? 4.114 6.080 -2.820 1.00 9.76 131 GLY B CA 1
ATOM 2447 C C . GLY B 1 147 ? 4.367 6.711 -4.168 1.00 9.13 131 GLY B C 1
ATOM 2448 O O . GLY B 1 147 ? 4.963 7.783 -4.261 1.00 9.16 131 GLY B O 1
ATOM 2449 N N . ILE B 1 148 ? 3.874 6.049 -5.213 1.00 8.89 132 ILE B N 1
ATOM 2450 C CA . ILE B 1 148 ? 3.983 6.549 -6.583 1.00 8.73 132 ILE B CA 1
ATOM 2451 C C . ILE B 1 148 ? 3.358 7.937 -6.721 1.00 8.92 132 ILE B C 1
ATOM 2452 O O . ILE B 1 148 ? 3.961 8.859 -7.278 1.00 9.17 132 ILE B O 1
ATOM 2457 N N . PHE B 1 149 ? 2.143 8.109 -6.232 1.00 8.72 133 PHE B N 1
ATOM 2458 C CA . PHE B 1 149 ? 1.494 9.401 -6.352 1.00 8.80 133 PHE B CA 1
ATOM 2459 C C . PHE B 1 149 ? 1.573 10.186 -5.041 1.00 9.37 133 PHE B C 1
ATOM 2460 O O . PHE B 1 149 ? 1.966 9.679 -3.984 1.00 9.04 133 PHE B O 1
ATOM 2468 N N . ASN B 1 150 ? 1.195 11.458 -5.141 1.00 9.30 134 ASN B N 1
ATOM 2469 C CA . ASN B 1 150 ? 1.302 12.412 -4.055 1.00 9.57 134 ASN B CA 1
ATOM 2470 C C . ASN B 1 150 ? 0.500 13.677 -4.335 1.00 10.19 134 ASN B C 1
ATOM 2471 O O . ASN B 1 150 ? 1.008 14.604 -4.974 1.00 10.23 134 ASN B O 1
ATOM 2476 N N . GLY B 1 151 ? -0.731 13.753 -3.840 1.00 9.58 135 GLY B N 1
ATOM 2477 C CA . GLY B 1 151 ? -1.417 15.025 -3.860 1.00 9.59 135 GLY B CA 1
ATOM 2478 C C . GLY B 1 151 ? -1.409 15.709 -2.509 1.00 9.32 135 GLY B C 1
ATOM 2479 O O . GLY B 1 151 ? -2.161 16.662 -2.285 1.00 9.35 135 GLY B O 1
ATOM 2480 N N . CYS B 1 152 ? -0.535 15.261 -1.610 1.00 9.17 136 CYS B N 1
ATOM 2481 C CA . CYS B 1 152 ? -0.542 15.800 -0.256 1.00 9.52 136 CYS B CA 1
ATOM 2482 C C . CYS B 1 152 ? 0.183 17.139 -0.183 1.00 9.53 136 CYS B C 1
ATOM 2483 O O . CYS B 1 152 ? -0.127 17.959 0.696 1.00 9.17 136 CYS B O 1
ATOM 2486 N N . GLN B 1 153 ? 1.131 17.386 -1.093 1.00 9.13 137 GLN B N 1
ATOM 2487 C CA . GLN B 1 153 ? 1.751 18.707 -1.127 1.00 9.93 137 GLN B CA 1
ATOM 2488 C C . GLN B 1 153 ? 0.734 19.738 -1.591 1.00 9.60 137 GLN B C 1
ATOM 2489 O O . GLN B 1 153 ? 0.700 20.864 -1.080 1.00 9.65 137 GLN B O 1
ATOM 2495 N N . SER B 1 154 ? -0.113 19.359 -2.542 1.00 9.11 138 SER B N 1
ATOM 2496 C CA . SER B 1 154 ? -1.151 20.260 -3.004 1.00 9.34 138 SER B CA 1
ATOM 2497 C C . SER B 1 154 ? -2.298 20.352 -2.015 1.00 9.15 138 SER B C 1
ATOM 2498 O O . SER B 1 154 ? -2.968 21.390 -1.943 1.00 8.91 138 SER B O 1
ATOM 2501 N N . GLN B 1 155 ? -2.556 19.295 -1.257 1.00 8.78 139 GLN B N 1
ATOM 2502 C CA . GLN B 1 155 ? -3.720 19.435 -0.407 1.00 9.16 139 GLN B CA 1
ATOM 2503 C C . GLN B 1 155 ? -3.371 20.074 0.929 1.00 9.31 139 GLN B C 1
ATOM 2504 O O . GLN B 1 155 ? -4.120 20.923 1.414 1.00 9.93 139 GLN B O 1
ATOM 2510 N N . TRP B 1 156 ? -2.217 19.726 1.496 1.00 9.08 140 TRP B N 1
ATOM 2511 C CA . TRP B 1 156 ? -1.861 20.102 2.845 1.00 8.87 140 TRP B CA 1
ATOM 2512 C C . TRP B 1 156 ? -0.545 20.839 2.936 1.00 8.96 140 TRP B C 1
ATOM 2513 O O . TRP B 1 156 ? -0.152 21.219 4.034 1.00 8.86 140 TRP B O 1
ATOM 2524 N N . GLY B 1 157 ? 0.172 21.017 1.834 1.00 9.66 141 GLY B N 1
ATOM 2525 C CA . GLY B 1 157 ? 1.481 21.630 1.933 1.00 9.66 141 GLY B CA 1
ATOM 2526 C C . GLY B 1 157 ? 2.532 20.712 2.501 1.00 10.28 141 GLY B C 1
ATOM 2527 O O . GLY B 1 157 ? 3.536 21.187 3.043 1.00 9.98 141 GLY B O 1
ATOM 2528 N N . ALA B 1 158 ? 2.326 19.397 2.389 1.00 10.03 142 ALA B N 1
ATOM 2529 C CA . ALA B 1 158 ? 3.290 18.428 2.854 1.00 10.18 142 ALA B CA 1
ATOM 2530 C C . ALA B 1 158 ? 4.568 18.536 2.025 1.00 10.63 142 ALA B C 1
ATOM 2531 O O . ALA B 1 158 ? 4.578 19.161 0.962 1.00 10.65 142 ALA B O 1
ATOM 2533 N N . PRO B 1 159 ? 5.668 17.951 2.490 1.00 10.99 143 PRO B N 1
ATOM 2534 C CA . PRO B 1 159 ? 6.901 17.982 1.697 1.00 10.98 143 PRO B CA 1
ATOM 2535 C C . PRO B 1 159 ? 6.746 17.169 0.427 1.00 11.03 143 PRO B C 1
ATOM 2536 O O . PRO B 1 159 ? 5.835 16.357 0.290 1.00 11.46 143 PRO B O 1
ATOM 2540 N N . SER B 1 160 ? 7.665 17.389 -0.511 1.00 11.72 144 SER B N 1
ATOM 2541 C CA . SER B 1 160 ? 7.567 16.752 -1.828 1.00 11.77 144 SER B CA 1
ATOM 2542 C C . SER B 1 160 ? 7.511 15.243 -1.772 1.00 11.12 144 SER B C 1
ATOM 2543 O O . SER B 1 160 ? 7.025 14.625 -2.718 1.00 11.42 144 SER B O 1
ATOM 2546 N N . ASN B 1 161 ? 8.039 14.635 -0.720 1.00 11.23 145 ASN B N 1
ATOM 2547 C CA . ASN B 1 161 ? 8.085 13.189 -0.591 1.00 11.68 145 ASN B CA 1
ATOM 2548 C C . ASN B 1 161 ? 7.000 12.658 0.338 1.00 11.21 145 ASN B C 1
ATOM 2549 O O . ASN B 1 161 ? 7.069 11.500 0.770 1.00 11.05 145 ASN B O 1
ATOM 2551 N N . GLY B 1 162 ? 6.008 13.468 0.659 1.00 10.81 146 GLY B N 1
ATOM 2552 C CA . GLY B 1 162 ? 5.136 13.102 1.751 1.00 11.31 146 GLY B CA 1
ATOM 2553 C C . GLY B 1 162 ? 5.753 13.444 3.101 1.00 11.31 146 GLY B C 1
ATOM 2554 O O . GLY B 1 16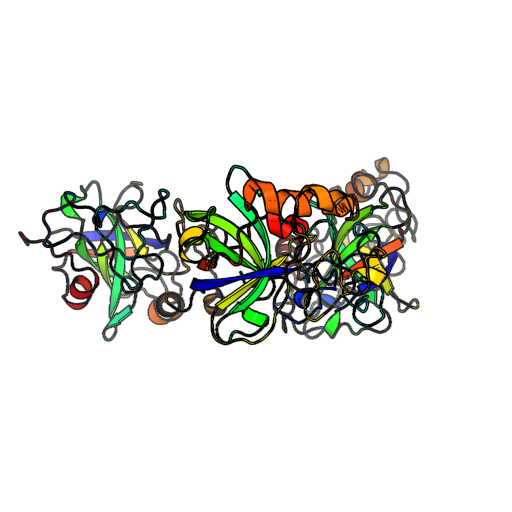2 ? 6.825 14.043 3.211 1.00 11.36 146 GLY B O 1
ATOM 2555 N N . TRP B 1 163 ? 5.072 13.005 4.150 1.00 11.09 147 TRP B N 1
ATOM 2556 C CA . TRP B 1 163 ? 5.511 13.364 5.492 1.00 11.64 147 TRP B CA 1
ATOM 2557 C C . TRP B 1 163 ? 6.781 12.620 5.909 1.00 12.45 147 TRP B C 1
ATOM 2558 O O . TRP B 1 163 ? 7.740 13.242 6.388 1.00 14.13 147 TRP B O 1
ATOM 2569 N N . GLY B 1 164 ? 6.843 11.315 5.718 1.00 11.64 148 GLY B N 1
ATOM 2570 C CA . GLY B 1 164 ? 8.090 10.655 6.090 1.00 11.67 148 GLY B CA 1
ATOM 2571 C C . GLY B 1 164 ? 8.883 10.227 4.878 1.00 11.81 148 GLY B C 1
ATOM 2572 O O . GLY B 1 164 ? 9.133 11.032 3.975 1.00 11.78 148 GLY B O 1
ATOM 2573 N N . GLN B 1 165 ? 9.315 8.970 4.874 1.00 11.80 149 GLN B N 1
ATOM 2574 C CA . GLN B 1 165 ? 9.850 8.378 3.666 1.00 12.19 149 GLN B CA 1
ATOM 2575 C C . GLN B 1 165 ? 8.704 8.233 2.683 1.00 12.26 149 GLN B C 1
ATOM 2576 O O . GLN B 1 165 ? 7.539 8.099 3.067 1.00 11.26 149 GLN B O 1
ATOM 2582 N N . ARG B 1 166 ? 9.033 8.315 1.396 1.00 12.68 150 ARG B N 1
ATOM 2583 C CA . ARG B 1 166 ? 7.997 8.171 0.386 1.00 11.04 150 ARG B CA 1
ATOM 2584 C C . ARG B 1 166 ? 7.303 6.830 0.498 1.00 10.62 150 ARG B C 1
ATOM 2585 O O . ARG B 1 166 ? 6.099 6.721 0.241 1.00 10.39 150 ARG B O 1
ATOM 2593 N N . TYR B 1 167 ? 8.025 5.817 0.956 1.00 10.72 151 TYR B N 1
ATOM 2594 C CA . TYR B 1 167 ? 7.490 4.476 1.127 1.00 10.69 151 TYR B CA 1
ATOM 2595 C C . TYR B 1 167 ? 7.604 4.117 2.598 1.00 10.77 151 TYR B C 1
ATOM 2596 O O . TYR B 1 167 ? 8.710 3.939 3.115 1.00 11.77 151 TYR B O 1
ATOM 2605 N N . GLY B 1 168 ? 6.460 4.049 3.283 1.00 10.41 152 GLY B N 1
ATOM 2606 C CA . GLY B 1 168 ? 6.406 3.795 4.700 1.00 9.85 152 GLY B CA 1
ATOM 2607 C C . GLY B 1 168 ? 6.102 5.023 5.546 1.00 10.43 152 GLY B C 1
ATOM 2608 O O . GLY B 1 168 ? 5.617 4.883 6.684 1.00 10.35 152 GLY B O 1
ATOM 2609 N N . GLY B 1 169 ? 6.431 6.211 5.051 1.00 10.10 153 GLY B N 1
ATOM 2610 C CA . GLY B 1 169 ? 6.052 7.425 5.748 1.00 10.15 153 GLY B CA 1
ATOM 2611 C C . GLY B 1 169 ? 6.859 7.643 7.014 1.00 11.09 153 GLY B C 1
ATOM 2612 O O . GLY B 1 169 ? 8.048 7.312 7.096 1.00 11.45 153 GLY B O 1
ATOM 2613 N N . ILE B 1 170 ? 6.173 8.113 8.060 1.00 10.91 154 ILE B N 1
ATOM 2614 C CA . ILE B 1 170 ? 6.833 8.556 9.282 1.00 10.51 154 ILE B CA 1
ATOM 2615 C C . ILE B 1 170 ? 7.181 7.344 10.121 1.00 10.64 154 ILE B C 1
ATOM 2616 O O . ILE B 1 170 ? 6.693 6.243 9.883 1.00 11.19 154 ILE B O 1
ATOM 2621 N N . SER B 1 171 ? 8.020 7.537 11.118 1.00 10.93 155 SER B N 1
ATOM 2622 C CA . SER B 1 171 ? 8.535 6.403 11.853 1.00 10.97 155 SER B CA 1
ATOM 2623 C C . SER B 1 171 ? 8.043 6.313 13.289 1.00 11.51 155 SER B C 1
ATOM 2624 O O . SER B 1 171 ? 8.195 5.259 13.908 1.00 11.24 155 SER B O 1
ATOM 2627 N N . SER B 1 172 ? 7.480 7.387 13.831 1.00 11.20 156 SER B N 1
ATOM 2628 C CA . SER B 1 172 ? 7.192 7.485 15.246 1.00 11.87 156 SER B CA 1
ATOM 2629 C C . SER B 1 172 ? 5.848 8.159 15.426 1.00 11.99 156 SER B C 1
ATOM 2630 O O . SER B 1 172 ? 5.468 9.025 14.634 1.00 12.20 156 SER B O 1
ATOM 2633 N N . GLN B 1 173 ? 5.148 7.782 16.496 1.00 11.70 157 GLN B N 1
ATOM 2634 C CA . GLN B 1 173 ? 3.934 8.507 16.840 1.00 11.66 157 GLN B CA 1
ATOM 2635 C C . GLN B 1 173 ? 4.214 9.980 17.117 1.00 11.99 157 GLN B C 1
ATOM 2636 O O . GLN B 1 173 ? 3.350 10.827 16.858 1.00 12.45 157 GLN B O 1
ATOM 2642 N N . SER B 1 174 ? 5.426 10.316 17.565 1.00 11.55 158 SER B N 1
ATOM 2643 C CA . SER B 1 174 ? 5.763 11.719 17.779 1.00 12.49 158 SER B CA 1
ATOM 2644 C C . SER B 1 174 ? 5.636 12.530 16.493 1.00 12.79 158 SER B C 1
ATOM 2645 O O . SER B 1 174 ? 5.090 13.648 16.496 1.00 12.96 158 SER B O 1
ATOM 2648 N N . GLU B 1 175 ? 6.009 11.937 15.366 1.00 12.18 159 GLU B N 1
ATOM 2649 C CA . GLU B 1 175 ? 5.943 12.709 14.139 1.00 13.29 159 GLU B CA 1
ATOM 2650 C C . GLU B 1 175 ? 4.513 12.885 13.642 1.00 13.03 159 GLU B C 1
ATOM 2651 O O . GLU B 1 175 ? 4.297 13.589 12.650 1.00 12.86 159 GLU B O 1
ATOM 2657 N N . CYS B 1 176 ? 3.525 12.311 14.327 1.00 12.60 160 CYS B N 1
ATOM 2658 C CA . CYS B 1 176 ? 2.156 12.651 13.974 1.00 12.79 160 CYS B CA 1
ATOM 2659 C C . CYS B 1 176 ? 1.932 14.150 14.123 1.00 13.21 160 CYS B C 1
ATOM 2660 O O . CYS B 1 176 ? 1.011 14.694 13.493 1.00 12.73 160 CYS B O 1
ATOM 2663 N N . ASN B 1 177 ? 2.780 14.838 14.918 1.00 13.02 161 ASN B N 1
ATOM 2664 C CA . ASN B 1 177 ? 2.661 16.291 15.023 1.00 12.70 161 ASN B CA 1
ATOM 2665 C C . ASN B 1 177 ? 2.887 16.995 13.690 1.00 13.35 161 ASN B C 1
ATOM 2666 O O . ASN B 1 177 ? 2.315 18.068 13.473 1.00 12.87 161 ASN B O 1
ATOM 2668 N N . GLN B 1 178 ? 3.615 16.360 12.756 1.00 12.81 162 GLN B N 1
ATOM 2669 C CA . GLN B 1 178 ? 3.903 16.940 11.452 1.00 12.36 162 GLN B CA 1
ATOM 2670 C C . GLN B 1 178 ? 2.710 16.897 10.509 1.00 12.00 162 GLN B C 1
ATOM 2671 O O . GLN B 1 178 ? 2.664 17.676 9.557 1.00 12.38 162 GLN B O 1
ATOM 2677 N N . LEU B 1 179 ? 1.750 16.074 10.765 1.00 11.85 163 LEU B N 1
ATOM 2678 C CA . LEU B 1 179 ? 0.630 15.958 9.852 1.00 11.88 163 LEU B CA 1
ATOM 2679 C C . LEU B 1 179 ? -0.459 16.962 10.180 1.00 12.33 163 LEU B C 1
ATOM 2680 O O . LEU B 1 179 ? -0.585 17.411 11.324 1.00 12.69 163 LEU B O 1
ATOM 2685 N N . PRO B 1 180 ? -1.285 17.320 9.199 1.00 11.91 164 PRO B N 1
ATOM 2686 C CA . PRO B 1 180 ? -2.404 18.218 9.488 1.00 12.14 164 PRO B CA 1
ATOM 2687 C C . PRO B 1 180 ? -3.288 17.621 10.569 1.00 13.04 164 PRO B C 1
ATOM 2688 O O . PRO B 1 180 ? -3.413 16.400 10.693 1.00 13.20 164 PRO B O 1
ATOM 2692 N N . THR B 1 181 ? -3.915 18.516 11.337 1.00 13.86 165 THR B N 1
ATOM 2693 C CA . THR B 1 181 ? -4.748 18.117 12.471 1.00 13.28 165 THR B CA 1
ATOM 2694 C C . THR B 1 181 ? -5.815 17.118 12.050 1.00 13.22 165 THR B C 1
ATOM 2695 O O . THR B 1 181 ? -6.042 16.104 12.726 1.00 13.54 165 THR B O 1
ATOM 2699 N N . SER B 1 182 ? -6.435 17.367 10.902 1.00 13.23 166 SER B N 1
ATOM 2700 C CA . SER B 1 182 ? -7.547 16.602 10.369 1.00 11.73 166 SER B CA 1
ATOM 2701 C C . SER B 1 182 ? -7.220 15.131 10.122 1.00 11.44 166 SER B C 1
ATOM 2702 O O . SER B 1 182 ? -8.137 14.314 9.992 1.00 10.44 166 SER B O 1
ATOM 2705 N N . LEU B 1 183 ? -5.939 14.772 10.065 1.00 11.86 167 LEU B N 1
ATOM 2706 C CA . LEU B 1 183 ? -5.534 13.401 9.799 1.00 10.92 167 LEU B CA 1
ATOM 2707 C C . LEU B 1 183 ? -4.871 12.744 11.003 1.00 11.11 167 LEU B C 1
ATOM 2708 O O . LEU B 1 183 ? -4.554 11.543 10.952 1.00 10.85 167 LEU B O 1
ATOM 2713 N N . ARG B 1 184 ? -4.700 13.478 12.107 1.00 11.64 168 ARG B N 1
ATOM 2714 C CA . ARG B 1 184 ? -3.892 12.954 13.196 1.00 10.83 168 ARG B CA 1
ATOM 2715 C C . ARG B 1 184 ? -4.512 11.703 13.792 1.00 10.37 168 ARG B C 1
ATOM 2716 O O . ARG B 1 184 ? -3.789 10.756 14.112 1.00 10.87 168 ARG B O 1
ATOM 2724 N N . ALA B 1 185 ? -5.842 11.636 13.862 1.00 10.13 169 ALA B N 1
ATOM 2725 C CA . ALA B 1 185 ? -6.489 10.428 14.353 1.00 9.73 169 ALA B CA 1
ATOM 2726 C C . ALA B 1 185 ? -6.004 9.223 13.573 1.00 9.55 169 ALA B C 1
ATOM 2727 O O . ALA B 1 185 ? -5.478 8.265 14.152 1.00 9.80 169 ALA B O 1
ATOM 2729 N N . GLY B 1 186 ? -6.108 9.285 12.248 1.00 9.48 170 GLY B N 1
ATOM 2730 C CA . GLY B 1 186 ? -5.680 8.157 11.444 1.00 9.27 170 GLY B CA 1
ATOM 2731 C C . GLY B 1 186 ? -4.221 7.858 11.684 1.00 9.30 170 GLY B C 1
ATOM 2732 O O . GLY B 1 186 ? -3.832 6.705 11.918 1.00 8.83 170 GLY B O 1
ATOM 2733 N N . CYS B 1 187 ? -3.404 8.915 11.686 1.00 9.37 171 CYS B N 1
ATOM 2734 C CA . CYS B 1 187 ? -1.987 8.787 12.010 1.00 9.76 171 CYS B CA 1
ATOM 2735 C C . CYS B 1 187 ? -1.805 8.001 13.296 1.00 9.62 171 CYS B C 1
ATOM 2736 O O . CYS B 1 187 ? -1.104 6.985 13.327 1.00 10.28 171 CYS B O 1
ATOM 2739 N N . ASN B 1 188 ? -2.491 8.424 14.354 1.00 9.60 172 ASN B N 1
ATOM 2740 C CA . ASN B 1 188 ? -2.334 7.777 15.648 1.00 9.63 172 ASN B CA 1
ATOM 2741 C C . ASN B 1 188 ? -2.830 6.345 15.615 1.00 9.38 172 ASN B C 1
ATOM 2742 O O . ASN B 1 188 ? -2.245 5.464 16.260 1.00 9.06 172 ASN B O 1
ATOM 2747 N N . TRP B 1 189 ? -3.911 6.097 14.867 1.00 9.23 173 TRP B N 1
ATOM 2748 C CA . TRP B 1 189 ? -4.414 4.735 14.741 1.00 8.23 173 TRP B CA 1
ATOM 2749 C C . TRP B 1 189 ? -3.303 3.774 14.345 1.00 8.48 173 TRP B C 1
ATOM 2750 O O . TRP B 1 189 ? -3.250 2.639 14.839 1.00 8.15 173 TRP B O 1
ATOM 2761 N N . ARG B 1 190 ? -2.362 4.227 13.513 1.00 8.32 174 ARG B N 1
ATOM 2762 C CA . ARG B 1 190 ? -1.354 3.307 13.019 1.00 8.40 174 ARG B CA 1
ATOM 2763 C C . ARG B 1 190 ? -0.390 2.872 14.118 1.00 8.66 174 ARG B C 1
ATOM 2764 O O . ARG B 1 190 ? 0.171 1.765 14.060 1.00 8.25 174 ARG B O 1
ATOM 2772 N N . PHE B 1 191 ? -0.202 3.696 15.146 1.00 8.72 175 PHE B N 1
ATOM 2773 C CA . PHE B 1 191 ? 0.705 3.356 16.218 1.00 8.62 175 PHE B CA 1
ATOM 2774 C C . PHE B 1 191 ? 0.018 2.746 17.418 1.00 9.26 175 PHE B C 1
ATOM 2775 O O . PHE B 1 191 ? 0.711 2.224 18.297 1.00 9.98 175 PHE B O 1
ATOM 2783 N N . GLY B 1 192 ? -1.309 2.774 17.472 1.00 8.71 176 GLY B N 1
ATOM 2784 C CA . GLY B 1 192 ? -2.002 2.200 18.603 1.00 8.23 176 GLY B CA 1
ATOM 2785 C C . GLY B 1 192 ? -2.646 0.868 18.299 1.00 7.92 176 GLY B C 1
ATOM 2786 O O . GLY B 1 192 ? -2.070 -0.183 18.571 1.00 8.43 176 GLY B O 1
ATOM 2787 N N . TRP B 1 193 ? -3.794 0.897 17.632 1.00 7.74 177 TRP B N 1
ATOM 2788 C CA . TRP B 1 193 ? -4.491 -0.342 17.317 1.00 7.50 177 TRP B CA 1
ATOM 2789 C C . TRP B 1 193 ? -3.697 -1.183 16.325 1.00 7.84 177 TRP B C 1
ATOM 2790 O O . TRP B 1 193 ? -3.647 -2.415 16.442 1.00 7.77 177 TRP B O 1
ATOM 2801 N N . PHE B 1 194 ? -3.063 -0.526 15.349 1.00 7.76 178 PHE B N 1
ATOM 2802 C CA . PHE B 1 194 ? -2.295 -1.184 14.311 1.00 7.62 178 PHE B CA 1
ATOM 2803 C C . PHE B 1 194 ? -0.880 -1.531 14.757 1.00 8.05 178 PHE B C 1
ATOM 2804 O O . PHE B 1 194 ? -0.224 -2.338 14.103 1.00 8.22 178 PHE B O 1
ATOM 2812 N N . LYS B 1 195 ? -0.398 -0.923 15.842 1.00 8.62 179 LYS B N 1
ATOM 2813 C CA . LYS B 1 195 ? 0.863 -1.275 16.508 1.00 8.09 179 LYS B CA 1
ATOM 2814 C C . LYS B 1 195 ? 2.075 -1.048 15.619 1.00 8.21 179 LYS B C 1
ATOM 2815 O O . LYS B 1 195 ? 3.119 -1.651 15.826 1.00 8.85 179 LYS B O 1
ATOM 2821 N N . ASN B 1 196 ? 1.955 -0.129 14.666 1.00 8.52 180 ASN B N 1
ATOM 2822 C CA . ASN B 1 196 ? 2.970 0.135 13.637 1.00 8.72 180 ASN B CA 1
ATOM 2823 C C . ASN B 1 196 ? 3.490 -1.144 12.987 1.00 8.55 180 ASN B C 1
ATOM 2824 O O . ASN B 1 196 ? 4.638 -1.216 12.549 1.00 8.97 180 ASN B O 1
ATOM 2829 N N . ALA B 1 197 ? 2.609 -2.127 12.844 1.00 8.35 181 ALA B N 1
ATOM 2830 C CA . ALA B 1 197 ? 2.928 -3.335 12.113 1.00 8.73 181 ALA B CA 1
ATOM 2831 C C . ALA B 1 197 ? 3.419 -2.974 10.724 1.00 8.88 181 ALA B C 1
ATOM 2832 O O . ALA B 1 197 ? 2.887 -2.070 10.079 1.00 8.87 181 ALA B O 1
ATOM 2834 N N . ASP B 1 198 ? 4.447 -3.671 10.274 1.00 9.55 182 ASP B N 1
ATOM 2835 C CA . ASP B 1 198 ? 5.072 -3.406 8.977 1.00 10.17 182 ASP B CA 1
ATOM 2836 C C . ASP B 1 198 ? 4.622 -4.418 7.929 1.00 9.58 182 ASP B C 1
ATOM 2837 O O . ASP B 1 198 ? 5.097 -5.548 7.907 1.00 10.06 182 ASP B O 1
ATOM 2842 N N . ASN B 1 199 ? 3.729 -3.988 7.038 1.00 9.63 183 ASN B N 1
ATOM 2843 C CA . ASN B 1 199 ? 3.202 -4.821 5.958 1.00 9.70 183 ASN B CA 1
ATOM 2844 C C . ASN B 1 199 ? 2.728 -6.189 6.430 1.00 9.56 183 ASN B C 1
ATOM 2845 O O . ASN B 1 199 ? 3.202 -7.218 5.933 1.00 9.59 183 ASN B O 1
ATOM 2850 N N . PRO B 1 200 ? 1.766 -6.252 7.335 1.00 9.28 184 PRO B N 1
ATOM 2851 C CA . PRO B 1 200 ? 1.313 -7.551 7.829 1.00 9.62 184 PRO B CA 1
ATOM 2852 C C . PRO B 1 200 ? 0.601 -8.337 6.742 1.00 9.07 184 PRO B C 1
ATOM 2853 O O . PRO B 1 200 ? -0.137 -7.780 5.927 1.00 8.84 184 PRO B O 1
ATOM 2857 N N . SER B 1 201 ? 0.866 -9.636 6.712 1.00 9.24 185 SER B N 1
ATOM 2858 C CA . SER B 1 201 ? 0.061 -10.523 5.901 1.00 9.14 185 SER B CA 1
ATOM 2859 C C . SER B 1 201 ? -1.291 -10.761 6.571 1.00 9.03 185 SER B C 1
ATOM 2860 O O . SER B 1 201 ? -1.513 -10.442 7.739 1.00 9.30 185 SER B O 1
ATOM 2863 N N . MET B 1 202 ? -2.210 -11.307 5.795 1.00 8.87 186 MET B N 1
ATOM 2864 C CA . MET B 1 202 ? -3.549 -11.561 6.279 1.00 8.77 186 MET B CA 1
ATOM 2865 C C . MET B 1 202 ? -4.141 -12.669 5.426 1.00 9.15 186 MET B C 1
ATOM 2866 O O . MET B 1 202 ? -3.585 -13.053 4.393 1.00 8.89 186 MET B O 1
ATOM 2871 N N . LYS B 1 203 ? -5.233 -13.236 5.925 1.00 9.00 187 LYS B N 1
ATOM 2872 C CA . LYS B 1 203 ? -6.201 -13.944 5.111 1.00 9.34 187 LYS B CA 1
ATOM 2873 C C . LYS B 1 203 ? -7.481 -13.117 5.155 1.00 9.34 187 LYS B C 1
ATOM 2874 O O . LYS B 1 203 ? -7.807 -12.540 6.195 1.00 9.12 187 LYS B O 1
ATOM 2880 N N . PHE B 1 204 ? -8.168 -13.006 4.015 1.00 9.09 188 PHE B N 1
ATOM 2881 C CA . PHE B 1 204 ? -9.327 -12.140 3.871 1.00 9.01 188 PHE B CA 1
ATOM 2882 C C . PHE B 1 204 ? -10.508 -12.910 3.306 1.00 9.33 188 PHE B C 1
ATOM 2883 O O . PHE B 1 204 ? -10.346 -13.939 2.651 1.00 9.99 188 PHE B O 1
ATOM 2891 N N . THR B 1 205 ? -11.700 -12.360 3.531 1.00 9.10 189 THR B N 1
ATOM 2892 C CA . THR B 1 205 ? -12.949 -12.861 2.974 1.00 9.10 189 THR B CA 1
ATOM 2893 C C . THR B 1 205 ? -13.854 -11.687 2.634 1.00 8.91 189 THR B C 1
ATOM 2894 O O . THR B 1 205 ? -13.995 -10.759 3.436 1.00 9.11 189 THR B O 1
ATOM 2898 N N . GLN B 1 206 ? -14.487 -11.731 1.462 1.00 8.74 190 GLN B N 1
ATOM 2899 C CA . GLN B 1 206 ? -15.351 -10.631 1.068 1.00 8.36 190 GLN B CA 1
ATOM 2900 C C . GLN B 1 206 ? -16.606 -10.661 1.934 1.00 8.38 190 GLN B C 1
ATOM 2901 O O . GLN B 1 206 ? -17.129 -11.728 2.253 1.00 8.83 190 GLN B O 1
ATOM 2907 N N . VAL B 1 207 ? -17.062 -9.492 2.365 1.00 7.75 191 VAL B N 1
ATOM 2908 C CA . VAL B 1 207 ? -18.258 -9.385 3.185 1.00 7.72 191 VAL B CA 1
ATOM 2909 C C . VAL B 1 207 ? -19.122 -8.307 2.563 1.00 7.73 191 VAL B C 1
ATOM 2910 O O . VAL B 1 207 ? -18.676 -7.525 1.731 1.00 8.11 191 VAL B O 1
ATOM 2914 N N . ARG B 1 208 ? -20.393 -8.336 2.917 1.00 7.78 192 ARG B N 1
ATOM 2915 C CA . ARG B 1 208 ? -21.269 -7.234 2.590 1.00 7.81 192 ARG B CA 1
ATOM 2916 C C . ARG B 1 208 ? -20.844 -6.023 3.417 1.00 8.69 192 ARG B C 1
ATOM 2917 O O . ARG B 1 208 ? -20.464 -6.151 4.588 1.00 8.45 192 ARG B O 1
ATOM 2925 N N . CYS B 1 209 ? -20.765 -4.872 2.761 1.00 8.51 193 CYS B N 1
ATOM 2926 C CA . CYS B 1 209 ? -20.138 -3.709 3.371 1.00 8.88 193 CYS B CA 1
ATOM 2927 C C . CYS B 1 209 ? -20.931 -3.228 4.585 1.00 8.98 193 CYS B C 1
ATOM 2928 O O . CYS B 1 209 ? -22.146 -3.068 4.503 1.00 9.03 193 CYS B O 1
ATOM 2931 N N . PRO B 1 210 ? -20.300 -3.017 5.731 1.00 9.15 194 PRO B N 1
ATOM 2932 C CA . PRO B 1 210 ? -21.047 -2.491 6.878 1.00 9.52 194 PRO B CA 1
ATOM 2933 C C . PRO B 1 210 ? -21.459 -1.042 6.659 1.00 9.63 194 PRO B C 1
ATOM 2934 O O . PRO B 1 210 ? -20.806 -0.278 5.944 1.00 9.80 194 PRO B O 1
ATOM 2938 N N . THR B 1 211 ? -22.559 -0.670 7.300 1.00 9.70 195 THR B N 1
ATOM 2939 C CA . THR B 1 211 ? -23.042 0.701 7.203 1.00 10.10 195 THR B CA 1
ATOM 2940 C C . THR B 1 211 ? -22.074 1.686 7.824 1.00 10.48 195 THR B C 1
ATOM 2941 O O . THR B 1 211 ? -22.053 2.854 7.443 1.00 10.77 195 THR B O 1
ATOM 2945 N N . ILE B 1 212 ? -21.253 1.243 8.774 1.00 10.82 196 ILE B N 1
ATOM 2946 C CA . ILE B 1 212 ? -20.325 2.176 9.384 1.00 10.76 196 ILE B CA 1
ATOM 2947 C C . ILE B 1 212 ? -19.220 2.564 8.431 1.00 10.13 196 ILE B C 1
ATOM 2948 O O . ILE B 1 212 ? -18.576 3.600 8.632 1.00 10.33 196 ILE B O 1
ATOM 2953 N N . LEU B 1 213 ? -18.991 1.770 7.387 1.00 10.13 197 LEU B N 1
ATOM 2954 C CA . LEU B 1 213 ? -18.084 2.160 6.314 1.00 10.18 197 LEU B CA 1
ATOM 2955 C C . LEU B 1 213 ? -18.821 2.880 5.186 1.00 10.38 197 LEU B C 1
ATOM 2956 O O . LEU B 1 213 ? -18.432 3.982 4.782 1.00 10.30 197 LEU B O 1
ATOM 2961 N N . THR B 1 214 ? -19.908 2.291 4.688 1.00 10.35 198 THR B N 1
ATOM 2962 C CA . THR B 1 214 ? -20.591 2.889 3.551 1.00 10.07 198 THR B CA 1
ATOM 2963 C C . THR B 1 214 ? -21.329 4.177 3.889 1.00 10.20 198 THR B C 1
ATOM 2964 O O . THR B 1 214 ? -21.697 4.912 2.971 1.00 10.29 198 THR B O 1
ATOM 2968 N N . GLN B 1 215 ? -21.581 4.475 5.157 1.00 10.71 199 GLN B N 1
ATOM 2969 C CA . GLN B 1 215 ? -22.175 5.778 5.439 1.00 11.44 199 GLN B CA 1
ATOM 2970 C C . GLN B 1 215 ? -21.140 6.875 5.324 1.00 11.39 199 GLN B C 1
ATOM 2971 O O . GLN B 1 215 ? -21.505 8.031 5.076 1.00 11.84 199 GLN B O 1
ATOM 2977 N N . LYS B 1 216 ? -19.860 6.517 5.478 1.00 10.78 200 LYS B N 1
ATOM 2978 C CA . LYS B 1 216 ? -18.756 7.425 5.212 1.00 10.36 200 LYS B CA 1
ATOM 2979 C C . LYS B 1 216 ? -18.515 7.552 3.723 1.00 10.53 200 LYS B C 1
ATOM 2980 O O . LYS B 1 216 ? -18.445 8.664 3.193 1.00 11.74 200 LYS B O 1
ATOM 2986 N N . SER B 1 217 ? -18.381 6.428 3.024 1.00 10.16 201 SER B N 1
ATOM 2987 C CA . SER B 1 217 ? -17.984 6.516 1.624 1.00 9.93 201 SER B CA 1
ATOM 2988 C C . SER B 1 217 ? -19.156 6.785 0.694 1.00 9.87 201 SER B C 1
ATOM 2989 O O . SER B 1 217 ? -18.970 7.402 -0.363 1.00 10.30 201 SER B O 1
ATOM 2992 N N . GLN B 1 218 ? -20.351 6.350 1.066 1.00 10.12 202 GLN B N 1
ATOM 2993 C CA . GLN B 1 218 ? -21.585 6.504 0.303 1.00 10.28 202 GLN B CA 1
ATOM 2994 C C . GLN B 1 218 ? -21.657 5.594 -0.907 1.00 9.86 202 GLN B C 1
ATOM 2995 O O . GLN B 1 218 ? -22.551 5.766 -1.744 1.00 9.94 202 GLN B O 1
ATOM 2997 N N . CYS B 1 219 ? -20.780 4.609 -1.011 1.00 9.50 203 CYS B N 1
ATOM 2998 C CA . CYS B 1 219 ? -20.708 3.765 -2.202 1.00 9.28 203 CYS B CA 1
ATOM 2999 C C . CYS B 1 219 ? -21.124 2.338 -1.854 1.00 9.58 203 CYS B C 1
ATOM 3000 O O . CYS B 1 219 ? -20.340 1.577 -1.268 1.00 9.39 203 CYS B O 1
ATOM 3003 N N . VAL B 1 220 ? -22.336 1.962 -2.252 1.00 8.84 204 VAL B N 1
ATOM 3004 C CA . VAL B 1 220 ? -22.890 0.651 -1.948 1.00 9.00 204 VAL B CA 1
ATOM 3005 C C . VAL B 1 220 ? -23.106 -0.119 -3.247 1.00 9.53 204 VAL B C 1
ATOM 3006 O O . VAL B 1 220 ? -23.828 0.342 -4.139 1.00 9.58 204 VAL B O 1
ATOM 3010 N N . ARG B 1 221 ? -22.468 -1.284 -3.358 1.00 9.62 205 ARG B N 1
ATOM 3011 C CA . ARG B 1 221 ? -22.676 -2.133 -4.527 1.00 10.71 205 ARG B CA 1
ATOM 3012 C C . ARG B 1 221 ? -24.134 -2.564 -4.556 1.00 11.09 205 ARG B C 1
ATOM 3013 O O . ARG B 1 221 ? -24.630 -3.155 -3.591 1.00 10.67 205 ARG B O 1
ATOM 3021 N N . THR B 1 222 ? -24.829 -2.245 -5.655 1.00 11.57 206 THR B N 1
ATOM 3022 C CA . THR B 1 222 ? -26.274 -2.413 -5.579 1.00 13.06 206 THR B CA 1
ATOM 3023 C C . THR B 1 222 ? -26.895 -3.713 -6.080 1.00 15.76 206 THR B C 1
ATOM 3024 O O . THR B 1 222 ? -28.006 -4.048 -5.619 1.00 17.42 206 THR B O 1
ATOM 3028 N N . PRO B 1 223 ? -26.280 -4.514 -6.950 1.00 14.53 207 PRO B N 1
ATOM 3029 C CA . PRO B 1 223 ? -26.865 -5.840 -7.136 1.00 14.95 207 PRO B CA 1
ATOM 3030 C C . PRO B 1 223 ? -26.654 -6.695 -5.911 1.00 17.33 207 PRO B C 1
ATOM 3031 O O . PRO B 1 223 ? -27.444 -7.621 -5.697 1.00 26.32 207 PRO B O 1
ATOM 3035 N N . GLY B 1 224 ? -25.722 -6.320 -5.027 1.00 13.97 208 GLY B N 1
ATOM 3036 C CA . GLY B 1 224 ? -25.331 -7.152 -3.911 1.00 13.32 208 GLY B CA 1
ATOM 3037 C C . GLY B 1 224 ? -23.844 -7.474 -3.923 1.00 11.91 208 GLY B C 1
ATOM 3038 O O . GLY B 1 224 ? -23.403 -8.519 -3.417 1.00 11.82 208 GLY B O 1
ATOM 3039 N N . LEU C 1 17 ? 19.906 33.252 19.578 1.00 41.57 1 LEU C N 1
ATOM 3040 C CA . LEU C 1 17 ? 20.396 33.173 18.199 1.00 44.20 1 LEU C CA 1
ATOM 3041 C C . LEU C 1 17 ? 21.892 33.436 18.181 1.00 40.73 1 LEU C C 1
ATOM 3042 O O . LEU C 1 17 ? 22.338 34.572 18.392 1.00 38.79 1 LEU C O 1
ATOM 3047 N N . THR C 1 18 ? 22.667 32.388 17.911 1.00 41.76 2 THR C N 1
ATOM 3048 C CA . THR C 1 18 ? 24.109 32.536 17.846 1.00 42.22 2 THR C CA 1
ATOM 3049 C C . THR C 1 18 ? 24.479 33.109 16.478 1.00 41.13 2 THR C C 1
ATOM 3050 O O . THR C 1 18 ? 23.969 32.662 15.447 1.00 40.35 2 THR C O 1
ATOM 3054 N N . SER C 1 19 ? 25.342 34.121 16.481 1.00 41.73 3 SER C N 1
ATOM 3055 C CA . SER C 1 19 ? 25.877 34.728 15.269 1.00 41.33 3 SER C CA 1
ATOM 3056 C C . SER C 1 19 ? 27.177 35.415 15.635 1.00 40.95 3 SER C C 1
ATOM 3057 O O . SER C 1 19 ? 27.370 35.810 16.785 1.00 44.06 3 SER C O 1
ATOM 3060 N N . GLY C 1 20 ? 28.078 35.554 14.672 1.00 41.76 4 GLY C N 1
ATOM 3061 C CA . GLY C 1 20 ? 29.230 36.395 14.918 1.00 41.25 4 GLY C CA 1
ATOM 3062 C C . GLY C 1 20 ? 30.357 36.157 13.938 1.00 41.10 4 GLY C C 1
ATOM 3063 O O . GLY C 1 20 ? 30.194 35.500 12.911 1.00 41.17 4 GLY C O 1
ATOM 3064 N N . SER C 1 21 ? 31.523 36.666 14.312 1.00 41.87 5 SER C N 1
ATOM 3065 C CA . SER C 1 21 ? 32.740 36.498 13.539 1.00 42.85 5 SER C CA 1
ATOM 3066 C C . SER C 1 21 ? 33.587 35.407 14.174 1.00 44.09 5 SER C C 1
ATOM 3067 O O . SER C 1 21 ? 33.524 35.177 15.387 1.00 45.65 5 SER C O 1
ATOM 3070 N N . GLY C 1 22 ? 34.370 34.716 13.352 1.00 42.79 6 GLY C N 1
ATOM 3071 C CA . GLY C 1 22 ? 35.239 33.742 13.985 1.00 41.38 6 GLY C CA 1
ATOM 3072 C C . GLY C 1 22 ? 36.355 33.368 13.049 1.00 40.78 6 GLY C C 1
ATOM 3073 O O . GLY C 1 22 ? 36.390 33.786 11.892 1.00 40.75 6 GLY C O 1
ATOM 3074 N N . VAL C 1 23 ? 37.293 32.591 13.576 1.00 42.63 7 VAL C N 1
ATOM 3075 C CA . VAL C 1 23 ? 38.331 31.984 12.754 1.00 41.00 7 VAL C CA 1
ATOM 3076 C C . VAL C 1 23 ? 38.201 30.471 12.924 1.00 40.85 7 VAL C C 1
ATOM 3077 O O . VAL C 1 23 ? 37.551 29.981 13.856 1.00 40.95 7 VAL C O 1
ATOM 3081 N N . THR C 1 24 ? 38.793 29.730 11.983 1.00 40.38 8 THR C N 1
ATOM 3082 C CA . THR C 1 24 ? 38.714 28.275 11.928 1.00 40.24 8 THR C CA 1
ATOM 3083 C C . THR C 1 24 ? 40.110 27.690 12.027 1.00 41.57 8 THR C C 1
ATOM 3084 O O . THR C 1 24 ? 41.122 28.396 11.940 1.00 42.22 8 THR C O 1
ATOM 3088 N N . THR C 1 25 ? 40.141 26.374 12.222 1.00 41.35 9 THR C N 1
ATOM 3089 C CA . THR C 1 25 ? 41.333 25.569 12.053 1.00 40.95 9 THR C CA 1
ATOM 3090 C C . THR C 1 25 ? 40.890 24.287 11.357 1.00 40.22 9 THR C C 1
ATOM 3091 O O . THR C 1 25 ? 39.713 24.112 11.024 1.00 39.66 9 THR C O 1
ATOM 3095 N N . ARG C 1 26 ? 41.847 23.402 11.107 1.00 40.73 10 ARG C N 1
ATOM 3096 C CA . ARG C 1 26 ? 41.592 22.071 10.578 1.00 39.78 10 ARG C CA 1
ATOM 3097 C C . ARG C 1 26 ? 42.239 21.055 11.503 1.00 40.17 10 ARG C C 1
ATOM 3098 O O . ARG C 1 26 ? 43.342 21.287 12.014 1.00 40.35 10 ARG C O 1
ATOM 3106 N N . TYR C 1 27 ? 41.577 19.919 11.701 1.00 40.66 11 TYR C N 1
ATOM 3107 C CA . TYR C 1 27 ? 42.168 18.919 12.581 1.00 40.73 11 TYR C CA 1
ATOM 3108 C C . TYR C 1 27 ? 41.456 17.593 12.391 1.00 40.40 11 TYR C C 1
ATOM 3109 O O . TYR C 1 27 ? 40.324 17.538 11.906 1.00 40.82 11 TYR C O 1
ATOM 3118 N N . TRP C 1 28 ? 42.155 16.519 12.758 1.00 39.46 12 TRP C N 1
ATOM 3119 C CA . TRP C 1 28 ? 41.557 15.192 12.742 1.00 39.11 12 TRP C CA 1
ATOM 3120 C C . TRP C 1 28 ? 42.337 14.320 13.721 1.00 40.08 12 TRP C C 1
ATOM 3121 O O . TRP C 1 28 ? 43.344 13.724 13.342 1.00 39.92 12 TRP C O 1
ATOM 3132 N N . ASP C 1 29 ? 41.835 14.210 14.947 1.00 41.31 13 ASP C N 1
ATOM 3133 C CA . ASP C 1 29 ? 42.508 13.431 15.981 1.00 41.74 13 ASP C CA 1
ATOM 3134 C C . ASP C 1 29 ? 42.016 11.994 16.094 1.00 41.56 13 ASP C C 1
ATOM 3135 O O . ASP C 1 29 ? 42.544 11.250 16.927 1.00 41.61 13 ASP C O 1
ATOM 3140 N N . CYS C 1 30 ? 41.039 11.589 15.281 1.00 41.96 14 CYS C N 1
ATOM 3141 C CA . CYS C 1 30 ? 40.426 10.260 15.261 1.00 42.14 14 CYS C CA 1
ATOM 3142 C C . CYS C 1 30 ? 39.567 9.992 16.492 1.00 41.10 14 CYS C C 1
ATOM 3143 O O . CYS C 1 30 ? 39.016 8.889 16.620 1.00 40.44 14 CYS C O 1
ATOM 3146 N N . CYS C 1 31 ? 39.454 10.953 17.409 1.00 41.04 15 CYS C N 1
ATOM 3147 C CA . CYS C 1 31 ? 38.837 10.738 18.710 1.00 41.58 15 CYS C CA 1
ATOM 3148 C C . CYS C 1 31 ? 37.322 10.901 18.708 1.00 41.52 15 CYS C C 1
ATOM 3149 O O . CYS C 1 31 ? 36.723 11.629 17.912 1.00 41.88 15 CYS C O 1
ATOM 3152 N N . LYS C 1 32 ? 36.721 10.264 19.668 1.00 41.36 16 LYS C N 1
ATOM 3153 C CA . LYS C 1 32 ? 35.294 10.420 19.814 1.00 42.28 16 LYS C CA 1
ATOM 3154 C C . LYS C 1 32 ? 34.971 11.781 20.434 1.00 43.54 16 LYS C C 1
ATOM 3155 O O . LYS C 1 32 ? 35.464 12.104 21.526 1.00 42.49 16 LYS C O 1
ATOM 3161 N N . PRO C 1 33 ? 34.129 12.576 19.786 1.00 43.93 17 PRO C N 1
ATOM 3162 C CA . PRO C 1 33 ? 33.940 13.974 20.180 1.00 42.91 17 PRO C CA 1
ATOM 3163 C C . PRO C 1 33 ? 33.193 14.127 21.497 1.00 42.32 17 PRO C C 1
ATOM 3164 O O . PRO C 1 33 ? 32.523 13.211 21.978 1.00 42.13 17 PRO C O 1
ATOM 3168 N N . SER C 1 34 ? 33.388 15.293 22.116 1.00 42.49 18 SER C N 1
ATOM 3169 C CA . SER C 1 34 ? 32.844 15.530 23.451 1.00 42.44 18 SER C CA 1
ATOM 3170 C C . SER C 1 34 ? 31.311 15.504 23.468 1.00 42.96 18 SER C C 1
ATOM 3171 O O . SER C 1 34 ? 30.714 15.159 24.495 1.00 43.25 18 SER C O 1
ATOM 3174 N N . CYS C 1 35 ? 30.651 15.863 22.361 1.00 42.66 19 CYS C N 1
ATOM 3175 C CA . CYS C 1 35 ? 29.192 15.790 22.306 1.00 42.48 19 CYS C CA 1
ATOM 3176 C C . CYS C 1 35 ? 28.686 14.381 22.042 1.00 41.51 19 CYS C C 1
ATOM 3177 O O . CYS C 1 35 ? 27.472 14.193 21.939 1.00 40.90 19 CYS C O 1
ATOM 3180 N N . SER C 1 36 ? 29.578 13.398 21.946 1.00 41.71 20 SER C N 1
ATOM 3181 C CA . SER C 1 36 ? 29.214 12.004 21.737 1.00 40.79 20 SER C CA 1
ATOM 3182 C C . SER C 1 36 ? 28.841 11.287 23.022 1.00 42.22 20 SER C C 1
ATOM 3183 O O . SER C 1 36 ? 28.532 10.091 22.981 1.00 43.23 20 SER C O 1
ATOM 3185 N N . TRP C 1 37 ? 28.878 11.967 24.157 1.00 42.09 21 TRP C N 1
ATOM 3186 C CA . TRP C 1 37 ? 28.362 11.385 25.378 1.00 41.60 21 TRP C CA 1
ATOM 3187 C C . TRP C 1 37 ? 26.901 11.788 25.538 1.00 42.29 21 TRP C C 1
ATOM 3188 O O . TRP C 1 37 ? 26.455 12.820 25.028 1.00 40.65 21 TRP C O 1
ATOM 3199 N N . GLY C 1 38 ? 26.156 10.960 26.263 1.00 43.91 22 GLY C N 1
ATOM 3200 C CA . GLY C 1 38 ? 24.827 11.352 26.675 1.00 43.24 22 GLY C CA 1
ATOM 3201 C C . GLY C 1 38 ? 24.893 12.351 27.813 1.00 41.34 22 GLY C C 1
ATOM 3202 O O . GLY C 1 38 ? 25.868 12.414 28.557 1.00 39.84 22 GLY C O 1
ATOM 3203 N N . GLY C 1 39 ? 23.852 13.176 27.918 1.00 43.74 23 GLY C N 1
ATOM 3204 C CA . GLY C 1 39 ? 23.782 14.146 28.996 1.00 43.12 23 GLY C CA 1
ATOM 3205 C C . GLY C 1 39 ? 24.611 15.400 28.800 1.00 44.10 23 GLY C C 1
ATOM 3206 O O . GLY C 1 39 ? 24.754 16.174 29.754 1.00 42.47 23 GLY C O 1
ATOM 3207 N N . LYS C 1 40 ? 25.184 15.618 27.606 1.00 43.53 24 LYS C N 1
ATOM 3208 C CA . LYS C 1 40 ? 25.975 16.811 27.317 1.00 43.73 24 LYS C CA 1
ATOM 3209 C C . LYS C 1 40 ? 25.162 17.941 26.720 1.00 45.94 24 LYS C C 1
ATOM 3210 O O . LYS C 1 40 ? 25.601 19.097 26.747 1.00 45.34 24 LYS C O 1
ATOM 3216 N N . ALA C 1 41 ? 24.025 17.622 26.135 1.00 46.04 25 ALA C N 1
ATOM 3217 C CA . ALA C 1 41 ? 23.047 18.619 25.756 1.00 46.34 25 ALA C CA 1
ATOM 3218 C C . ALA C 1 41 ? 21.749 17.861 25.674 1.00 47.42 25 ALA C C 1
ATOM 3219 O O . ALA C 1 41 ? 21.727 16.628 25.656 1.00 47.28 25 ALA C O 1
ATOM 3221 N N . SER C 1 42 ? 20.670 18.601 25.676 1.00 48.72 26 SER C N 1
ATOM 3222 C CA . SER C 1 42 ? 19.372 17.984 25.512 1.00 48.87 26 SER C CA 1
ATOM 3223 C C . SER C 1 42 ? 19.200 17.662 24.020 1.00 49.58 26 SER C C 1
ATOM 3224 O O . SER C 1 42 ? 19.077 18.583 23.202 1.00 50.85 26 SER C O 1
ATOM 3227 N N . VAL C 1 43 ? 19.258 16.365 23.645 1.00 49.52 27 VAL C N 1
ATOM 3228 C CA . VAL C 1 43 ? 19.189 15.914 22.247 1.00 48.58 27 VAL C CA 1
ATOM 3229 C C . VAL C 1 43 ? 18.404 14.603 22.122 1.00 48.34 27 VAL C C 1
ATOM 3230 O O . VAL C 1 43 ? 18.143 13.908 23.108 1.00 46.57 27 VAL C O 1
ATOM 3234 N N . THR C 1 44 ? 18.019 14.273 20.876 1.00 47.99 28 THR C N 1
ATOM 3235 C CA . THR C 1 44 ? 17.331 13.005 20.614 1.00 47.00 28 THR C CA 1
ATOM 3236 C C . THR C 1 44 ? 18.246 11.825 20.928 1.00 46.58 28 THR C C 1
ATOM 3237 O O . THR C 1 44 ? 17.852 10.875 21.615 1.00 44.51 28 THR C O 1
ATOM 3241 N N . LYS C 1 45 ? 19.482 11.884 20.441 1.00 47.51 29 LYS C N 1
ATOM 3242 C CA . LYS C 1 45 ? 20.528 10.900 20.678 1.00 47.19 29 LYS C CA 1
ATOM 3243 C C . LYS C 1 45 ? 21.845 11.657 20.675 1.00 46.32 29 LYS C C 1
ATOM 3244 O O . LYS C 1 45 ? 21.956 12.682 19.995 1.00 45.07 29 LYS C O 1
ATOM 3250 N N . PRO C 1 46 ? 22.857 11.177 21.391 1.00 46.27 30 PRO C N 1
ATOM 3251 C CA . PRO C 1 46 ? 24.182 11.803 21.300 1.00 44.30 30 PRO C CA 1
ATOM 3252 C C . PRO C 1 46 ? 24.741 11.619 19.896 1.00 42.32 30 PRO C C 1
ATOM 3253 O O . PRO C 1 46 ? 24.186 10.886 19.080 1.00 42.75 30 PRO C O 1
ATOM 3257 N N . VAL C 1 47 ? 25.834 12.325 19.593 1.00 41.39 31 VAL C N 1
ATOM 3258 C CA . VAL C 1 47 ? 26.496 12.105 18.308 1.00 43.50 31 VAL C CA 1
ATOM 3259 C C . VAL C 1 47 ? 27.061 10.687 18.253 1.00 43.67 31 VAL C C 1
ATOM 3260 O O . VAL C 1 47 ? 27.731 10.222 19.184 1.00 44.01 31 VAL C O 1
ATOM 3264 N N . ARG C 1 48 ? 26.833 10.016 17.131 1.00 43.92 32 ARG C N 1
ATOM 3265 C CA . ARG C 1 48 ? 27.209 8.615 16.989 1.00 43.49 32 ARG C CA 1
ATOM 3266 C C . ARG C 1 48 ? 28.727 8.430 16.988 1.00 43.55 32 ARG C C 1
ATOM 3267 O O . ARG C 1 48 ? 29.447 9.066 16.208 1.00 43.19 32 ARG C O 1
ATOM 3275 N N . THR C 1 49 ? 29.211 7.509 17.821 1.00 43.17 33 THR C N 1
ATOM 3276 C CA . THR C 1 49 ? 30.613 7.128 17.791 1.00 42.12 33 THR C CA 1
ATOM 3277 C C . THR C 1 49 ? 30.755 5.689 17.341 1.00 40.96 33 THR C C 1
ATOM 3278 O O . THR C 1 49 ? 29.813 4.894 17.391 1.00 40.71 33 THR C O 1
ATOM 3282 N N . CYS C 1 50 ? 31.956 5.364 16.897 1.00 40.50 34 CYS C N 1
ATOM 3283 C CA . CYS C 1 50 ? 32.154 4.118 16.191 1.00 42.75 34 CYS C CA 1
ATOM 3284 C C . CYS C 1 50 ? 33.311 3.339 16.795 1.00 43.47 34 CYS C C 1
ATOM 3285 O O . CYS C 1 50 ? 34.057 3.833 17.642 1.00 43.04 34 CYS C O 1
ATOM 3288 N N . LYS C 1 51 ? 33.428 2.086 16.366 1.00 44.02 35 LYS C N 1
ATOM 3289 C CA . LYS C 1 51 ? 34.561 1.244 16.708 1.00 43.51 35 LYS C CA 1
ATOM 3290 C C . LYS C 1 51 ? 35.749 1.594 15.810 1.00 43.65 35 LYS C C 1
ATOM 3291 O O . LYS C 1 51 ? 35.649 2.415 14.891 1.00 43.64 35 LYS C O 1
ATOM 3297 N N . ALA C 1 52 ? 36.874 0.907 16.040 1.00 42.92 36 ALA C N 1
ATOM 3298 C CA . ALA C 1 52 ? 38.098 1.153 15.285 1.00 42.21 36 ALA C CA 1
ATOM 3299 C C . ALA C 1 52 ? 37.865 1.187 13.784 1.00 42.90 36 ALA C C 1
ATOM 3300 O O . ALA C 1 52 ? 38.697 1.731 13.052 1.00 44.54 36 ALA C O 1
ATOM 3302 N N . ASN C 1 53 ? 36.801 0.557 13.295 1.00 43.59 37 ASN C N 1
ATOM 3303 C CA . ASN C 1 53 ? 36.566 0.531 11.859 1.00 44.32 37 ASN C CA 1
ATOM 3304 C C . ASN C 1 53 ? 36.067 1.862 11.308 1.00 43.38 37 ASN C C 1
ATOM 3305 O O . ASN C 1 53 ? 36.289 2.152 10.126 1.00 43.13 37 ASN C O 1
ATOM 3310 N N . GLY C 1 54 ? 35.449 2.697 12.140 1.00 42.28 38 GLY C N 1
ATOM 3311 C CA . GLY C 1 54 ? 34.876 3.936 11.668 1.00 41.86 38 GLY C CA 1
ATOM 3312 C C . GLY C 1 54 ? 33.492 3.788 11.077 1.00 42.40 38 GLY C C 1
ATOM 3313 O O . GLY C 1 54 ? 32.862 4.803 10.753 1.00 42.00 38 GLY C O 1
ATOM 3314 N N . ASN C 1 55 ? 32.978 2.559 10.991 1.00 43.46 39 ASN C N 1
ATOM 3315 C CA . ASN C 1 55 ? 31.699 2.223 10.377 1.00 42.24 39 ASN C CA 1
ATOM 3316 C C . ASN C 1 55 ? 30.707 1.650 11.369 1.00 41.85 39 ASN C C 1
ATOM 3317 O O . ASN C 1 55 ? 29.525 2.014 11.343 1.00 41.24 39 ASN C O 1
ATOM 3322 N N . THR C 1 56 ? 31.176 0.774 12.254 1.00 42.32 40 THR C N 1
ATOM 3323 C CA . THR C 1 56 ? 30.328 0.042 13.182 1.00 42.71 40 THR C CA 1
ATOM 3324 C C . THR C 1 56 ? 30.094 0.865 14.441 1.00 42.34 40 THR C C 1
ATOM 3325 O O . THR C 1 56 ? 31.045 1.362 15.056 1.00 41.54 40 THR C O 1
ATOM 3329 N N . THR C 1 57 ? 28.828 0.993 14.823 1.00 42.88 41 THR C N 1
ATOM 3330 C CA . THR C 1 57 ? 28.458 1.828 15.958 1.00 43.51 41 THR C CA 1
ATOM 3331 C C . THR C 1 57 ? 28.898 1.196 17.276 1.00 42.86 41 THR C C 1
ATOM 3332 O O . THR C 1 57 ? 28.803 -0.020 17.472 1.00 43.38 41 THR C O 1
ATOM 3336 N N . ILE C 1 58 ? 29.414 2.036 18.165 1.00 42.38 42 ILE C N 1
ATOM 3337 C CA . ILE C 1 58 ? 29.767 1.643 19.519 1.00 43.18 42 ILE C CA 1
ATOM 3338 C C . ILE C 1 58 ? 28.763 2.303 20.459 1.00 42.21 42 ILE C C 1
ATOM 3339 O O . ILE C 1 58 ? 28.047 3.237 20.084 1.00 42.34 42 ILE C O 1
ATOM 3344 N N . ASP C 1 59 ? 28.695 1.797 21.688 1.00 41.82 43 ASP C N 1
ATOM 3345 C CA . ASP C 1 59 ? 27.785 2.378 22.665 1.00 42.70 43 ASP C CA 1
ATOM 3346 C C . ASP C 1 59 ? 28.275 3.771 23.037 1.00 41.34 43 ASP C C 1
ATOM 3347 O O . ASP C 1 59 ? 29.479 4.011 23.158 1.00 41.13 43 ASP C O 1
ATOM 3349 N N . SER C 1 60 ? 27.326 4.683 23.237 1.00 40.29 44 SER C N 1
ATOM 3350 C CA . SER C 1 60 ? 27.630 6.085 23.487 1.00 41.88 44 SER C CA 1
ATOM 3351 C C . SER C 1 60 ? 28.430 6.323 24.771 1.00 42.62 44 SER C C 1
ATOM 3352 O O . SER C 1 60 ? 28.888 7.451 24.991 1.00 42.53 44 SER C O 1
ATOM 3355 N N . ASN C 1 61 ? 28.589 5.316 25.633 1.00 43.57 45 ASN C N 1
ATOM 3356 C CA . ASN C 1 61 ? 29.357 5.457 26.869 1.00 41.91 45 ASN C CA 1
ATOM 3357 C C . ASN C 1 61 ? 30.779 4.889 26.841 1.00 41.03 45 ASN C C 1
ATOM 3358 O O . ASN C 1 61 ? 31.529 5.137 27.791 1.00 42.23 45 ASN C O 1
ATOM 3363 N N . THR C 1 62 ? 31.180 4.133 25.819 1.00 41.62 46 THR C N 1
ATOM 3364 C CA . THR C 1 62 ? 32.549 3.619 25.796 1.00 41.41 46 THR C CA 1
ATOM 3365 C C . THR C 1 62 ? 33.568 4.751 25.682 1.00 40.75 46 THR C C 1
ATOM 3366 O O . THR C 1 62 ? 33.406 5.674 24.877 1.00 41.13 46 THR C O 1
ATOM 3370 N N . GLN C 1 63 ? 34.619 4.667 26.501 1.00 40.81 47 GLN C N 1
ATOM 3371 C CA . GLN C 1 63 ? 35.665 5.680 26.523 1.00 40.34 47 GLN C CA 1
ATOM 3372 C C . GLN C 1 63 ? 36.397 5.734 25.186 1.00 39.89 47 GLN C C 1
ATOM 3373 O O . GLN C 1 63 ? 36.570 4.723 24.499 1.00 40.06 47 GLN C O 1
ATOM 3379 N N . SER C 1 64 ? 36.840 6.936 24.835 1.00 39.46 48 SER C N 1
ATOM 3380 C CA . SER C 1 64 ? 37.463 7.191 23.547 1.00 40.37 48 SER C CA 1
ATOM 3381 C C . SER C 1 64 ? 38.887 6.633 23.505 1.00 39.34 48 SER C C 1
ATOM 3382 O O . SER C 1 64 ? 39.544 6.472 24.535 1.00 37.73 48 SER C O 1
ATOM 3385 N N . GLY C 1 65 ? 39.323 6.249 22.294 1.00 40.71 49 GLY C N 1
ATOM 3386 C CA . GLY C 1 65 ? 40.713 5.860 22.073 1.00 40.10 49 GLY C CA 1
ATOM 3387 C C . GLY C 1 65 ? 41.704 6.941 22.475 1.00 40.60 49 GLY C C 1
ATOM 3388 O O . GLY C 1 65 ? 42.867 6.637 22.781 1.00 39.45 49 GLY C O 1
ATOM 3389 N N . CYS C 1 66 ? 41.266 8.216 22.463 1.00 40.36 50 CYS C N 1
ATOM 3390 C CA . CYS C 1 66 ? 42.064 9.304 23.020 1.00 37.16 50 CYS C CA 1
ATOM 3391 C C . CYS C 1 66 ? 42.406 9.051 24.484 1.00 37.75 50 CYS C C 1
ATOM 3392 O O . CYS C 1 66 ? 43.357 9.640 24.991 1.00 36.54 50 CYS C O 1
ATOM 3395 N N . ASN C 1 67 ? 41.628 8.215 25.190 1.00 39.02 51 ASN C N 1
ATOM 3396 C CA . ASN C 1 67 ? 41.828 7.966 26.615 1.00 37.81 51 ASN C CA 1
ATOM 3397 C C . ASN C 1 67 ? 42.012 6.488 26.931 1.00 37.16 51 ASN C C 1
ATOM 3398 O O . ASN C 1 67 ? 41.764 6.081 28.065 1.00 36.48 51 ASN C O 1
ATOM 3403 N N . GLY C 1 68 ? 42.384 5.662 25.962 1.00 38.57 52 GLY C N 1
ATOM 3404 C CA . GLY C 1 68 ? 42.586 4.260 26.261 1.00 39.18 52 GLY C CA 1
ATOM 3405 C C . GLY C 1 68 ? 41.408 3.324 26.059 1.00 40.05 52 GLY C C 1
ATOM 3406 O O . GLY C 1 68 ? 41.494 2.171 26.493 1.00 41.60 52 GLY C O 1
ATOM 3407 N N . GLY C 1 69 ? 40.298 3.779 25.485 1.00 39.90 53 GLY C N 1
ATOM 3408 C CA . GLY C 1 69 ? 39.149 2.917 25.182 1.00 40.14 53 GLY C CA 1
ATOM 3409 C C . GLY C 1 69 ? 39.177 2.381 23.759 1.00 41.08 53 GLY C C 1
ATOM 3410 O O . GLY C 1 69 ? 40.245 2.179 23.167 1.00 40.42 53 GLY C O 1
ATOM 3411 N N . SER C 1 70 ? 37.984 2.167 23.178 1.00 39.81 54 SER C N 1
ATOM 3412 C CA . SER C 1 70 ? 37.903 1.591 21.838 1.00 39.72 54 SER C CA 1
ATOM 3413 C C . SER C 1 70 ? 36.932 2.355 20.951 1.00 41.62 54 SER C C 1
ATOM 3414 O O . SER C 1 70 ? 36.536 1.840 19.894 1.00 41.41 54 SER C O 1
ATOM 3417 N N . SER C 1 71 ? 36.536 3.559 21.354 1.00 41.76 55 SER C N 1
ATOM 3418 C CA . SER C 1 71 ? 35.582 4.357 20.604 1.00 41.85 55 SER C CA 1
ATOM 3419 C C . SER C 1 71 ? 36.306 5.496 19.892 1.00 41.40 55 SER C C 1
ATOM 3420 O O . SER C 1 71 ? 37.194 6.139 20.462 1.00 39.74 55 SER C O 1
ATOM 3423 N N . TYR C 1 72 ? 35.933 5.712 18.630 1.00 41.64 56 TYR C N 1
ATOM 3424 C CA . TYR C 1 72 ? 36.536 6.699 17.747 1.00 41.92 56 TYR C CA 1
ATOM 3425 C C . TYR C 1 72 ? 35.425 7.470 17.041 1.00 41.34 56 TYR C C 1
ATOM 3426 O O . TYR C 1 72 ? 34.240 7.126 17.142 1.00 40.83 56 TYR C O 1
ATOM 3435 N N . VAL C 1 73 ? 35.812 8.528 16.320 1.00 40.02 57 VAL C N 1
ATOM 3436 C CA . VAL C 1 73 ? 34.852 9.247 15.490 1.00 39.94 57 VAL C CA 1
ATOM 3437 C C . VAL C 1 73 ? 34.516 8.410 14.256 1.00 40.24 57 VAL C C 1
ATOM 3438 O O . VAL C 1 73 ? 35.338 7.632 13.755 1.00 40.05 57 VAL C O 1
ATOM 3442 N N . CYS C 1 74 ? 33.296 8.579 13.755 1.00 40.69 58 CYS C N 1
ATOM 3443 C CA . CYS C 1 74 ? 32.791 7.767 12.655 1.00 42.42 58 CYS C CA 1
ATOM 3444 C C . CYS C 1 74 ? 33.261 8.307 11.303 1.00 42.71 58 CYS C C 1
ATOM 3445 O O . CYS C 1 74 ? 33.417 9.517 11.113 1.00 41.84 58 CYS C O 1
ATOM 3448 N N . ASN C 1 75 ? 33.491 7.378 10.361 1.00 43.67 59 ASN C N 1
ATOM 3449 C CA . ASN C 1 75 ? 33.981 7.741 9.027 1.00 43.91 59 ASN C CA 1
ATOM 3450 C C . ASN C 1 75 ? 33.048 8.702 8.291 1.00 45.35 59 ASN C C 1
ATOM 3451 O O . ASN C 1 75 ? 33.518 9.564 7.537 1.00 45.96 59 ASN C O 1
ATOM 3456 N N . ASP C 1 76 ? 31.731 8.564 8.458 1.00 44.25 60 ASP C N 1
ATOM 3457 C CA . ASP C 1 76 ? 30.846 9.460 7.714 1.00 43.74 60 ASP C CA 1
ATOM 3458 C C . ASP C 1 76 ? 30.808 10.879 8.278 1.00 43.51 60 ASP C C 1
ATOM 3459 O O . ASP C 1 76 ? 30.041 11.704 7.767 1.00 44.43 60 ASP C O 1
ATOM 3464 N N . GLN C 1 77 ? 31.580 11.184 9.326 1.00 43.18 61 GLN C N 1
ATOM 3465 C CA . GLN C 1 77 ? 31.650 12.536 9.874 1.00 42.68 61 GLN C CA 1
ATOM 3466 C C . GLN C 1 77 ? 32.776 13.359 9.249 1.00 42.84 61 GLN C C 1
ATOM 3467 O O . GLN C 1 77 ? 33.390 14.196 9.929 1.00 41.99 61 GLN C O 1
ATOM 3473 N N . GLN C 1 78 ? 33.078 13.109 7.988 1.00 42.40 62 GLN C N 1
ATOM 3474 C CA . GLN C 1 78 ? 34.011 13.780 7.102 1.00 41.89 62 GLN C CA 1
ATOM 3475 C C . GLN C 1 78 ? 33.318 14.940 6.399 1.00 41.36 62 GLN C C 1
ATOM 3476 O O . GLN C 1 78 ? 32.086 14.956 6.286 1.00 41.08 62 GLN C O 1
ATOM 3482 N N . PRO C 1 79 ? 34.074 15.928 5.909 1.00 40.73 63 PRO C N 1
ATOM 3483 C CA . PRO C 1 79 ? 33.451 17.010 5.132 1.00 40.21 63 PRO C CA 1
ATOM 3484 C C . PRO C 1 79 ? 33.039 16.522 3.751 1.00 40.61 63 PRO C C 1
ATOM 3485 O O . PRO C 1 79 ? 33.577 15.549 3.213 1.00 39.02 63 PRO C O 1
ATOM 3489 N N . PHE C 1 80 ? 32.039 17.192 3.193 1.00 40.19 64 PHE C N 1
ATOM 3490 C CA . PHE C 1 80 ? 31.534 16.835 1.885 1.00 39.80 64 PHE C CA 1
ATOM 3491 C C . PHE C 1 80 ? 30.935 18.084 1.244 1.00 39.94 64 PHE C C 1
ATOM 3492 O O . PHE C 1 80 ? 31.105 19.206 1.739 1.00 39.32 64 PHE C O 1
ATOM 3500 N N . THR C 1 81 ? 30.265 17.890 0.110 1.00 40.22 65 THR C N 1
ATOM 3501 C CA . THR C 1 81 ? 29.591 18.977 -0.584 1.00 40.30 65 THR C CA 1
ATOM 3502 C C . THR C 1 81 ? 28.188 18.553 -1.005 1.00 38.64 65 THR C C 1
ATOM 3503 O O . THR C 1 81 ? 27.921 17.374 -1.273 1.00 38.22 65 THR C O 1
ATOM 3507 N N . GLN C 1 82 ? 27.296 19.546 -1.042 1.00 37.83 66 GLN C N 1
ATOM 3508 C CA . GLN C 1 82 ? 25.970 19.449 -1.644 1.00 36.96 66 GLN C CA 1
ATOM 3509 C C . GLN C 1 82 ? 25.785 20.662 -2.532 1.00 37.77 66 GLN C C 1
ATOM 3510 O O . GLN C 1 82 ? 25.925 21.790 -2.053 1.00 36.65 66 GLN C O 1
ATOM 3516 N N . GLY C 1 83 ? 25.515 20.440 -3.821 1.00 37.66 67 GLY C N 1
ATOM 3517 C CA . GLY C 1 83 ? 25.526 21.563 -4.744 1.00 35.58 67 GLY C CA 1
ATOM 3518 C C . GLY C 1 83 ? 26.862 22.261 -4.622 1.00 38.00 67 GLY C C 1
ATOM 3519 O O . GLY C 1 83 ? 27.930 21.633 -4.643 1.00 38.65 67 GLY C O 1
ATOM 3520 N N . ASN C 1 84 ? 26.824 23.576 -4.442 1.00 37.03 68 ASN C N 1
ATOM 3521 C CA . ASN C 1 84 ? 28.052 24.334 -4.251 1.00 38.00 68 ASN C CA 1
ATOM 3522 C C . ASN C 1 84 ? 28.387 24.615 -2.770 1.00 37.22 68 ASN C C 1
ATOM 3523 O O . ASN C 1 84 ? 29.336 25.354 -2.499 1.00 37.11 68 ASN C O 1
ATOM 3528 N N . VAL C 1 85 ? 27.646 24.036 -1.813 1.00 37.91 69 VAL C N 1
ATOM 3529 C CA . VAL C 1 85 ? 27.799 24.326 -0.381 1.00 37.49 69 VAL C CA 1
ATOM 3530 C C . VAL C 1 85 ? 28.607 23.229 0.297 1.00 37.33 69 VAL C C 1
ATOM 3531 O O . VAL C 1 85 ? 28.330 22.035 0.116 1.00 37.53 69 VAL C O 1
ATOM 3535 N N . GLY C 1 86 ? 29.569 23.635 1.124 1.00 37.75 70 GLY C N 1
ATOM 3536 C CA . GLY C 1 86 ? 30.304 22.683 1.945 1.00 38.45 70 GLY C CA 1
ATOM 3537 C C . GLY C 1 86 ? 29.538 22.271 3.192 1.00 37.87 70 GLY C C 1
ATOM 3538 O O . GLY C 1 86 ? 28.682 22.991 3.707 1.00 36.00 70 GLY C O 1
ATOM 3539 N N . TYR C 1 87 ? 29.836 21.064 3.659 1.00 38.38 71 TYR C N 1
ATOM 3540 C CA . TYR C 1 87 ? 29.181 20.519 4.841 1.00 40.03 71 TYR C CA 1
ATOM 3541 C C . TYR C 1 87 ? 30.192 19.722 5.640 1.00 39.66 71 TYR C C 1
ATOM 3542 O O . TYR C 1 87 ? 31.093 19.097 5.081 1.00 39.10 71 TYR C O 1
ATOM 3551 N N . GLY C 1 88 ? 30.059 19.761 6.954 1.00 40.93 72 GLY C N 1
ATOM 3552 C CA . GLY C 1 88 ? 30.954 18.954 7.748 1.00 41.98 72 GLY C CA 1
ATOM 3553 C C . GLY C 1 88 ? 30.617 19.038 9.214 1.00 40.24 72 GLY C C 1
ATOM 3554 O O . GLY C 1 88 ? 29.558 19.531 9.616 1.00 41.06 72 GLY C O 1
ATOM 3555 N N . PHE C 1 89 ? 31.541 18.535 10.002 1.00 39.69 73 PHE C N 1
ATOM 3556 C CA . PHE C 1 89 ? 31.394 18.558 11.437 1.00 42.22 73 PHE C CA 1
ATOM 3557 C C . PHE C 1 89 ? 32.598 19.281 12.009 1.00 42.18 73 PHE C C 1
ATOM 3558 O O . PHE C 1 89 ? 33.664 19.343 11.388 1.00 41.80 73 PHE C O 1
ATOM 3566 N N . ALA C 1 90 ? 32.415 19.852 13.189 1.00 42.56 74 ALA C N 1
ATOM 3567 C CA . ALA C 1 90 ? 33.466 20.691 13.716 1.00 41.92 74 ALA C CA 1
ATOM 3568 C C . ALA C 1 90 ? 33.418 20.637 15.226 1.00 43.50 74 ALA C C 1
ATOM 3569 O O . ALA C 1 90 ? 32.378 20.352 15.835 1.00 44.02 74 ALA C O 1
ATOM 3571 N N . ALA C 1 91 ? 34.574 20.910 15.815 1.00 43.36 75 ALA C N 1
ATOM 3572 C CA . ALA C 1 91 ? 34.663 21.278 17.212 1.00 44.17 75 ALA C CA 1
ATOM 3573 C C . ALA C 1 91 ? 34.446 22.780 17.272 1.00 43.96 75 ALA C C 1
ATOM 3574 O O . ALA C 1 91 ? 34.822 23.497 16.349 1.00 43.64 75 ALA C O 1
ATOM 3576 N N . ALA C 1 92 ? 33.793 23.258 18.321 1.00 44.32 76 ALA C N 1
ATOM 3577 C CA . ALA C 1 92 ? 33.554 24.690 18.381 1.00 44.92 76 ALA C CA 1
ATOM 3578 C C . ALA C 1 92 ? 33.697 25.219 19.801 1.00 45.88 76 ALA C C 1
ATOM 3579 O O . ALA C 1 92 ? 33.471 24.504 20.780 1.00 47.38 76 ALA C O 1
ATOM 3581 N N . SER C 1 93 ? 34.041 26.511 19.883 1.00 47.88 77 SER C N 1
ATOM 3582 C CA . SER C 1 93 ? 34.277 27.266 21.124 1.00 47.47 77 SER C CA 1
ATOM 3583 C C . SER C 1 93 ? 33.685 28.661 20.912 1.00 47.59 77 SER C C 1
ATOM 3584 O O . SER C 1 93 ? 34.341 29.553 20.377 1.00 46.67 77 SER C O 1
ATOM 3587 N N . ILE C 1 94 ? 32.437 28.843 21.327 1.00 48.24 78 ILE C N 1
ATOM 3588 C CA . ILE C 1 94 ? 31.717 30.074 21.025 1.00 47.87 78 ILE C CA 1
ATOM 3589 C C . ILE C 1 94 ? 31.629 30.957 22.267 1.00 48.25 78 ILE C C 1
ATOM 3590 O O . ILE C 1 94 ? 30.750 30.758 23.110 1.00 47.09 78 ILE C O 1
ATOM 3595 N N . SER C 1 95 ? 32.592 31.884 22.414 1.00 49.28 79 SER C N 1
ATOM 3596 C CA . SER C 1 95 ? 32.558 33.024 23.340 1.00 48.59 79 SER C CA 1
ATOM 3597 C C . SER C 1 95 ? 31.812 32.728 24.626 1.00 48.79 79 SER C C 1
ATOM 3598 O O . SER C 1 95 ? 30.781 33.352 24.897 1.00 51.13 79 SER C O 1
ATOM 3600 N N . GLY C 1 96 ? 32.329 31.813 25.433 1.00 48.76 80 GLY C N 1
ATOM 3601 C CA . GLY C 1 96 ? 31.638 31.459 26.655 1.00 50.73 80 GLY C CA 1
ATOM 3602 C C . GLY C 1 96 ? 30.223 30.960 26.415 1.00 50.23 80 GLY C C 1
ATOM 3603 O O . GLY C 1 96 ? 29.248 31.570 26.874 1.00 51.12 80 GLY C O 1
ATOM 3604 N N . GLN C 1 97 ? 30.095 29.872 25.656 1.00 49.69 81 GLN C N 1
ATOM 3605 C CA . GLN C 1 97 ? 28.811 29.212 25.486 1.00 49.67 81 GLN C CA 1
ATOM 3606 C C . GLN C 1 97 ? 28.936 27.756 25.909 1.00 49.38 81 GLN C C 1
ATOM 3607 O O . GLN C 1 97 ? 29.898 27.074 25.517 1.00 48.15 81 GLN C O 1
ATOM 3613 N N . PRO C 1 98 ? 27.985 27.241 26.681 1.00 48.13 82 PRO C N 1
ATOM 3614 C CA . PRO C 1 98 ? 28.108 25.881 27.195 1.00 47.17 82 PRO C CA 1
ATOM 3615 C C . PRO C 1 98 ? 27.725 24.870 26.137 1.00 46.30 82 PRO C C 1
ATOM 3616 O O . PRO C 1 98 ? 27.077 25.190 25.140 1.00 46.45 82 PRO C O 1
ATOM 3620 N N . GLU C 1 99 ? 28.149 23.629 26.372 1.00 46.74 83 GLU C N 1
ATOM 3621 C CA . GLU C 1 99 ? 27.828 22.580 25.415 1.00 46.33 83 GLU C CA 1
ATOM 3622 C C . GLU C 1 99 ? 26.322 22.367 25.317 1.00 45.97 83 GLU C C 1
ATOM 3623 O O . GLU C 1 99 ? 25.829 21.963 24.258 1.00 46.57 83 GLU C O 1
ATOM 3629 N N . SER C 1 100 ? 25.567 22.669 26.386 1.00 46.24 84 SER C N 1
ATOM 3630 C CA . SER C 1 100 ? 24.115 22.483 26.337 1.00 44.85 84 SER C CA 1
ATOM 3631 C C . SER C 1 100 ? 23.443 23.344 25.264 1.00 44.53 84 SER C C 1
ATOM 3632 O O . SER C 1 100 ? 22.367 22.974 24.780 1.00 43.50 84 SER C O 1
ATOM 3635 N N . GLN C 1 101 ? 24.041 24.484 24.876 1.00 43.90 85 GLN C N 1
ATOM 3636 C CA . GLN C 1 101 ? 23.489 25.284 23.780 1.00 45.51 85 GLN C CA 1
ATOM 3637 C C . GLN C 1 101 ? 24.250 25.112 22.461 1.00 46.05 85 GLN C C 1
ATOM 3638 O O . GLN C 1 101 ? 23.785 25.604 21.425 1.00 45.43 85 GLN C O 1
ATOM 3644 N N . THR C 1 102 ? 25.401 24.434 22.471 1.00 45.93 86 THR C N 1
ATOM 3645 C CA . THR C 1 102 ? 26.236 24.268 21.289 1.00 45.54 86 THR C CA 1
ATOM 3646 C C . THR C 1 102 ? 26.261 22.843 20.735 1.00 46.43 86 THR C C 1
ATOM 3647 O O . THR C 1 102 ? 26.404 22.673 19.522 1.00 45.12 86 THR C O 1
ATOM 3651 N N . CYS C 1 103 ? 26.109 21.821 21.585 1.00 46.82 87 CYS C N 1
ATOM 3652 C CA . CYS C 1 103 ? 26.243 20.426 21.157 1.00 46.83 87 CYS C CA 1
ATOM 3653 C C . CYS C 1 103 ? 25.149 20.027 20.175 1.00 46.78 87 CYS C C 1
ATOM 3654 O O . CYS C 1 103 ? 23.954 20.104 20.492 1.00 45.50 87 CYS C O 1
ATOM 3657 N N . CYS C 1 104 ? 25.571 19.587 18.987 1.00 45.78 88 CYS C N 1
ATOM 3658 C CA . CYS C 1 104 ? 24.697 19.180 17.897 1.00 44.00 88 CYS C CA 1
ATOM 3659 C C . CYS C 1 104 ? 23.901 20.348 17.350 1.00 44.24 88 CYS C C 1
ATOM 3660 O O . CYS C 1 104 ? 22.886 20.151 16.670 1.00 44.08 88 CYS C O 1
ATOM 3663 N N . ALA C 1 105 ? 24.334 21.564 17.669 1.00 42.79 89 ALA C N 1
ATOM 3664 C CA . ALA C 1 105 ? 23.825 22.738 16.998 1.00 42.35 89 ALA C CA 1
ATOM 3665 C C . ALA C 1 105 ? 24.554 22.876 15.672 1.00 42.65 89 ALA C C 1
ATOM 3666 O O . ALA C 1 105 ? 25.724 22.499 15.546 1.00 43.11 89 ALA C O 1
ATOM 3668 N N . CYS C 1 106 ? 23.858 23.405 14.673 1.00 41.41 90 CYS C N 1
ATOM 3669 C CA . CYS C 1 106 ? 24.450 23.586 13.358 1.00 40.51 90 CYS C CA 1
ATOM 3670 C C . CYS C 1 106 ? 24.677 25.062 13.086 1.00 39.43 90 CYS C C 1
ATOM 3671 O O . CYS C 1 106 ? 23.904 25.920 13.525 1.00 39.19 90 CYS C O 1
ATOM 3674 N N . TYR C 1 107 ? 25.759 25.348 12.367 1.00 38.85 91 TYR C N 1
ATOM 3675 C CA . TYR C 1 107 ? 26.119 26.712 12.011 1.00 39.64 91 TYR C CA 1
ATOM 3676 C C . TYR C 1 107 ? 26.454 26.799 10.532 1.00 39.51 91 TYR C C 1
ATOM 3677 O O . TYR C 1 107 ? 27.203 25.966 10.009 1.00 39.30 91 TYR C O 1
ATOM 3686 N N . GLU C 1 108 ? 25.922 27.831 9.870 1.00 39.99 92 GLU C N 1
ATOM 3687 C CA . GLU C 1 108 ? 26.290 28.147 8.493 1.00 39.09 92 GLU C CA 1
ATOM 3688 C C . GLU C 1 108 ? 27.255 29.327 8.500 1.00 38.78 92 GLU C C 1
ATOM 3689 O O . GLU C 1 108 ? 26.982 30.357 9.137 1.00 38.85 92 GLU C O 1
ATOM 3695 N N . MET C 1 109 ? 28.398 29.162 7.832 1.00 37.00 93 MET C N 1
ATOM 3696 C CA . MET C 1 109 ? 29.448 30.168 7.826 1.00 38.60 93 MET C CA 1
ATOM 3697 C C . MET C 1 109 ? 29.817 30.560 6.404 1.00 38.87 93 MET C C 1
ATOM 3698 O O . MET C 1 109 ? 29.889 29.710 5.501 1.00 37.71 93 MET C O 1
ATOM 3703 N N . THR C 1 110 ? 30.040 31.861 6.217 1.00 38.93 94 THR C N 1
ATOM 3704 C CA . THR C 1 110 ? 30.594 32.400 4.981 1.00 38.72 94 THR C CA 1
ATOM 3705 C C . THR C 1 110 ? 32.035 32.809 5.264 1.00 38.00 94 THR C C 1
ATOM 3706 O O . THR C 1 110 ? 32.286 33.733 6.051 1.00 37.29 94 THR C O 1
ATOM 3710 N N . PHE C 1 111 ? 32.969 32.134 4.599 1.00 39.03 95 PHE C N 1
ATOM 3711 C CA . PHE C 1 111 ? 34.384 32.440 4.770 1.00 40.95 95 PHE C CA 1
ATOM 3712 C C . PHE C 1 111 ? 34.687 33.837 4.251 1.00 39.82 95 PHE C C 1
ATOM 3713 O O . PHE C 1 111 ? 34.156 34.264 3.222 1.00 38.95 95 PHE C O 1
ATOM 3721 N N . THR C 1 112 ? 35.540 34.551 4.979 1.00 38.62 96 THR C N 1
ATOM 3722 C CA . THR C 1 112 ? 35.715 35.965 4.725 1.00 39.99 96 THR C CA 1
ATOM 3723 C C . THR C 1 112 ? 37.094 36.377 4.232 1.00 40.13 96 THR C C 1
ATOM 3724 O O . THR C 1 112 ? 37.263 37.552 3.891 1.00 39.94 96 THR C O 1
ATOM 3728 N N . ASN C 1 113 ? 38.095 35.476 4.183 1.00 40.23 97 ASN C N 1
ATOM 3729 C CA . ASN C 1 113 ? 39.428 36.006 3.913 1.00 40.93 97 ASN C CA 1
ATOM 3730 C C . ASN C 1 113 ? 40.395 35.076 3.185 1.00 42.62 97 ASN C C 1
ATOM 3731 O O . ASN C 1 113 ? 41.576 35.438 3.077 1.00 45.00 97 ASN C O 1
ATOM 3736 N N . THR C 1 114 ? 40.002 33.892 2.721 1.00 41.55 98 THR C N 1
ATOM 3737 C CA . THR C 1 114 ? 40.984 33.156 1.925 1.00 41.66 98 THR C CA 1
ATOM 3738 C C . THR C 1 114 ? 40.499 32.951 0.498 1.00 41.35 98 THR C C 1
ATOM 3739 O O . THR C 1 114 ? 39.633 33.690 0.022 1.00 41.67 98 THR C O 1
ATOM 3743 N N . ALA C 1 115 ? 41.038 31.944 -0.192 1.00 42.28 99 ALA C N 1
ATOM 3744 C CA . ALA C 1 115 ? 40.526 31.622 -1.519 1.00 40.59 99 ALA C CA 1
ATOM 3745 C C . ALA C 1 115 ? 39.087 31.152 -1.459 1.00 38.53 99 ALA C C 1
ATOM 3746 O O . ALA C 1 115 ? 38.351 31.303 -2.439 1.00 39.33 99 ALA C O 1
ATOM 3748 N N . ILE C 1 116 ? 38.648 30.679 -0.304 1.00 38.12 100 ILE C N 1
ATOM 3749 C CA . ILE C 1 116 ? 37.284 30.199 -0.148 1.00 38.71 100 ILE C CA 1
ATOM 3750 C C . ILE C 1 116 ? 36.409 31.311 0.424 1.00 39.47 100 ILE C C 1
ATOM 3751 O O . ILE C 1 116 ? 35.282 31.067 0.872 1.00 38.58 100 ILE C O 1
ATOM 3756 N N . SER C 1 117 ? 36.921 32.547 0.367 1.00 40.69 101 SER C N 1
ATOM 3757 C CA . SER C 1 117 ? 36.165 33.725 0.779 1.00 40.24 101 SER C CA 1
ATOM 3758 C C . SER C 1 117 ? 34.845 33.833 0.012 1.00 40.11 101 SER C C 1
ATOM 3759 O O . SER C 1 117 ? 34.818 33.812 -1.226 1.00 40.71 101 SER C O 1
ATOM 3762 N N . GLY C 1 118 ? 33.751 33.953 0.765 1.00 39.11 102 GLY C N 1
ATOM 3763 C CA . GLY C 1 118 ? 32.406 34.019 0.248 1.00 37.79 102 GLY C CA 1
ATOM 3764 C C . GLY C 1 118 ? 31.739 32.667 0.122 1.00 37.40 102 GLY C C 1
ATOM 3765 O O . GLY C 1 118 ? 30.516 32.568 0.228 1.00 37.58 102 GLY C O 1
ATOM 3766 N N . GLN C 1 119 ? 32.531 31.615 -0.020 1.00 37.53 103 GLN C N 1
ATOM 3767 C CA . GLN C 1 119 ? 31.992 30.285 -0.207 1.00 36.72 103 GLN C CA 1
ATOM 3768 C C . GLN C 1 119 ? 31.530 29.758 1.144 1.00 37.42 103 GLN C C 1
ATOM 3769 O O . GLN C 1 119 ? 32.084 30.106 2.189 1.00 38.53 103 GLN C O 1
ATOM 3775 N N . LYS C 1 120 ? 30.510 28.903 1.119 1.00 37.06 104 LYS C N 1
ATOM 3776 C CA . LYS C 1 120 ? 29.653 28.693 2.283 1.00 37.76 104 LYS C CA 1
ATOM 3777 C C . LYS C 1 120 ? 29.747 27.267 2.814 1.00 38.66 104 LYS C C 1
ATOM 3778 O O . LYS C 1 120 ? 29.558 26.311 2.057 1.00 37.63 104 LYS C O 1
ATOM 3784 N N . MET C 1 121 ? 29.983 27.117 4.122 1.00 39.18 105 MET C N 1
ATOM 3785 C CA . MET C 1 121 ? 30.010 25.784 4.709 1.00 38.69 105 MET C CA 1
ATOM 3786 C C . MET C 1 121 ? 29.079 25.702 5.909 1.00 37.84 105 MET C C 1
ATOM 3787 O O . MET C 1 121 ? 28.926 26.667 6.648 1.00 38.14 105 MET C O 1
ATOM 3792 N N . ILE C 1 122 ? 28.419 24.558 6.060 1.00 38.32 106 ILE C N 1
ATOM 3793 C CA . ILE C 1 122 ? 27.490 24.296 7.154 1.00 39.04 106 ILE C CA 1
ATOM 3794 C C . ILE C 1 122 ? 28.028 23.126 7.972 1.00 39.99 106 ILE C C 1
ATOM 3795 O O . ILE C 1 122 ? 28.282 22.040 7.427 1.00 39.91 106 ILE C O 1
ATOM 3800 N N . VAL C 1 123 ? 28.217 23.354 9.273 1.00 40.26 107 VAL C N 1
ATOM 3801 C CA . VAL C 1 123 ? 28.812 22.377 10.181 1.00 40.92 107 VAL C CA 1
ATOM 3802 C C . VAL C 1 123 ? 27.823 22.010 11.273 1.00 39.62 107 VAL C C 1
ATOM 3803 O O . VAL C 1 123 ? 26.965 22.811 11.661 1.00 39.50 107 VAL C O 1
ATOM 3807 N N . GLN C 1 124 ? 27.933 20.782 11.767 1.00 40.77 108 GLN C N 1
ATOM 3808 C CA . GLN C 1 124 ? 27.325 20.423 13.042 1.00 41.48 108 GLN C CA 1
ATOM 3809 C C . GLN C 1 124 ? 28.418 20.296 14.098 1.00 43.35 108 GLN C C 1
ATOM 3810 O O . GLN C 1 124 ? 29.491 19.724 13.838 1.00 42.69 108 GLN C O 1
ATOM 3816 N N . VAL C 1 125 ? 28.159 20.875 15.267 1.00 43.77 109 VAL C N 1
ATOM 3817 C CA . VAL C 1 125 ? 29.126 20.893 16.356 1.00 43.81 109 VAL C CA 1
ATOM 3818 C C . VAL C 1 125 ? 29.070 19.587 17.131 1.00 43.52 109 VAL C C 1
ATOM 3819 O O . VAL C 1 125 ? 28.011 19.188 17.629 1.00 43.55 109 VAL C O 1
ATOM 3823 N N . THR C 1 126 ? 30.212 18.915 17.222 1.00 44.09 110 THR C N 1
ATOM 3824 C CA . THR C 1 126 ? 30.331 17.702 18.015 1.00 44.28 110 THR C CA 1
ATOM 3825 C C . THR C 1 126 ? 31.388 17.792 19.112 1.00 44.70 110 THR C C 1
ATOM 3826 O O . THR C 1 126 ? 31.482 16.871 19.931 1.00 44.36 110 THR C O 1
ATOM 3830 N N . ASN C 1 127 ? 32.147 18.884 19.193 1.00 44.69 111 ASN C N 1
ATOM 3831 C CA . ASN C 1 127 ? 33.280 18.909 20.110 1.00 45.40 111 ASN C CA 1
ATOM 3832 C C . ASN C 1 127 ? 33.635 20.348 20.475 1.00 45.70 111 ASN C C 1
ATOM 3833 O O . ASN C 1 127 ? 33.178 21.305 19.842 1.00 44.35 111 ASN C O 1
ATOM 3838 N N . THR C 1 128 ? 34.385 20.478 21.569 1.00 45.31 112 THR C N 1
ATOM 3839 C CA . THR C 1 128 ? 34.999 21.727 21.995 1.00 45.68 112 THR C CA 1
ATOM 3840 C C . THR C 1 128 ? 36.507 21.628 21.778 1.00 46.48 112 THR C C 1
ATOM 3841 O O . THR C 1 128 ? 37.129 20.625 22.155 1.00 44.66 112 THR C O 1
ATOM 3845 N N . GLY C 1 129 ? 37.082 22.631 21.113 1.00 48.05 113 GLY C N 1
ATOM 3846 C CA . GLY C 1 129 ? 38.513 22.645 20.839 1.00 48.98 113 GLY C CA 1
ATOM 3847 C C . GLY C 1 129 ? 39.452 23.198 21.902 1.00 49.15 113 GLY C C 1
ATOM 3848 O O . GLY C 1 129 ? 40.306 22.476 22.431 1.00 46.01 113 GLY C O 1
ATOM 3849 N N . SER C 1 130 ? 39.324 24.491 22.193 1.00 48.62 114 SER C N 1
ATOM 3850 C CA . SER C 1 130 ? 40.150 25.145 23.196 1.00 49.04 114 SER C CA 1
ATOM 3851 C C . SER C 1 130 ? 39.437 26.400 23.666 1.00 50.03 114 SER C C 1
ATOM 3852 O O . SER C 1 130 ? 38.662 27.006 22.913 1.00 51.15 114 SER C O 1
ATOM 3855 N N . ASP C 1 131 ? 39.646 26.755 24.934 1.00 48.44 115 ASP C N 1
ATOM 3856 C CA . ASP C 1 131 ? 39.006 27.981 25.399 1.00 50.47 115 ASP C CA 1
ATOM 3857 C C . ASP C 1 131 ? 39.837 29.175 24.936 1.00 50.57 115 ASP C C 1
ATOM 3858 O O . ASP C 1 131 ? 39.982 30.152 25.683 1.00 49.39 115 ASP C O 1
ATOM 3863 N N . LEU C 1 132 ? 40.568 29.022 23.826 1.00 51.47 116 LEU C N 1
ATOM 3864 C CA . LEU C 1 132 ? 41.011 30.184 23.066 1.00 50.59 116 LEU C CA 1
ATOM 3865 C C . LEU C 1 132 ? 39.886 31.213 23.064 1.00 50.67 116 LEU C C 1
ATOM 3866 O O . LEU C 1 132 ? 38.731 30.878 22.777 1.00 50.87 116 LEU C O 1
ATOM 3868 N N . ASN C 1 133 ? 40.226 32.464 23.375 1.00 49.64 117 ASN C N 1
ATOM 3869 C CA . ASN C 1 133 ? 39.219 33.514 23.570 1.00 52.51 117 ASN C CA 1
ATOM 3870 C C . ASN C 1 133 ? 38.395 33.826 22.311 1.00 49.25 117 ASN C C 1
ATOM 3871 O O . ASN C 1 133 ? 38.941 34.137 21.254 1.00 50.82 117 ASN C O 1
ATOM 3873 N N . GLY C 1 134 ? 37.057 33.751 22.424 1.00 48.51 118 GLY C N 1
ATOM 3874 C CA . GLY C 1 134 ? 36.160 34.263 21.401 1.00 50.20 118 GLY C CA 1
ATOM 3875 C C . GLY C 1 134 ? 35.278 33.165 20.793 1.00 48.87 118 GLY C C 1
ATOM 3876 O O . GLY C 1 134 ? 34.782 32.279 21.498 1.00 47.32 118 GLY C O 1
ATOM 3877 N N . ASN C 1 135 ? 35.104 33.234 19.467 1.00 46.14 119 ASN C N 1
ATOM 3878 C CA . ASN C 1 135 ? 34.381 32.215 18.706 1.00 46.10 119 ASN C CA 1
ATOM 3879 C C . ASN C 1 135 ? 35.413 31.574 17.789 1.00 45.29 119 ASN C C 1
ATOM 3880 O O . ASN C 1 135 ? 35.926 32.210 16.865 1.00 43.45 119 ASN C O 1
ATOM 3885 N N . HIS C 1 136 ? 35.660 30.304 18.029 1.00 46.37 120 HIS C N 1
ATOM 3886 C CA . HIS C 1 136 ? 36.701 29.517 17.401 1.00 46.42 120 HIS C CA 1
ATOM 3887 C C . HIS C 1 136 ? 36.028 28.286 16.831 1.00 45.00 120 HIS C C 1
ATOM 3888 O O . HIS C 1 136 ? 35.261 27.626 17.539 1.00 44.70 120 HIS C O 1
ATOM 3895 N N . PHE C 1 137 ? 36.275 27.987 15.567 1.00 42.02 121 PHE C N 1
ATOM 3896 C CA . PHE C 1 137 ? 35.749 26.767 14.973 1.00 42.39 121 PHE C CA 1
ATOM 3897 C C . PHE C 1 137 ? 36.926 25.921 14.514 1.00 42.69 121 PHE C C 1
ATOM 3898 O O . PHE C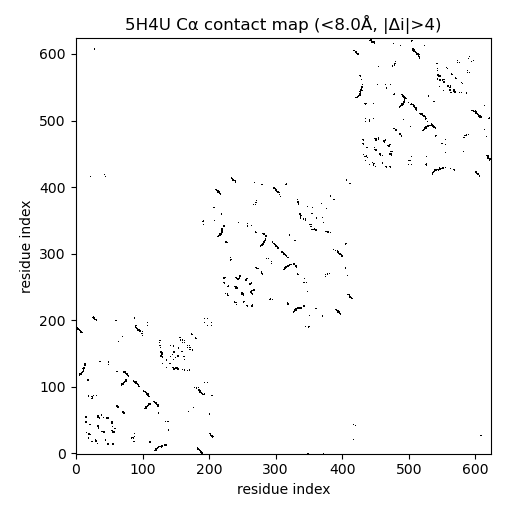 1 137 ? 37.806 26.418 13.808 1.00 43.20 121 PHE C O 1
ATOM 3906 N N . ASP C 1 138 ? 36.977 24.674 14.975 1.00 42.75 122 ASP C N 1
ATOM 3907 C CA . ASP C 1 138 ? 37.994 23.700 14.582 1.00 41.96 122 ASP C CA 1
ATOM 3908 C C . ASP C 1 138 ? 37.332 22.675 13.663 1.00 42.77 122 ASP C C 1
ATOM 3909 O O . ASP C 1 138 ? 36.746 21.703 14.143 1.00 45.08 122 ASP C O 1
ATOM 3914 N N . LEU C 1 139 ? 37.466 22.853 12.346 1.00 41.16 123 LEU C N 1
ATOM 3915 C CA . LEU C 1 139 ? 36.803 21.956 11.403 1.00 40.56 123 LEU C CA 1
ATOM 3916 C C . LEU C 1 139 ? 37.426 20.566 11.415 1.00 40.64 123 LEU C C 1
ATOM 3917 O O . LEU C 1 139 ? 38.645 20.417 11.550 1.00 41.58 123 LEU C O 1
ATOM 3922 N N . MET C 1 140 ? 36.580 19.542 11.309 1.00 40.10 124 MET C N 1
ATOM 3923 C CA . MET C 1 140 ? 37.044 18.163 11.187 1.00 40.40 124 MET C CA 1
ATOM 3924 C C . MET C 1 140 ? 37.275 17.833 9.713 1.00 40.60 124 MET C C 1
ATOM 3925 O O . MET C 1 140 ? 36.323 17.746 8.926 1.00 40.40 124 MET C O 1
ATOM 3930 N N . ILE C 1 141 ? 38.550 17.733 9.325 1.00 41.09 125 ILE C N 1
ATOM 3931 C CA . ILE C 1 141 ? 38.954 17.346 7.981 1.00 41.62 125 ILE C CA 1
ATOM 3932 C C . ILE C 1 141 ? 39.997 16.247 8.156 1.00 41.46 125 ILE C C 1
ATOM 3933 O O . ILE C 1 141 ? 41.020 16.467 8.812 1.00 41.71 125 ILE C O 1
ATOM 3938 N N . PRO C 1 142 ? 39.788 15.040 7.630 1.00 41.34 126 PRO C N 1
ATOM 3939 C CA . PRO C 1 142 ? 40.796 13.979 7.828 1.00 42.38 126 PRO C CA 1
ATOM 3940 C C . PRO C 1 142 ? 42.146 14.359 7.236 1.00 42.24 126 PRO C C 1
ATOM 3941 O O . PRO C 1 142 ? 42.301 14.440 6.015 1.00 42.44 126 PRO C O 1
ATOM 3945 N N . GLY C 1 143 ? 43.157 14.485 8.112 1.00 41.50 127 GLY C N 1
ATOM 3946 C CA . GLY C 1 143 ? 44.495 14.880 7.698 1.00 41.44 127 GLY C CA 1
ATOM 3947 C C . GLY C 1 143 ? 44.917 16.320 7.964 1.00 41.44 127 GLY C C 1
ATOM 3948 O O . GLY C 1 143 ? 46.080 16.663 7.705 1.00 40.62 127 GLY C O 1
ATOM 3949 N N . GLY C 1 144 ? 44.033 17.171 8.481 1.00 40.53 128 GLY C N 1
ATOM 3950 C CA . GLY C 1 144 ? 44.410 18.547 8.761 1.00 40.32 128 GLY C CA 1
ATOM 3951 C C . GLY C 1 144 ? 45.256 18.672 10.015 1.00 40.20 128 GLY C C 1
ATOM 3952 O O . GLY C 1 144 ? 45.389 19.751 10.602 1.00 39.25 128 GLY C O 1
ATOM 3953 N N . GLY C 1 145 ? 45.784 17.548 10.475 1.00 40.24 129 GLY C N 1
ATOM 3954 C CA . GLY C 1 145 ? 46.598 17.578 11.657 1.00 39.32 129 GLY C CA 1
ATOM 3955 C C . GLY C 1 145 ? 45.809 17.032 12.814 1.00 40.76 129 GLY C C 1
ATOM 3956 O O . GLY C 1 145 ? 44.611 17.269 12.963 1.00 40.28 129 GLY C O 1
ATOM 3957 N N . VAL C 1 146 ? 46.493 16.289 13.657 1.00 41.30 130 VAL C N 1
ATOM 3958 C CA . VAL C 1 146 ? 45.824 15.697 14.792 1.00 40.07 130 VAL C CA 1
ATOM 3959 C C . VAL C 1 146 ? 45.806 16.659 15.978 1.00 39.67 130 VAL C C 1
ATOM 3960 O O . VAL C 1 146 ? 44.845 16.682 16.762 1.00 38.75 130 VAL C O 1
ATOM 3964 N N . GLY C 1 147 ? 46.827 17.484 16.091 1.00 39.28 131 GLY C N 1
ATOM 3965 C CA . GLY C 1 147 ? 46.908 18.500 17.131 1.00 39.15 131 GLY C CA 1
ATOM 3966 C C . GLY C 1 147 ? 47.614 17.986 18.372 1.00 39.29 131 GLY C C 1
ATOM 3967 O O . GLY C 1 147 ? 48.789 17.696 18.337 1.00 39.19 131 GLY C O 1
ATOM 3968 N N . ILE C 1 148 ? 46.896 17.915 19.474 1.00 39.23 132 ILE C N 1
ATOM 3969 C CA . ILE C 1 148 ? 47.601 17.603 20.697 1.00 38.61 132 ILE C CA 1
ATOM 3970 C C . ILE C 1 148 ? 46.804 16.549 21.464 1.00 39.73 132 ILE C C 1
ATOM 3971 O O . ILE C 1 148 ? 47.275 15.987 22.455 1.00 38.96 132 ILE C O 1
ATOM 3976 N N . PHE C 1 149 ? 45.608 16.238 20.983 1.00 40.94 133 PHE C N 1
ATOM 3977 C CA . PHE C 1 149 ? 45.017 14.934 21.232 1.00 41.69 133 PHE C CA 1
ATOM 3978 C C . PHE C 1 149 ? 45.157 14.119 19.940 1.00 41.80 133 PHE C C 1
ATOM 3979 O O . PHE C 1 149 ? 45.188 14.679 18.840 1.00 40.22 133 PHE C O 1
ATOM 3987 N N . ASN C 1 150 ? 45.339 12.803 20.084 1.00 42.28 134 ASN C N 1
ATOM 3988 C CA . ASN C 1 150 ? 45.677 11.971 18.931 1.00 42.17 134 ASN C CA 1
ATOM 3989 C C . ASN C 1 150 ? 45.543 10.486 19.248 1.00 40.17 134 ASN C C 1
ATOM 3990 O O . ASN C 1 150 ? 46.486 9.867 19.741 1.00 39.87 134 ASN C O 1
ATOM 3995 N N . GLY C 1 151 ? 44.392 9.909 18.926 1.00 39.63 135 GLY C N 1
ATOM 3996 C CA . GLY C 1 151 ? 44.210 8.474 18.970 1.00 39.56 135 GLY C CA 1
ATOM 3997 C C . GLY C 1 151 ? 44.288 7.862 17.592 1.00 41.10 135 GLY C C 1
ATOM 3998 O O . GLY C 1 151 ? 43.733 6.790 17.361 1.00 42.58 135 GLY C O 1
ATOM 3999 N N . CYS C 1 152 ? 44.922 8.557 16.646 1.00 40.86 136 CYS C N 1
ATOM 4000 C CA . CYS C 1 152 ? 44.959 8.059 15.278 1.00 41.58 136 CYS C CA 1
ATOM 4001 C C . CYS C 1 152 ? 45.953 6.915 15.118 1.00 42.67 136 CYS C C 1
ATOM 4002 O O . CYS C 1 152 ? 45.782 6.076 14.216 1.00 42.47 136 CYS C O 1
ATOM 4005 N N . GLN C 1 153 ? 46.964 6.856 15.995 1.00 41.71 137 GLN C N 1
ATOM 4006 C CA . GLN C 1 153 ? 47.916 5.750 15.987 1.00 41.26 137 GLN C CA 1
ATOM 4007 C C . GLN C 1 153 ? 47.262 4.455 16.442 1.00 40.74 137 GLN C C 1
ATOM 4008 O O . GLN C 1 153 ? 47.541 3.381 15.896 1.00 39.72 137 GLN C O 1
ATOM 4014 N N . SER C 1 154 ? 46.394 4.542 17.447 1.00 41.62 138 SER C N 1
ATOM 4015 C CA . SER C 1 154 ? 45.747 3.353 17.978 1.00 43.05 138 SER C CA 1
ATOM 4016 C C . SER C 1 154 ? 44.627 2.860 17.071 1.00 42.91 138 SER C C 1
ATOM 4017 O O . SER C 1 154 ? 44.360 1.648 17.031 1.00 43.28 138 SER C O 1
ATOM 4020 N N . GLN C 1 155 ? 43.982 3.762 16.320 1.00 42.46 139 GLN C N 1
ATOM 4021 C CA . GLN C 1 155 ? 42.878 3.353 15.453 1.00 43.29 139 GLN C CA 1
ATOM 4022 C C . GLN C 1 155 ? 43.366 2.882 14.092 1.00 42.73 139 GLN C C 1
ATOM 4023 O O . GLN C 1 155 ? 42.863 1.878 13.573 1.00 43.60 139 GLN C O 1
ATOM 4029 N N . TRP C 1 156 ? 44.357 3.573 13.514 1.00 42.29 140 TRP C N 1
ATOM 4030 C CA . TRP C 1 156 ? 44.758 3.306 12.141 1.00 43.36 140 TRP C CA 1
ATOM 4031 C C . TRP C 1 156 ? 46.237 2.990 11.977 1.00 44.09 140 TRP C C 1
ATOM 4032 O O . TRP C 1 156 ? 46.664 2.689 10.855 1.00 43.81 140 TRP C O 1
ATOM 4043 N N . GLY C 1 157 ? 47.025 3.034 13.047 1.00 43.58 141 GLY C N 1
ATOM 4044 C CA . GLY C 1 157 ? 48.454 2.900 12.888 1.00 42.88 141 GLY C CA 1
ATOM 4045 C C . GLY C 1 157 ? 49.140 4.142 12.372 1.00 41.80 141 GLY C C 1
ATOM 4046 O O . GLY C 1 157 ? 50.206 4.038 11.757 1.00 43.34 141 GLY C O 1
ATOM 4047 N N . ALA C 1 158 ? 48.547 5.316 12.562 1.00 41.20 142 ALA C N 1
ATOM 4048 C CA . ALA C 1 158 ? 49.245 6.536 12.216 1.00 41.80 142 ALA C CA 1
ATOM 4049 C C . ALA C 1 158 ? 50.415 6.745 13.182 1.00 42.32 142 ALA C C 1
ATOM 4050 O O . ALA C 1 158 ? 50.477 6.123 14.246 1.00 42.12 142 ALA C O 1
ATOM 4052 N N . PRO C 1 159 ? 51.378 7.581 12.810 1.00 41.41 143 PRO C N 1
ATOM 4053 C CA . PRO C 1 159 ? 52.481 7.913 13.727 1.00 41.28 143 PRO C CA 1
ATOM 4054 C C . PRO C 1 159 ? 52.039 8.824 14.875 1.00 40.99 143 PRO C C 1
ATOM 4055 O O . PRO C 1 159 ? 50.924 9.343 14.919 1.00 41.33 143 PRO C O 1
ATOM 4059 N N . SER C 1 160 ? 52.956 8.992 15.831 1.00 40.33 144 SER C N 1
ATOM 4060 C CA . SER C 1 160 ? 52.697 9.717 17.076 1.00 38.69 144 SER C CA 1
ATOM 4061 C C . SER C 1 160 ? 52.258 11.170 16.888 1.00 39.45 144 SER C C 1
ATOM 4062 O O . SER C 1 160 ? 51.707 11.756 17.823 1.00 37.61 144 SER C O 1
ATOM 4065 N N . ASN C 1 161 ? 52.594 11.811 15.767 1.00 39.99 145 ASN C N 1
ATOM 4066 C CA . ASN C 1 161 ? 52.186 13.189 15.523 1.00 37.01 145 ASN C CA 1
ATOM 4067 C C . ASN C 1 161 ? 51.083 13.311 14.470 1.00 38.23 145 ASN C C 1
ATOM 4068 O O . ASN C 1 161 ? 50.851 14.407 13.957 1.00 39.48 145 ASN C O 1
ATOM 4070 N N . GLY C 1 162 ? 50.401 12.216 14.124 1.00 39.22 146 GLY C N 1
ATOM 4071 C CA . GLY C 1 162 ? 49.512 12.214 12.973 1.00 40.89 146 GLY C CA 1
ATOM 4072 C C . GLY C 1 162 ? 50.224 11.977 11.644 1.00 41.61 146 GLY C C 1
ATOM 4073 O O . GLY C 1 162 ? 51.441 11.735 11.580 1.00 41.51 146 GLY C O 1
ATOM 4074 N N . TRP C 1 163 ? 49.454 12.106 10.553 1.00 38.78 147 TRP C N 1
ATOM 4075 C CA . TRP C 1 163 ? 49.992 11.763 9.238 1.00 40.87 147 TRP C CA 1
ATOM 4076 C C . TRP C 1 163 ? 51.019 12.786 8.755 1.00 41.10 147 TRP C C 1
ATOM 4077 O O . TRP C 1 163 ? 52.098 12.413 8.272 1.00 42.57 147 TRP C O 1
ATOM 4088 N N . GLY C 1 164 ? 50.711 14.070 8.869 1.00 39.51 148 GLY C N 1
ATOM 4089 C CA . GLY C 1 164 ? 51.671 15.086 8.483 1.00 39.11 148 GLY C CA 1
ATOM 4090 C C . GLY C 1 164 ? 52.322 15.718 9.695 1.00 39.77 148 GLY C C 1
ATOM 4091 O O . GLY C 1 164 ? 52.819 15.025 10.589 1.00 38.99 148 GLY C O 1
ATOM 4092 N N . GLN C 1 165 ? 52.365 17.041 9.712 1.00 39.71 149 GLN C N 1
ATOM 4093 C CA . GLN C 1 165 ? 52.838 17.753 10.882 1.00 40.49 149 GLN C CA 1
ATOM 4094 C C . GLN C 1 165 ? 51.772 17.748 11.977 1.00 40.09 149 GLN C C 1
ATOM 4095 O O . GLN C 1 165 ? 50.572 17.664 11.711 1.00 40.45 149 GLN C O 1
ATOM 4101 N N . ARG C 1 166 ? 52.237 17.817 13.224 1.00 38.44 150 ARG C N 1
ATOM 4102 C CA . ARG C 1 166 ? 51.348 17.765 14.374 1.00 37.38 150 ARG C CA 1
ATOM 4103 C C . ARG C 1 166 ? 50.291 18.868 14.337 1.00 39.82 150 ARG C C 1
ATOM 4104 O O . ARG C 1 166 ? 49.231 18.741 14.972 1.00 39.66 150 ARG C O 1
ATOM 4112 N N . TYR C 1 167 ? 50.587 19.987 13.673 1.00 40.19 151 TYR C N 1
ATOM 4113 C CA . TYR C 1 167 ? 49.631 21.077 13.483 1.00 38.50 151 TYR C CA 1
ATOM 4114 C C . TYR C 1 167 ? 49.529 21.373 11.993 1.00 38.74 151 TYR C C 1
ATOM 4115 O O . TYR C 1 167 ? 50.525 21.743 11.359 1.00 38.24 151 TYR C O 1
ATOM 4124 N N . GLY C 1 168 ? 48.356 21.128 11.415 1.00 37.87 152 GLY C N 1
ATOM 4125 C CA . GLY C 1 168 ? 48.135 21.368 10.017 1.00 38.74 152 GLY C CA 1
ATOM 4126 C C . GLY C 1 168 ? 48.100 20.121 9.158 1.00 39.58 152 GLY C C 1
ATOM 4127 O O . GLY C 1 168 ? 47.429 20.115 8.118 1.00 39.96 152 GLY C O 1
ATOM 4128 N N . GLY C 1 169 ? 48.754 19.055 9.582 1.00 39.85 153 GLY C N 1
ATOM 4129 C CA . GLY C 1 169 ? 48.658 17.843 8.798 1.00 40.65 153 GLY C CA 1
ATOM 4130 C C . GLY C 1 169 ? 49.541 17.792 7.566 1.00 40.89 153 GLY C C 1
ATOM 4131 O O . GLY C 1 169 ? 50.744 18.078 7.644 1.00 39.44 153 GLY C O 1
ATOM 4132 N N . ILE C 1 170 ? 48.978 17.348 6.441 1.00 40.02 154 ILE C N 1
ATOM 4133 C CA . ILE C 1 170 ? 49.840 17.039 5.311 1.00 38.36 154 ILE C CA 1
ATOM 4134 C C . ILE C 1 170 ? 49.966 18.276 4.419 1.00 39.14 154 ILE C C 1
ATOM 4135 O O . ILE C 1 170 ? 49.193 19.239 4.540 1.00 38.24 154 ILE C O 1
ATOM 4140 N N . SER C 1 171 ? 50.916 18.228 3.482 1.00 38.47 155 SER C N 1
ATOM 4141 C CA . SER C 1 171 ? 51.283 19.365 2.660 1.00 37.07 155 SER C CA 1
ATOM 4142 C C . SER C 1 171 ? 50.854 19.202 1.205 1.00 38.08 155 SER C C 1
ATOM 4143 O O . SER C 1 171 ? 50.792 20.202 0.481 1.00 38.97 155 SER C O 1
ATOM 4146 N N . SER C 1 172 ? 50.575 17.970 0.769 1.00 39.08 156 SER C N 1
ATOM 4147 C CA . SER C 1 172 ? 50.202 17.631 -0.604 1.00 37.96 156 SER C CA 1
ATOM 4148 C C . SER C 1 172 ? 49.152 16.529 -0.561 1.00 37.86 156 SER C C 1
ATOM 4149 O O . SER C 1 172 ? 49.204 15.647 0.298 1.00 37.62 156 SER C O 1
ATOM 4152 N N . GLN C 1 173 ? 48.185 16.587 -1.472 1.00 38.02 157 GLN C N 1
ATOM 4153 C CA . GLN C 1 173 ? 47.286 15.447 -1.628 1.00 38.64 157 GLN C CA 1
ATOM 4154 C C . GLN C 1 173 ? 47.925 14.225 -2.239 1.00 37.76 157 GLN C C 1
ATOM 4155 O O . GLN C 1 173 ? 47.255 13.189 -2.309 1.00 37.73 157 GLN C O 1
ATOM 4161 N N . SER C 1 174 ? 49.115 14.345 -2.818 1.00 36.04 158 SER C N 1
ATOM 4162 C CA . SER C 1 174 ? 49.793 13.123 -3.198 1.00 36.45 158 SER C CA 1
ATOM 4163 C C . SER C 1 174 ? 49.861 12.219 -1.982 1.00 37.60 158 SER C C 1
ATOM 4164 O O . SER C 1 174 ? 49.734 10.994 -2.096 1.00 37.76 158 SER C O 1
ATOM 4167 N N . GLU C 1 175 ? 49.983 12.834 -0.805 1.00 37.78 159 GLU C N 1
ATOM 4168 C CA . GLU C 1 175 ? 50.034 12.217 0.511 1.00 38.74 159 GLU C CA 1
ATOM 4169 C C . GLU C 1 175 ? 48.668 11.766 1.017 1.00 38.88 159 GLU C C 1
ATOM 4170 O O . GLU C 1 175 ? 48.591 11.193 2.108 1.00 38.89 159 GLU C O 1
ATOM 4176 N N . CYS C 1 176 ? 47.583 12.049 0.284 1.00 39.22 160 CYS C N 1
ATOM 4177 C CA . CYS C 1 176 ? 46.269 11.547 0.682 1.00 39.43 160 CYS C CA 1
ATOM 4178 C C . CYS C 1 176 ? 46.198 10.022 0.656 1.00 39.51 160 CYS C C 1
ATOM 4179 O O . CYS C 1 176 ? 45.400 9.425 1.384 1.00 39.53 160 CYS C O 1
ATOM 4182 N N . ASN C 1 177 ? 47.020 9.380 -0.168 1.00 39.14 161 ASN C N 1
ATOM 4183 C CA . ASN C 1 177 ? 47.124 7.929 -0.185 1.00 39.97 161 ASN C CA 1
ATOM 4184 C C . ASN C 1 177 ? 47.693 7.368 1.111 1.00 40.04 161 ASN C C 1
ATOM 4185 O O . ASN C 1 177 ? 47.702 6.140 1.279 1.00 38.40 161 ASN C O 1
ATOM 4187 N N . GLN C 1 178 ? 48.242 8.226 1.988 1.00 40.35 162 GLN C N 1
ATOM 4188 C CA . GLN C 1 178 ? 48.870 7.756 3.226 1.00 40.79 162 GLN C CA 1
ATOM 4189 C C . GLN C 1 178 ? 47.877 7.423 4.350 1.00 40.77 162 GLN C C 1
ATOM 4190 O O . GLN C 1 178 ? 48.217 6.629 5.236 1.00 39.66 162 GLN C O 1
ATOM 4196 N N . LEU C 1 179 ? 46.651 8.016 4.351 1.00 40.70 163 LEU C N 1
ATOM 4197 C CA . LEU C 1 179 ? 45.648 7.741 5.369 1.00 41.87 163 LEU C CA 1
ATOM 4198 C C . LEU C 1 179 ? 44.701 6.633 4.914 1.00 41.19 163 LEU C C 1
ATOM 4199 O O . LEU C 1 179 ? 44.581 6.367 3.713 1.00 40.45 163 LEU C O 1
ATOM 4204 N N . PRO C 1 180 ? 43.984 5.970 5.845 1.00 41.73 164 PRO C N 1
ATOM 4205 C CA . PRO C 1 180 ? 43.097 4.874 5.414 1.00 42.31 164 PRO C CA 1
ATOM 4206 C C . PRO C 1 180 ? 42.117 5.291 4.335 1.00 42.45 164 PRO C C 1
ATOM 4207 O O . PRO C 1 180 ? 41.725 6.454 4.262 1.00 42.68 164 PRO C O 1
ATOM 4211 N N . THR C 1 181 ? 41.730 4.349 3.462 1.00 43.69 165 THR C N 1
ATOM 4212 C CA . THR C 1 181 ? 40.748 4.647 2.414 1.00 44.30 165 THR C CA 1
ATOM 4213 C C . THR C 1 181 ? 39.426 5.213 2.931 1.00 42.95 165 THR C C 1
ATOM 4214 O O . THR C 1 181 ? 38.871 6.138 2.322 1.00 42.96 165 THR C O 1
ATOM 4218 N N . SER C 1 182 ? 38.903 4.700 4.040 1.00 44.16 166 SER C N 1
ATOM 4219 C CA . SER C 1 182 ? 37.612 5.192 4.524 1.00 43.44 166 SER C CA 1
ATOM 4220 C C . SER C 1 182 ? 37.599 6.714 4.774 1.00 43.71 166 SER C C 1
ATOM 4221 O O . SER C 1 182 ? 36.518 7.278 5.003 1.00 43.95 166 SER C O 1
ATOM 4224 N N . LEU C 1 183 ? 38.762 7.375 4.764 1.00 42.01 167 LEU C N 1
ATOM 4225 C CA . LEU C 1 183 ? 38.873 8.815 4.989 1.00 42.16 167 LEU C CA 1
ATOM 4226 C C . LEU C 1 183 ? 39.366 9.627 3.779 1.00 42.74 167 LEU C C 1
ATOM 4227 O O . LEU C 1 183 ? 39.389 10.869 3.857 1.00 42.45 167 LEU C O 1
ATOM 4232 N N . ARG C 1 184 ? 39.714 8.981 2.648 1.00 41.96 168 ARG C N 1
ATOM 4233 C CA . ARG C 1 184 ? 40.455 9.699 1.605 1.00 40.67 168 ARG C CA 1
ATOM 4234 C C . ARG C 1 184 ? 39.646 10.833 0.999 1.00 38.51 168 ARG C C 1
ATOM 4235 O O . ARG C 1 184 ? 40.185 11.917 0.746 1.00 39.22 168 ARG C O 1
ATOM 4243 N N . ALA C 1 185 ? 38.339 10.637 0.854 1.00 37.35 169 ALA C N 1
ATOM 4244 C CA . ALA C 1 185 ? 37.498 11.703 0.339 1.00 37.48 169 ALA C CA 1
ATOM 4245 C C . ALA C 1 185 ? 37.770 12.982 1.102 1.00 38.61 169 ALA C C 1
ATOM 4246 O O . ALA C 1 185 ? 38.144 14.000 0.510 1.00 38.77 169 ALA C O 1
ATOM 4248 N N . GLY C 1 186 ? 37.703 12.909 2.434 1.00 40.10 170 GLY C N 1
ATOM 4249 C CA . GLY C 1 186 ? 37.906 14.102 3.239 1.00 41.02 170 GLY C CA 1
ATOM 4250 C C . GLY C 1 186 ? 39.262 14.729 2.994 1.00 40.64 170 GLY C C 1
ATOM 4251 O O . GLY C 1 186 ? 39.366 15.939 2.750 1.00 39.52 170 GLY C O 1
ATOM 4252 N N . CYS C 1 187 ? 40.314 13.901 3.006 1.00 41.19 171 CYS C N 1
ATOM 4253 C CA . CYS C 1 187 ? 41.643 14.396 2.670 1.00 41.80 171 CYS C CA 1
ATOM 4254 C C . CYS C 1 187 ? 41.593 15.179 1.372 1.00 40.22 171 CYS C C 1
ATOM 4255 O O . CYS C 1 187 ? 41.936 16.367 1.324 1.00 38.99 171 CYS C O 1
ATOM 4258 N N . ASN C 1 188 ? 41.067 14.538 0.326 1.00 40.52 172 ASN C N 1
ATOM 4259 C CA . ASN C 1 188 ? 41.049 15.177 -0.979 1.00 40.86 172 ASN C CA 1
ATOM 4260 C C . ASN C 1 188 ? 40.206 16.434 -0.915 1.00 41.21 172 ASN C C 1
ATOM 4261 O O . ASN C 1 188 ? 40.627 17.510 -1.375 1.00 41.57 172 ASN C O 1
ATOM 4266 N N . TRP C 1 189 ? 39.079 16.337 -0.207 1.00 41.19 173 TRP C N 1
ATOM 4267 C CA . TRP C 1 189 ? 38.196 17.474 -0.017 1.00 39.11 173 TRP C CA 1
ATOM 4268 C C . TRP C 1 189 ? 38.977 18.676 0.497 1.00 38.68 173 TRP C C 1
ATOM 4269 O O . TRP C 1 189 ? 38.815 19.788 -0.011 1.00 38.41 173 TRP C O 1
ATOM 4280 N N . ARG C 1 190 ? 39.893 18.448 1.448 1.00 39.80 174 ARG C N 1
ATOM 4281 C CA . ARG C 1 190 ? 40.623 19.547 2.086 1.00 41.16 174 ARG C CA 1
ATOM 4282 C C . ARG C 1 190 ? 41.298 20.478 1.092 1.00 41.34 174 ARG C C 1
ATOM 4283 O O . ARG C 1 190 ? 41.410 21.677 1.359 1.00 41.24 174 ARG C O 1
ATOM 4291 N N . PHE C 1 191 ? 41.787 19.968 -0.038 1.00 42.02 175 PHE C N 1
ATOM 4292 C CA . PHE C 1 191 ? 42.404 20.899 -0.976 1.00 42.86 175 PHE C CA 1
ATOM 4293 C C . PHE C 1 191 ? 41.557 21.040 -2.241 1.00 43.94 175 PHE C C 1
ATOM 4294 O O . PHE C 1 191 ? 41.972 21.754 -3.160 1.00 45.50 175 PHE C O 1
ATOM 4302 N N . GLY C 1 192 ? 40.408 20.346 -2.333 1.00 42.43 176 GLY C N 1
ATOM 4303 C CA . GLY C 1 192 ? 39.567 20.393 -3.523 1.00 39.08 176 GLY C CA 1
ATOM 4304 C C . GLY C 1 192 ? 38.495 21.469 -3.441 1.00 41.36 176 GLY C C 1
ATOM 4305 O O . GLY C 1 192 ? 38.621 22.490 -4.130 1.00 46.10 176 GLY C O 1
ATOM 4306 N N . TRP C 1 193 ? 37.420 21.259 -2.666 1.00 39.97 177 TRP C N 1
ATOM 4307 C CA . TRP C 1 193 ? 36.404 22.300 -2.437 1.00 38.08 177 TRP C CA 1
ATOM 4308 C C . TRP C 1 193 ? 36.887 23.389 -1.476 1.00 39.16 177 TRP C C 1
ATOM 4309 O O . TRP C 1 193 ? 36.510 24.561 -1.605 1.00 37.03 177 TRP C O 1
ATOM 4320 N N . PHE C 1 194 ? 37.655 22.986 -0.467 1.00 39.23 178 PHE C N 1
ATOM 4321 C CA . PHE C 1 194 ? 38.219 23.816 0.583 1.00 39.09 178 PHE C CA 1
ATOM 4322 C C . PHE C 1 194 ? 39.459 24.593 0.133 1.00 40.38 178 PHE C C 1
ATOM 4323 O O . PHE C 1 194 ? 39.886 25.514 0.845 1.00 40.57 178 PHE C O 1
ATOM 4331 N N . LYS C 1 195 ? 40.059 24.214 -1.005 1.00 41.26 179 LYS C N 1
ATOM 4332 C CA . LYS C 1 195 ? 41.139 24.961 -1.662 1.00 41.04 179 LYS C CA 1
ATOM 4333 C C . LYS C 1 195 ? 42.373 25.038 -0.791 1.00 41.13 179 LYS C C 1
ATOM 4334 O O . LYS C 1 195 ? 43.171 25.971 -0.914 1.00 39.18 179 LYS C O 1
ATOM 4340 N N . ASN C 1 196 ? 42.522 24.039 0.083 1.00 42.23 180 ASN C N 1
ATOM 4341 C CA . ASN C 1 196 ? 43.553 24.026 1.119 1.00 41.27 180 ASN C CA 1
ATOM 4342 C C . ASN C 1 196 ? 43.607 25.373 1.812 1.00 39.85 180 ASN C C 1
ATOM 4343 O O . ASN C 1 196 ? 44.672 25.967 1.967 1.00 39.18 180 ASN C O 1
ATOM 4348 N N . ALA C 1 197 ? 42.431 25.913 2.108 1.00 40.69 181 ALA C N 1
ATOM 4349 C CA . ALA C 1 197 ? 42.377 27.112 2.922 1.00 40.61 181 ALA C CA 1
ATOM 4350 C C . ALA C 1 197 ? 43.147 26.877 4.215 1.00 39.21 181 ALA C C 1
ATOM 4351 O O . ALA C 1 197 ? 42.994 25.842 4.868 1.00 38.36 181 ALA C O 1
ATOM 4353 N N . ASP C 1 198 ? 43.969 27.849 4.583 1.00 40.25 182 ASP C N 1
ATOM 4354 C CA . ASP C 1 198 ? 44.871 27.724 5.727 1.00 39.68 182 ASP C CA 1
ATOM 4355 C C . ASP C 1 198 ? 44.259 28.527 6.877 1.00 40.30 182 ASP C C 1
ATOM 4356 O O . ASP C 1 198 ? 44.406 29.753 6.936 1.00 39.93 182 ASP C O 1
ATOM 4361 N N . ASN C 1 199 ? 43.585 27.827 7.800 1.00 40.29 183 ASN C N 1
ATOM 4362 C CA . ASN C 1 199 ? 42.894 28.410 8.947 1.00 39.84 183 ASN C CA 1
ATOM 4363 C C . ASN C 1 199 ? 42.059 29.639 8.521 1.00 39.48 183 ASN C C 1
ATOM 4364 O O . ASN C 1 199 ? 42.354 30.762 8.927 1.00 38.42 183 ASN C O 1
ATOM 4369 N N . PRO C 1 200 ? 41.041 29.449 7.664 1.00 40.22 184 PRO C N 1
ATOM 4370 C CA . PRO C 1 200 ? 40.244 30.599 7.190 1.00 40.77 184 PRO C CA 1
ATOM 4371 C C . PRO C 1 200 ? 39.329 31.204 8.246 1.00 39.65 184 PRO C C 1
ATOM 4372 O O . PRO C 1 200 ? 38.652 30.489 8.986 1.00 39.53 184 PRO C O 1
ATOM 4376 N N . SER C 1 201 ? 39.273 32.540 8.271 1.00 39.27 185 SER C N 1
ATOM 4377 C CA . SER C 1 201 ? 38.263 33.240 9.058 1.00 39.67 185 SER C CA 1
ATOM 4378 C C . SER C 1 201 ? 36.921 33.207 8.345 1.00 40.17 185 SER C C 1
ATOM 4379 O O . SER C 1 201 ? 36.829 32.933 7.147 1.00 41.51 185 SER C O 1
ATOM 4382 N N . MET C 1 202 ? 35.872 33.526 9.092 1.00 39.43 186 MET C N 1
ATOM 4383 C CA . MET C 1 202 ? 34.512 33.432 8.588 1.00 38.96 186 MET C CA 1
ATOM 4384 C C . MET C 1 202 ? 33.611 34.369 9.383 1.00 39.63 186 MET C C 1
ATOM 4385 O O . MET C 1 202 ? 34.037 35.015 10.347 1.00 42.00 186 MET C O 1
ATOM 4390 N N . LYS C 1 203 ? 32.351 34.451 8.949 1.00 39.51 187 LYS C N 1
ATOM 4391 C CA . LYS C 1 203 ? 31.276 34.955 9.792 1.00 40.62 187 LYS C CA 1
ATOM 4392 C C . LYS C 1 203 ? 30.089 34.004 9.677 1.00 40.42 187 LYS C C 1
ATOM 4393 O O . LYS C 1 203 ? 29.745 33.563 8.574 1.00 39.68 187 LYS C O 1
ATOM 4399 N N . PHE C 1 204 ? 29.468 33.692 10.825 1.00 40.59 188 PHE C N 1
ATOM 4400 C CA . PHE C 1 204 ? 28.532 32.581 10.966 1.00 40.82 188 PHE C CA 1
ATOM 4401 C C . PHE C 1 204 ? 27.195 33.033 11.558 1.00 41.38 188 PHE C C 1
ATOM 4402 O O . PHE C 1 204 ? 27.084 34.110 12.164 1.00 41.55 188 PHE C O 1
ATOM 4410 N N . THR C 1 205 ? 26.175 32.179 11.351 1.00 41.71 189 THR C N 1
ATOM 4411 C CA . THR C 1 205 ? 24.845 32.300 11.952 1.00 41.17 189 THR C CA 1
ATOM 4412 C C . THR C 1 205 ? 24.284 30.908 12.235 1.00 39.59 189 THR C C 1
ATOM 4413 O O . THR C 1 205 ? 24.526 29.960 11.475 1.00 39.05 189 THR C O 1
ATOM 4417 N N . GLN C 1 206 ? 23.553 30.795 13.349 1.00 40.51 190 GLN C N 1
ATOM 4418 C CA . GLN C 1 206 ? 22.978 29.515 13.752 1.00 40.10 190 GLN C CA 1
ATOM 4419 C C . GLN C 1 206 ? 21.917 29.075 12.757 1.00 38.02 190 GLN C C 1
ATOM 4420 O O . GLN C 1 206 ? 21.158 29.890 12.221 1.00 36.07 190 GLN C O 1
ATOM 4426 N N . VAL C 1 207 ? 21.883 27.772 12.501 1.00 37.56 191 VAL C N 1
ATOM 4427 C CA . VAL C 1 207 ? 20.964 27.196 11.530 1.00 35.22 191 VAL C CA 1
ATOM 4428 C C . VAL C 1 207 ? 20.246 26.002 12.160 1.00 34.57 191 VAL C C 1
ATOM 4429 O O . VAL C 1 207 ? 20.792 25.314 13.033 1.00 35.16 191 VAL C O 1
ATOM 4433 N N . ARG C 1 208 ? 18.999 25.774 11.734 1.00 32.11 192 ARG C N 1
ATOM 4434 C CA . ARG C 1 208 ? 18.313 24.545 12.119 1.00 33.36 192 ARG C CA 1
ATOM 4435 C C . ARG C 1 208 ? 18.936 23.372 11.362 1.00 34.48 192 ARG C C 1
ATOM 4436 O O . ARG C 1 208 ? 19.000 23.384 10.131 1.00 33.63 192 ARG C O 1
ATOM 4444 N N . CYS C 1 209 ? 19.337 22.339 12.103 1.00 35.28 193 CYS C N 1
ATOM 4445 C CA . CYS C 1 209 ? 20.262 21.340 11.575 1.00 37.15 193 CYS C CA 1
ATOM 4446 C C . CYS C 1 209 ? 19.676 20.565 10.399 1.00 38.82 193 CYS C C 1
ATOM 4447 O O . CYS C 1 209 ? 18.622 19.925 10.545 1.00 38.59 193 CYS C O 1
ATOM 4450 N N . PRO C 1 210 ? 20.366 20.519 9.257 1.00 38.57 194 PRO C N 1
ATOM 4451 C CA . PRO C 1 210 ? 19.850 19.760 8.112 1.00 39.65 194 PRO C CA 1
ATOM 4452 C C . PRO C 1 210 ? 19.872 18.264 8.375 1.00 40.51 194 PRO C C 1
ATOM 4453 O O . PRO C 1 210 ? 20.728 17.746 9.095 1.00 40.32 194 PRO C O 1
ATOM 4457 N N . THR C 1 211 ? 18.920 17.564 7.750 1.00 41.30 195 THR C N 1
ATOM 4458 C CA . THR C 1 211 ? 18.850 16.113 7.888 1.00 41.45 195 THR C CA 1
ATOM 4459 C C . THR C 1 211 ? 20.061 15.435 7.266 1.00 40.76 195 THR C C 1
ATOM 4460 O O . THR C 1 211 ? 20.321 14.261 7.558 1.00 41.91 195 THR C O 1
ATOM 4464 N N . ILE C 1 212 ? 20.772 16.140 6.381 1.00 39.22 196 ILE C N 1
ATOM 4465 C CA . ILE C 1 212 ? 21.955 15.597 5.729 1.00 38.69 196 ILE C CA 1
ATOM 4466 C C . ILE C 1 212 ? 23.155 15.535 6.681 1.00 38.75 196 ILE C C 1
ATOM 4467 O O . ILE C 1 212 ? 24.072 14.730 6.474 1.00 37.00 196 ILE C O 1
ATOM 4472 N N . LEU C 1 213 ? 23.161 16.347 7.744 1.00 38.82 197 LEU C N 1
ATOM 4473 C CA . LEU C 1 213 ? 24.182 16.227 8.779 1.00 40.19 197 LEU C CA 1
ATOM 4474 C C . LEU C 1 213 ? 23.727 15.323 9.924 1.00 40.66 197 LEU C C 1
ATOM 4475 O O . LEU C 1 213 ? 24.453 14.409 10.331 1.00 40.30 197 LEU C O 1
ATOM 4480 N N . THR C 1 214 ? 22.526 15.572 10.450 1.00 40.92 198 THR C N 1
ATOM 4481 C CA . THR C 1 214 ? 22.019 14.814 11.586 1.00 41.01 198 THR C CA 1
ATOM 4482 C C . THR C 1 214 ? 21.683 13.375 11.220 1.00 41.36 198 THR C C 1
ATOM 4483 O O . THR C 1 214 ? 21.582 12.531 12.113 1.00 41.48 198 THR C O 1
ATOM 4487 N N . GLN C 1 215 ? 21.472 13.090 9.932 1.00 41.52 199 GLN C N 1
ATOM 4488 C CA . GLN C 1 215 ? 21.306 11.718 9.472 1.00 43.30 199 GLN C CA 1
ATOM 4489 C C . GLN C 1 215 ? 22.613 10.943 9.528 1.00 42.61 199 GLN C C 1
ATOM 4490 O O . GLN C 1 215 ? 22.592 9.709 9.550 1.00 40.63 199 GLN C O 1
ATOM 4496 N N . LYS C 1 216 ? 23.744 11.650 9.523 1.00 42.88 200 LYS C N 1
ATOM 4497 C CA . LYS C 1 216 ? 25.064 11.082 9.763 1.00 44.32 200 LYS C CA 1
ATOM 4498 C C . LYS C 1 216 ? 25.385 11.019 11.256 1.00 43.62 200 LYS C C 1
ATOM 4499 O O . LYS C 1 216 ? 25.878 9.997 11.753 1.00 43.09 200 LYS C O 1
ATOM 4505 N N . SER C 1 217 ? 25.116 12.112 11.970 1.00 41.86 201 SER C N 1
ATOM 4506 C CA . SER C 1 217 ? 25.509 12.234 13.366 1.00 41.98 201 SER C CA 1
ATOM 4507 C C . SER C 1 217 ? 24.548 11.526 14.316 1.00 42.65 201 SER C C 1
ATOM 4508 O O . SER C 1 217 ? 24.961 11.107 15.405 1.00 41.56 201 SER C O 1
ATOM 4511 N N . GLN C 1 218 ? 23.272 11.422 13.937 1.00 42.24 202 GLN C N 1
ATOM 4512 C CA . GLN C 1 218 ? 22.191 10.844 14.728 1.00 42.17 202 GLN C CA 1
ATOM 4513 C C . GLN C 1 218 ? 21.827 11.735 15.910 1.00 43.91 202 GLN C C 1
ATOM 4514 O O . GLN C 1 218 ? 21.096 11.294 16.809 1.00 44.80 202 GLN C O 1
ATOM 4516 N N . CYS C 1 219 ? 22.328 12.974 15.946 1.00 43.48 203 CYS C N 1
ATOM 4517 C CA . CYS C 1 219 ? 22.125 13.886 17.073 1.00 45.23 203 CYS C CA 1
ATOM 4518 C C . CYS C 1 219 ? 21.351 15.135 16.645 1.00 45.62 203 CYS C C 1
ATOM 4519 O O . CYS C 1 219 ? 21.918 16.051 16.039 1.00 43.10 203 CYS C O 1
ATOM 4522 N N . VAL C 1 220 ? 20.071 15.181 17.019 1.00 47.18 204 VAL C N 1
ATOM 4523 C CA . VAL C 1 220 ? 19.165 16.288 16.725 1.00 47.24 204 VAL C CA 1
ATOM 4524 C C . VAL C 1 220 ? 18.775 16.909 18.060 1.00 47.33 204 VAL C C 1
ATOM 4525 O O . VAL C 1 220 ? 18.234 16.224 18.940 1.00 48.64 204 VAL C O 1
ATOM 4529 N N . ARG C 1 221 ? 19.042 18.206 18.202 1.00 45.91 205 ARG C N 1
ATOM 4530 C CA . ARG C 1 221 ? 18.816 18.892 19.482 1.00 48.20 205 ARG C CA 1
ATOM 4531 C C . ARG C 1 221 ? 17.383 18.865 19.993 1.00 48.86 205 ARG C C 1
ATOM 4532 O O . ARG C 1 221 ? 16.441 18.983 19.208 1.00 47.60 205 ARG C O 1
ATOM 4540 N N . THR C 1 222 ? 17.213 18.757 21.305 1.00 50.61 206 THR C N 1
ATOM 4541 C CA . THR C 1 222 ? 15.853 18.575 21.834 1.00 50.68 206 THR C CA 1
ATOM 4542 C C . THR C 1 222 ? 15.026 19.703 22.365 1.00 50.36 206 THR C C 1
ATOM 4543 O O . THR C 1 222 ? 13.807 19.475 22.545 1.00 51.19 206 THR C O 1
ATOM 4547 N N . PRO C 1 223 ? 15.468 20.911 22.583 1.00 50.18 207 PRO C N 1
ATOM 4548 C CA . PRO C 1 223 ? 14.360 21.941 22.794 1.00 49.94 207 PRO C CA 1
ATOM 4549 C C . PRO C 1 223 ? 13.767 22.345 21.446 1.00 47.54 207 PRO C C 1
ATOM 4550 O O . PRO C 1 223 ? 12.598 22.793 21.368 1.00 46.43 207 PRO C O 1
ATOM 4554 N N . GLY C 1 224 ? 14.485 22.032 20.411 1.00 46.14 208 GLY C N 1
ATOM 4555 C CA . GLY C 1 224 ? 14.175 22.362 19.050 1.00 44.71 208 GLY C CA 1
ATOM 4556 C C . GLY C 1 224 ? 15.049 23.466 18.423 1.00 43.01 208 GLY C C 1
ATOM 4557 O O . GLY C 1 224 ? 15.660 23.217 17.371 1.00 42.28 208 GLY C O 1
#

Nearest PDB structures (foldseek):
  5h4u-assembly3_C  TM=1.001E+00  e=3.770E-44  Cryptopygus antarcticus
  5gm9-assembly1_A  TM=9.619E-01  e=2.450E-31  Thermothielavioides terrestris NRRL 8126
  1oa9-assembly1_A  TM=9.677E-01  e=2.435E-30  Melanocarpus albomyces
  3eng-assembly1_A  TM=9.586E-01  e=1.194E-29  Mycothermus thermophilus
  4eng-assembly1_A  TM=9.580E-01  e=1.343E-29  Mycothermus thermophilus

Foldseek 3Di:
DDWWWEWEFEAAQFKQAPQLAPPQAQWPHGFFWAFLVQDHTDDSPFHILLVVTTITHHLLQFWDDDVLEIEGAWAKQAAPDGSRPQAQWKKKKAFCDDPSHRHIYIYTYNHHDDNDHHIYIHTYAQQQAHEPTHSCCVSPVADPCGACHNHGGDDDLVSLVVDDPSRSVRNVCCCPSVVVTHTTIIIMDTDQDDCSNCVRGVIHNPVD/DDWWKEWEAEAAQFKQAPQLAPPQAQWPHGFWWAFLVQDHTDDSPFHILLVVTTITHHLVQFWDDDPLAIEHEWAKAAAPDGSNVQAQWKKKKAFCDDPSHRHIYIYRYHHHDDHPHHIYIHTYAQQQAHEPTHSCCVSPVADPCHQAHNHGGDDDLVSLVVDDPSRSNSNVCCCPSVVVTHTTMIIMDIDQDDCVNCVNGVIHNPVD/DDWWWEWEAEAAQQKQAPQLAPPQAAWPHGFFWAFLVLDHTDDSPFHILLVPTGIGHHLVQFWDDDDLEIEHAWAKAAAPDGSHVQAQWKKKKAFCDDPSHRHIYMYGHRHHDDVPHHIYIYTYFQFQAHAPRHSPCVSFNADPLGQAHNHGGNDDLVSLVVGDPSRSVSVVCCCPSVVVDHRTIIIMDTDQDDCSNCVNGVIHHPVD

Sequence (624 aa):
LTSGSGVTTRYWDCCKPSCSWGGKASVTKPVRTCKANGNTTIDSNTQSGCNGGSSYVCNDQQPFTQGNVGYGFAAASISGQPESQTCCACYEMTFTNTAISGQKMIVQVTNTGSDLNGNHFDLMIPGGGVGIFNGCQSQWGAPSNGWGQRYGGISSQSECNQLPTSLRAGCNWRFGWFKNADNPSMKFTQVRCPTILTQKSQCVRTPGLTSGSGVTTRYWDCCKPSCSWGGKASVTKPVRTCKANGNTTIDSNTQSGCNGGSSYVCNDQQPFTQGNVGYGFAAASISGQPESQTCCACYEMTFTNTAISGQKMIVQVTNTGSDLNGNHFDLMIPGGGVGIFNGCQSQWGAPSNGWGQRYGGISSQSECNQLPTSLRAGCNWRFGWFKNADNPSMKFTQVRCPTILTQKSQCVRTPGLTSGSGVTTRYWDCCKPSCSWGGKASVTKPVRTCKANGNTTIDSNTQSGCNGGSSYVCNDQQPFTQGNVGYGFAAASISGQPESQTCCACYEMTFTNTAISGQKMIVQVTNTGSDLNGNHFDLMIPGGGVGIFNGC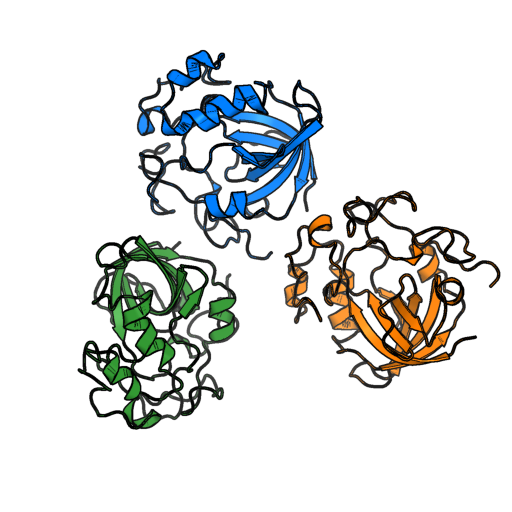QSQWGAPSNGWGQRYGGISSQSECNQLPTSLRAGCNWRFGWFKNADNPSMKFTQVRCPTILTQKSQCVRTPG

B-factor: mean 20.63, std 14.79, range [6.69, 59.69]

Solvent-accessible surface area: 24947 Å² total; per-residue (Å²): 88,27,66,28,83,9,67,3,59,42,28,4,13,1,16,13,4,21,3,0,73,25,85,69,17,48,25,36,40,11,1,50,2,0,102,45,65,1,88,68,93,25,17,12,72,40,73,3,11,39,103,75,27,57,0,11,3,0,15,60,0,19,5,42,59,95,70,133,43,0,21,0,1,0,1,2,16,4,62,84,49,77,40,63,86,5,2,1,2,1,0,49,0,28,2,73,82,34,73,0,61,51,43,99,1,20,0,0,0,0,27,58,26,71,139,44,103,35,27,45,0,27,0,5,0,0,1,0,4,3,11,110,123,36,2,0,94,74,18,65,61,5,77,84,45,1,12,38,120,79,151,16,3,3,81,46,97,88,49,3,70,108,2,24,100,49,1,81,74,0,0,55,19,4,40,45,43,2,106,55,6,99,77,2,30,4,118,6,57,38,40,77,28,35,109,38,0,15,131,34,0,25,1,56,60,43,70,44,165,26,67,28,84,10,56,2,57,40,26,5,12,1,14,14,3,25,4,0,70,49,86,66,19,64,34,84,113,29,0,45,1,0,96,39,66,1,93,58,86,27,63,35,126,36,79,2,9,35,93,77,31,60,0,11,4,0,17,56,0,19,5,40,56,94,72,139,44,0,20,0,1,0,1,3,14,5,62,81,50,74,44,63,82,8,2,2,2,1,0,50,0,29,1,65,84,37,78,0,56,52,43,98,1,20,0,0,2,0,27,60,26,67,112,77,89,40,30,45,0,26,0,8,0,0,2,0,7,3,10,115,122,35,0,0,70,71,2,28,13,2,39,77,43,2,27,26,137,78,152,17,7,6,86,47,100,79,51,4,73,80,1,22,104,48,1,87,74,0,0,60,20,3,39,47,45,3,112,56,6,98,64,1,32,3,123,4,63,34,45,174,28,33,107,31,0,14,129,42,0,25,0,58,56,78,117,62,86,12,30,17,81,10,66,6,44,36,17,4,9,0,7,11,4,21,5,0,66,43,84,71,15,66,33,93,127,30,1,59,2,0,85,43,75,1,91,68,80,24,68,36,121,45,92,4,13,46,99,75,31,55,0,10,6,0,11,51,1,22,5,38,55,83,75,138,47,0,27,0,1,0,0,3,14,9,62,82,58,77,44,68,81,7,2,1,1,0,0,22,0,44,1,74,92,41,74,0,60,43,36,96,1,17,0,0,2,0,16,62,26,65,136,38,96,35,30,64,1,18,0,6,0,0,2,0,4,1,11,134,71,28,2,0,96,66,17,67,64,9,84,83,38,4,47,21,128,90,149,15,4,17,89,49,64,102,49,5,67,131,2,27,103,48,2,86,71,0,0,64,22,1,36,50,40,1,108,62,4,98,67,1,26,4,72,2,26,43,15,86,28,33,102,57,0,10,152,64,0,28,0,63,45,67,116,57

Radius of gyration: 28.88 Å; Cα contacts (8 Å, |Δi|>4): 1637; chains: 3; bounding box: 80×78×45 Å